Protein AF-0000000075778223 (afdb_homodimer)

pLDDT: mean 95.46, std 6.49, range [54.03, 98.94]

Sequence (512 aa):
MARELKNKVIVITGAAEGLGLIMAEVFLEKGAKTVVILDINEKLGADAARSLNSKYGDGKAAFFKCDVIADLETISKKLFDTYKTVDVLVNNAGILDDFAVKKTIYINVLALIEWSNKFWEHMRKDKGGKGGTIINLASIYGFRVDQFLPVYQASKFAVMGFTRSLGHKYNYERSGVRVVAICPGFTVTKLTTEVKASDEQVVQRDWEAFLKGNLWQKPESVGKAAAEIYERADSGTAWLIEGGKPIVEVPYVSPFMARELKNKVIVITGAAEGLGLIMAEVFLEKGAKTVVILDINEKLGADAARSLNSKYGDGKAAFFKCDVIADLETISKKLFDTYKTVDVLVNNAGILDDFAVKKTIYINVLALIEWSNKFWEHMRKDKGGKGGTIINLASIYGFRVDQFLPVYQASKFAVMGFTRSLGHKYNYERSGVRVVAICPGFTVTKLTTEVKASDEQVVQRDWEAFLKGNLWQKPESVGKAAAEIYERADSGTAWLIEGGKPIVEVPYVSPF

Radius of gyration: 23.25 Å; Cα contacts (8 Å, |Δi|>4): 1188; chains: 2; bounding box: 53×71×48 Å

InterPro domains:
  IPR002347 Short-chain dehydrogenase/reductase SDR [PF00106] (8-197)
  IPR002347 Short-chain dehydrogenase/reductase SDR [PR00080] (84-95)
  IPR002347 Short-chain dehydrogenase/reductase SDR [PR00080] (132-140)
  IPR002347 Short-chain dehydrogenase/reductase SDR [PR00080] (152-171)
  IPR002347 Short-chain dehydrogenase/reductase SDR [PR00081] (9-26)
  IPR002347 Short-chain dehydrogenase/reductase SDR [PR00081] (84-95)
  IPR002347 Short-chain dehydrogenase/reductase SDR [PR00081] (126-142)
  IPR002347 Short-chain dehydrogenase/reductase SDR [PR00081] (152-171)
  IPR002347 Short-chain dehydrogenase/reductase SDR [PR00081] (175-192)
  IPR036291 NAD(P)-binding domain superfamily [SSF51735] (4-246)

Solvent-accessible surface area (backbone atoms only — not comparable to full-atom values): 24881 Å² total; per-residue (Å²): 130,80,55,61,49,56,68,30,33,33,37,29,31,40,17,40,46,62,59,32,32,40,30,47,51,47,40,47,74,53,39,28,47,25,36,37,32,24,16,66,51,54,68,50,20,49,51,42,21,50,53,46,17,72,73,73,33,84,70,33,31,41,58,45,75,33,45,69,76,78,33,52,68,64,50,50,50,51,50,44,70,70,57,68,62,63,36,33,41,32,41,49,42,66,68,75,45,59,86,42,53,67,61,31,40,39,41,37,32,52,26,44,51,53,52,49,51,56,49,46,60,57,13,16,43,78,69,75,24,83,19,31,37,38,38,38,58,45,24,46,40,29,68,31,53,57,64,61,44,26,56,49,20,12,25,20,10,15,41,43,33,26,31,33,7,55,4,16,64,69,42,21,73,57,21,49,33,36,18,29,33,42,16,43,40,55,43,70,38,74,73,63,51,82,65,74,66,46,90,47,64,69,59,30,50,52,48,54,54,52,59,70,72,52,59,58,25,57,44,64,46,55,18,55,46,50,55,52,42,61,46,65,57,56,48,29,41,33,33,35,38,47,47,63,44,79,70,41,76,54,84,75,60,66,73,111,130,80,54,60,49,55,67,30,34,34,38,29,32,41,17,42,46,63,58,32,32,40,31,48,52,46,41,48,73,54,40,28,46,25,36,36,32,24,15,66,50,54,67,50,20,48,51,42,21,51,53,47,17,72,74,73,34,84,71,34,30,42,58,47,75,32,44,68,75,78,33,52,68,66,50,50,50,50,50,44,69,71,58,67,60,63,36,32,41,33,42,48,43,65,68,76,45,55,87,41,52,66,60,31,42,40,43,39,33,50,24,44,51,53,53,47,53,54,50,46,59,57,12,16,42,78,69,76,23,84,20,31,36,39,38,36,60,44,24,46,39,29,66,34,51,52,64,63,42,27,56,47,22,12,26,20,10,15,42,42,34,25,30,33,7,54,4,16,64,71,44,21,74,57,22,48,33,34,20,30,32,42,17,44,40,54,44,70,37,74,74,62,51,82,65,72,73,45,91,47,64,68,58,30,51,51,48,54,53,50,58,70,71,52,59,58,24,56,45,63,48,54,17,54,46,51,56,52,42,61,45,65,58,56,48,28,40,36,32,34,38,46,48,63,44,81,69,40,75,55,85,76,60,68,71,110

Organism: Galleria mellonella (NCBI:txid7137)

Foldseek 3Di:
DALALAQAEEEEEPQLDFLNLLLLLLSLVRHHNAYEYEEQDPVSQVVSQVVSCVVRHPRRYHYDYDDLQPCLVVVLVVVCVVPVAHAEYELDFAAQALPCLPVRQRRLAVSLLSNCVSVLCQAFVLNPHPEHEYEYEAAVLLPDDDDFRVSNSVSRVNVLVSQLVCQPPVNCVRGVYAGEYEHEYAEPDPRNPPHQRDPDPVSRVVVVVVSVPFQYDYSNLSSVQVSVCSNDPHGSWYWYDTNSDHIDIDDDDPPD/DALALAQAEEEEEPQLDFLNLLLLLLSLVRHHNAYEYEEQDPVSQVVSQVVSCVVRNPRRYHYDYDDLQPCLVVVLVVVCVVPVAHAEYELDFAAQALPCLPVRQRRLAVSLLSNCVSVLCQAFVLNPHPEHEYEYEAAVLLPDDDPWRVSNSVSRVNVLVSQLVCQPPVNCVRGVYAGEYEHEYAEPDPRNPPHQGDPDPVVSVVVVVVSVPFQYDYSNLSSVQVSVCSNDPHGSWYWYDTNSDHIDIDDDDPPD

Structure (mmCIF, N/CA/C/O backbone):
data_AF-0000000075778223-model_v1
#
loop_
_entity.id
_entity.type
_entity.pdbx_description
1 polymer '15-hydroxyprostaglandin dehydrogenase'
#
loop_
_atom_site.group_PDB
_atom_site.id
_atom_site.type_symbol
_atom_site.label_atom_id
_atom_site.label_alt_id
_atom_site.label_comp_id
_atom_site.label_asym_id
_atom_site.label_entity_id
_atom_site.label_seq_id
_atom_site.pdbx_PDB_ins_code
_atom_site.Cartn_x
_atom_site.Cartn_y
_atom_site.Cartn_z
_atom_site.occupancy
_atom_site.B_iso_or_equiv
_atom_site.auth_seq_id
_atom_site.auth_comp_id
_atom_site.auth_asym_id
_atom_site.auth_atom_id
_atom_site.pdbx_PDB_model_num
ATOM 1 N N . MET A 1 1 ? 10.781 -18.953 -20.109 1 63.88 1 MET A N 1
ATOM 2 C CA . MET A 1 1 ? 10.031 -20.125 -19.688 1 63.88 1 MET A CA 1
ATOM 3 C C . MET A 1 1 ? 8.766 -20.297 -20.516 1 63.88 1 MET A C 1
ATOM 5 O O . MET A 1 1 ? 8.211 -19.328 -21.031 1 63.88 1 MET A O 1
ATOM 9 N N . ALA A 1 2 ? 8.328 -21.547 -20.625 1 75.56 2 ALA A N 1
ATOM 10 C CA . ALA A 1 2 ? 7.133 -21.844 -21.422 1 75.56 2 ALA A CA 1
ATOM 11 C C . ALA A 1 2 ? 5.891 -21.203 -20.797 1 75.56 2 ALA A C 1
ATOM 13 O O . ALA A 1 2 ? 5.738 -21.203 -19.562 1 75.56 2 ALA A O 1
ATOM 14 N N . ARG A 1 3 ? 5.109 -20.594 -21.5 1 91.25 3 ARG A N 1
ATOM 15 C CA . ARG A 1 3 ? 3.885 -19.922 -21.062 1 91.25 3 ARG A CA 1
ATOM 16 C C . ARG A 1 3 ? 2.697 -20.875 -21.109 1 91.25 3 ARG A C 1
ATOM 18 O O . ARG A 1 3 ? 1.633 -20.531 -21.625 1 91.25 3 ARG A O 1
ATOM 25 N N . GLU A 1 4 ? 2.982 -22.062 -20.703 1 95.38 4 GLU A N 1
ATOM 26 C CA . GLU A 1 4 ? 1.932 -23.062 -20.547 1 95.38 4 GLU A CA 1
ATOM 27 C C . GLU A 1 4 ? 1.935 -23.641 -19.141 1 95.38 4 GLU A C 1
ATOM 29 O O . GLU A 1 4 ? 2.988 -23.734 -18.5 1 95.38 4 GLU A O 1
ATOM 34 N N . LEU A 1 5 ? 0.816 -24.062 -18.719 1 97.5 5 LEU A N 1
ATOM 35 C CA . LEU A 1 5 ? 0.647 -24.531 -17.359 1 97.5 5 LEU A CA 1
ATOM 36 C C . LEU A 1 5 ? 0.964 -26.031 -17.25 1 97.5 5 LEU A C 1
ATOM 38 O O . LEU A 1 5 ? 1.109 -26.562 -16.156 1 97.5 5 LEU A O 1
ATOM 42 N N . LYS A 1 6 ? 1.109 -26.656 -18.375 1 97.06 6 LYS A N 1
ATOM 43 C CA . LYS A 1 6 ? 1.357 -28.094 -18.406 1 97.06 6 LYS A CA 1
ATOM 44 C C . LYS A 1 6 ? 2.605 -28.453 -17.594 1 97.06 6 LYS A C 1
ATOM 46 O O . LYS A 1 6 ? 3.652 -27.812 -17.75 1 97.06 6 LYS A O 1
ATOM 51 N N . ASN A 1 7 ? 2.49 -29.391 -16.641 1 96.81 7 ASN A N 1
ATOM 52 C CA . ASN A 1 7 ? 3.561 -30 -15.859 1 96.81 7 ASN A CA 1
ATOM 53 C C . ASN A 1 7 ? 4.156 -29.016 -14.852 1 96.81 7 ASN A C 1
ATOM 55 O O . ASN A 1 7 ? 5.281 -29.203 -14.391 1 96.81 7 ASN A O 1
ATOM 59 N N . LYS A 1 8 ? 3.473 -27.953 -14.555 1 97.81 8 LYS A N 1
ATOM 60 C CA . LYS A 1 8 ? 3.963 -26.953 -13.609 1 97.81 8 LYS A CA 1
ATOM 61 C C . LYS A 1 8 ? 3.539 -27.297 -12.188 1 97.81 8 LYS A C 1
ATOM 63 O O . LYS A 1 8 ? 2.447 -27.828 -11.969 1 97.81 8 LYS A O 1
ATOM 68 N N . VAL A 1 9 ? 4.398 -27.031 -11.25 1 98.62 9 VAL A N 1
ATOM 69 C CA . VAL A 1 9 ? 4.07 -27.031 -9.828 1 98.62 9 VAL A CA 1
ATOM 70 C C . VAL A 1 9 ? 3.621 -25.641 -9.383 1 98.62 9 VAL A C 1
ATOM 72 O O . VAL A 1 9 ? 4.375 -24.672 -9.508 1 98.62 9 VAL A O 1
ATOM 75 N N . ILE A 1 10 ? 2.408 -25.578 -8.844 1 98.81 10 ILE A N 1
ATOM 76 C CA . ILE A 1 10 ? 1.78 -24.281 -8.562 1 98.81 10 ILE A CA 1
ATOM 77 C C . ILE A 1 10 ? 1.386 -24.219 -7.086 1 98.81 10 ILE A C 1
ATOM 79 O O . ILE A 1 10 ? 0.729 -25.125 -6.57 1 98.81 10 ILE A O 1
ATOM 83 N N . VAL A 1 11 ? 1.821 -23.172 -6.418 1 98.94 11 VAL A N 1
ATOM 84 C CA . VAL A 1 11 ? 1.445 -22.922 -5.031 1 98.94 11 VAL A CA 1
ATOM 85 C C . VAL A 1 11 ? 0.472 -21.734 -4.969 1 98.94 11 VAL A C 1
ATOM 87 O O . VAL A 1 11 ? 0.724 -20.688 -5.555 1 98.94 11 VAL A O 1
ATOM 90 N N . ILE A 1 12 ? -0.661 -21.922 -4.297 1 98.94 12 ILE A N 1
ATOM 91 C CA . ILE A 1 12 ? -1.669 -20.875 -4.18 1 98.94 12 ILE A CA 1
ATOM 92 C C . ILE A 1 12 ? -1.992 -20.625 -2.705 1 98.94 12 ILE A C 1
ATOM 94 O O . ILE A 1 12 ? -2.434 -21.547 -2.004 1 98.94 12 ILE A O 1
ATOM 98 N N . THR A 1 13 ? -1.783 -19.422 -2.258 1 98.88 13 THR A N 1
ATOM 99 C CA . THR A 1 13 ? -2.152 -19.078 -0.891 1 98.88 13 THR A CA 1
ATOM 100 C C . THR A 1 13 ? -3.645 -18.781 -0.792 1 98.88 13 THR A C 1
ATOM 102 O O . THR A 1 13 ? -4.23 -18.203 -1.712 1 98.88 13 THR A O 1
ATOM 105 N N . GLY A 1 14 ? -4.219 -19.109 0.377 1 97.69 14 GLY A N 1
ATOM 106 C CA . GLY A 1 14 ? -5.637 -18.875 0.586 1 97.69 14 GLY A CA 1
ATOM 107 C C . GLY A 1 14 ? -6.52 -19.609 -0.408 1 97.69 14 GLY A C 1
ATOM 108 O O . GLY A 1 14 ? -7.422 -19.016 -0.999 1 97.69 14 GLY A O 1
ATOM 109 N N . ALA A 1 15 ? -6.27 -20.875 -0.619 1 97.81 15 ALA A N 1
ATOM 110 C CA . ALA A 1 15 ? -6.871 -21.531 -1.779 1 97.81 15 ALA A CA 1
ATOM 111 C C . ALA A 1 15 ? -7.84 -22.625 -1.35 1 97.81 15 ALA A C 1
ATOM 113 O O . ALA A 1 15 ? -8.219 -23.469 -2.156 1 97.81 15 ALA A O 1
ATOM 114 N N . ALA A 1 16 ? -8.219 -22.625 -0.08 1 96.81 16 ALA A N 1
ATOM 115 C CA . ALA A 1 16 ? -9.141 -23.641 0.394 1 96.81 16 ALA A CA 1
ATOM 116 C C . ALA A 1 16 ? -10.547 -23.406 -0.149 1 96.81 16 ALA A C 1
ATOM 118 O O . ALA A 1 16 ? -11.367 -24.328 -0.183 1 96.81 16 ALA A O 1
ATOM 119 N N . GLU A 1 17 ? -10.844 -22.188 -0.536 1 93.44 17 GLU A N 1
ATOM 120 C CA . GLU A 1 17 ? -12.141 -21.812 -1.086 1 93.44 17 GLU A CA 1
ATOM 121 C C . GLU A 1 17 ? -12.016 -20.594 -1.995 1 93.44 17 GLU A C 1
ATOM 123 O O . GLU A 1 17 ? -10.906 -20.109 -2.252 1 93.44 17 GLU A O 1
ATOM 128 N N . GLY A 1 18 ? -13.133 -20.219 -2.566 1 93.81 18 GLY A N 1
ATOM 129 C CA . GLY A 1 18 ? -13.195 -18.969 -3.309 1 93.81 18 GLY A CA 1
ATOM 130 C C . GLY A 1 18 ? -12.352 -18.984 -4.574 1 93.81 18 GLY A C 1
ATOM 131 O O . GLY A 1 18 ? -12.328 -19.984 -5.289 1 93.81 18 GLY A O 1
ATOM 132 N N . LEU A 1 19 ? -11.727 -17.859 -4.859 1 95.88 19 LEU A N 1
ATOM 133 C CA . LEU A 1 19 ? -10.977 -17.672 -6.102 1 95.88 19 LEU A CA 1
ATOM 134 C C . LEU A 1 19 ? -9.789 -18.625 -6.16 1 95.88 19 LEU A C 1
ATOM 136 O O . LEU A 1 19 ? -9.453 -19.156 -7.227 1 95.88 19 LEU A O 1
ATOM 140 N N . GLY A 1 20 ? -9.164 -18.812 -4.973 1 97.94 20 GLY A N 1
ATOM 141 C CA . GLY A 1 20 ? -8.016 -19.703 -4.938 1 97.94 20 GLY A CA 1
ATOM 142 C C . GLY A 1 20 ? -8.336 -21.109 -5.367 1 97.94 20 GLY A C 1
ATOM 143 O O . GLY A 1 20 ? -7.598 -21.719 -6.145 1 97.94 20 GLY A O 1
ATOM 144 N N . LEU A 1 21 ? -9.398 -21.594 -4.859 1 98 21 LEU A N 1
ATOM 145 C CA . LEU A 1 21 ? -9.797 -22.953 -5.195 1 98 21 LEU A CA 1
ATOM 146 C C . LEU A 1 21 ? -10.188 -23.062 -6.668 1 98 21 LEU A C 1
ATOM 148 O O . LEU A 1 21 ? -9.852 -24.031 -7.336 1 98 21 LEU A O 1
ATOM 152 N N . ILE A 1 22 ? -10.852 -22.094 -7.168 1 97.88 22 ILE A N 1
ATOM 153 C CA . ILE A 1 22 ? -11.289 -22.094 -8.562 1 97.88 22 ILE A CA 1
ATOM 154 C C . ILE A 1 22 ? -10.07 -22.031 -9.477 1 97.88 22 ILE A C 1
ATOM 156 O O . ILE A 1 22 ? -10.016 -22.719 -10.5 1 97.88 22 ILE A O 1
ATOM 160 N N . MET A 1 23 ? -9.102 -21.219 -9.117 1 98.56 23 MET A N 1
ATOM 161 C CA . MET A 1 23 ? -7.875 -21.156 -9.898 1 98.56 23 MET A CA 1
ATOM 162 C C . MET A 1 23 ? -7.148 -22.5 -9.883 1 98.56 23 MET A C 1
ATOM 164 O O . MET A 1 23 ? -6.633 -22.938 -10.914 1 98.56 23 MET A O 1
ATOM 168 N N . ALA A 1 24 ? -7.125 -23.109 -8.719 1 98.69 24 ALA A N 1
ATOM 169 C CA . ALA A 1 24 ? -6.508 -24.438 -8.625 1 98.69 24 ALA A CA 1
ATOM 170 C C . ALA A 1 24 ? -7.133 -25.406 -9.617 1 98.69 24 ALA A C 1
ATOM 172 O O . ALA A 1 24 ? -6.422 -26.109 -10.336 1 98.69 24 ALA A O 1
ATOM 173 N N . GLU A 1 25 ? -8.414 -25.391 -9.664 1 98.44 25 GLU A N 1
ATOM 174 C CA . GLU A 1 25 ? -9.141 -26.281 -10.555 1 98.44 25 GLU A CA 1
ATOM 175 C C . GLU A 1 25 ? -8.82 -25.984 -12.016 1 98.44 25 GLU A C 1
ATOM 177 O O . GLU A 1 25 ? -8.531 -26.906 -12.797 1 98.44 25 GLU A O 1
ATOM 182 N N . VAL A 1 26 ? -8.875 -24.75 -12.383 1 98.56 26 VAL A N 1
ATOM 183 C CA . VAL A 1 26 ? -8.641 -24.344 -13.766 1 98.56 26 VAL A CA 1
ATOM 184 C C . VAL A 1 26 ? -7.207 -24.688 -14.172 1 98.56 26 VAL A C 1
ATOM 186 O O . VAL A 1 26 ? -6.965 -25.141 -15.289 1 98.56 26 VAL A O 1
ATOM 189 N N . PHE A 1 27 ? -6.223 -24.5 -13.25 1 98.69 27 PHE A N 1
ATOM 190 C CA . PHE A 1 27 ? -4.828 -24.812 -13.547 1 98.69 27 PHE A CA 1
ATOM 191 C C . PHE A 1 27 ? -4.637 -26.297 -13.766 1 98.69 27 PHE A C 1
ATOM 193 O O . PHE A 1 27 ? -3.869 -26.719 -14.641 1 98.69 27 PHE A O 1
ATOM 200 N N . LEU A 1 28 ? -5.328 -27.125 -13 1 98.69 28 LEU A N 1
ATOM 201 C CA . LEU A 1 28 ? -5.266 -28.562 -13.188 1 98.69 28 LEU A CA 1
ATOM 202 C C . LEU A 1 28 ? -5.895 -28.969 -14.516 1 98.69 28 LEU A C 1
ATOM 204 O O . LEU A 1 28 ? -5.375 -29.844 -15.219 1 98.69 28 LEU A O 1
ATOM 208 N N . GLU A 1 29 ? -6.984 -28.297 -14.859 1 98.06 29 GLU A N 1
ATOM 209 C CA . GLU A 1 29 ? -7.617 -28.531 -16.156 1 98.06 29 GLU A CA 1
ATOM 210 C C . GLU A 1 29 ? -6.664 -28.234 -17.297 1 98.06 29 GLU A C 1
ATOM 212 O O . GLU A 1 29 ? -6.723 -28.859 -18.359 1 98.06 29 GLU A O 1
ATOM 217 N N . LYS A 1 30 ? -5.805 -27.297 -17.078 1 97.56 30 LYS A N 1
ATOM 218 C CA . LYS A 1 30 ? -4.844 -26.875 -18.094 1 97.56 30 LYS A CA 1
ATOM 219 C C . LYS A 1 30 ? -3.58 -27.719 -18.062 1 97.56 30 LYS A C 1
ATOM 221 O O . LYS A 1 30 ? -2.605 -27.438 -18.75 1 97.56 30 LYS A O 1
ATOM 226 N N . GLY A 1 31 ? -3.535 -28.734 -17.172 1 97.69 31 GLY A N 1
ATOM 227 C CA . GLY A 1 31 ? -2.488 -29.75 -17.25 1 97.69 31 GLY A CA 1
ATOM 228 C C . GLY A 1 31 ? -1.39 -29.531 -16.219 1 97.69 31 GLY A C 1
ATOM 229 O O . GLY A 1 31 ? -0.307 -30.109 -16.344 1 97.69 31 GLY A O 1
ATOM 230 N N . ALA A 1 32 ? -1.605 -28.688 -15.195 1 98.44 32 ALA A N 1
ATOM 231 C CA . ALA A 1 32 ? -0.61 -28.531 -14.141 1 98.44 32 ALA A CA 1
ATOM 232 C C . ALA A 1 32 ? -0.226 -29.875 -13.531 1 98.44 32 ALA A C 1
ATOM 234 O O . ALA A 1 32 ? -1.062 -30.766 -13.422 1 98.44 32 ALA A O 1
ATOM 235 N N . LYS A 1 33 ? 1.041 -30 -13.18 1 98.31 33 LYS A N 1
ATOM 236 C CA . LYS A 1 33 ? 1.521 -31.219 -12.547 1 98.31 33 LYS A CA 1
ATOM 237 C C . LYS A 1 33 ? 0.91 -31.406 -11.156 1 98.31 33 LYS A C 1
ATOM 239 O O . LYS A 1 33 ? 0.447 -32.5 -10.812 1 98.31 33 LYS A O 1
ATOM 244 N N . THR A 1 34 ? 0.962 -30.359 -10.391 1 98.62 34 THR A N 1
ATOM 245 C CA . THR A 1 34 ? 0.415 -30.375 -9.039 1 98.62 34 THR A CA 1
ATOM 246 C C . THR A 1 34 ? 0.096 -28.953 -8.578 1 98.62 34 THR A C 1
ATOM 248 O O . THR A 1 34 ? 0.794 -28 -8.945 1 98.62 34 THR A O 1
ATOM 251 N N . VAL A 1 35 ? -1.001 -28.828 -7.859 1 98.81 35 VAL A N 1
ATOM 252 C CA . VAL A 1 35 ? -1.355 -27.578 -7.191 1 98.81 35 VAL A CA 1
ATOM 253 C C . VAL A 1 35 ? -1.282 -27.766 -5.676 1 98.81 35 VAL A C 1
ATOM 255 O O . VAL A 1 35 ? -1.843 -28.719 -5.137 1 98.81 35 VAL A O 1
ATOM 258 N N . VAL A 1 36 ? -0.541 -26.906 -5.039 1 98.88 36 VAL A N 1
ATOM 259 C CA . VAL A 1 36 ? -0.453 -26.938 -3.582 1 98.88 36 VAL A CA 1
ATOM 260 C C . VAL A 1 36 ? -1.32 -25.828 -2.986 1 98.88 36 VAL A C 1
ATOM 262 O O . VAL A 1 36 ? -1.093 -24.656 -3.248 1 98.88 36 VAL A O 1
ATOM 265 N N . ILE A 1 37 ? -2.242 -26.266 -2.168 1 98.75 37 ILE A N 1
ATOM 266 C CA . ILE A 1 37 ? -3.189 -25.391 -1.502 1 98.75 37 ILE A CA 1
ATOM 267 C C . ILE A 1 37 ? -2.645 -24.984 -0.132 1 98.75 37 ILE A C 1
ATOM 269 O O . ILE A 1 37 ? -2.381 -25.844 0.712 1 98.75 37 ILE A O 1
ATOM 273 N N . LEU A 1 38 ? -2.418 -23.719 0.062 1 98.88 38 LEU A N 1
ATOM 274 C CA . LEU A 1 38 ? -2.086 -23.172 1.374 1 98.88 38 LEU A CA 1
ATOM 275 C C . LEU A 1 38 ? -3.268 -22.406 1.958 1 98.88 38 LEU A C 1
ATOM 277 O O . LEU A 1 38 ? -3.863 -21.562 1.279 1 98.88 38 LEU A O 1
ATOM 281 N N . ASP A 1 39 ? -3.568 -22.734 3.182 1 98.56 39 ASP A N 1
ATOM 282 C CA . ASP A 1 39 ? -4.668 -22.062 3.857 1 98.56 39 ASP A CA 1
ATOM 283 C C . ASP A 1 39 ? -4.613 -22.281 5.367 1 98.56 39 ASP A C 1
ATOM 285 O O . ASP A 1 39 ? -4.031 -23.266 5.832 1 98.56 39 ASP A O 1
ATOM 289 N N . ILE A 1 40 ? -5.227 -21.422 6.07 1 97.94 40 ILE A N 1
ATOM 290 C CA . ILE A 1 40 ? -5.23 -21.531 7.523 1 97.94 40 ILE A CA 1
ATOM 291 C C . ILE A 1 40 ? -6.297 -22.547 7.957 1 97.94 40 ILE A C 1
ATOM 293 O O . ILE A 1 40 ? -6.168 -23.172 9.008 1 97.94 40 ILE A O 1
ATOM 297 N N . ASN A 1 41 ? -7.348 -22.641 7.16 1 97.81 41 ASN A N 1
ATOM 298 C CA . ASN A 1 41 ? -8.43 -23.562 7.488 1 97.81 41 ASN A CA 1
ATOM 299 C C . ASN A 1 41 ? -8.086 -25 7.109 1 97.81 41 ASN A C 1
ATOM 301 O O . ASN A 1 41 ? -8.188 -25.375 5.941 1 97.81 41 ASN A O 1
ATOM 305 N N . GLU A 1 42 ? -7.816 -25.766 8.094 1 98 42 GLU A N 1
ATOM 306 C CA . GLU A 1 42 ? -7.305 -27.109 7.863 1 98 42 GLU A CA 1
ATOM 307 C C . GLU A 1 42 ? -8.375 -28 7.234 1 98 42 GLU A C 1
ATOM 309 O O . GLU A 1 42 ? -8.102 -28.719 6.27 1 98 42 GLU A O 1
ATOM 314 N N . LYS A 1 43 ? -9.523 -27.953 7.785 1 98.38 43 LYS A N 1
ATOM 315 C CA . LYS A 1 43 ? -10.594 -28.812 7.297 1 98.38 43 LYS A CA 1
ATOM 316 C C . LYS A 1 43 ? -10.953 -28.5 5.848 1 98.38 43 LYS A C 1
ATOM 318 O O . LYS A 1 43 ? -10.992 -29.391 5 1 98.38 43 LYS A O 1
ATOM 323 N N . LEU A 1 44 ? -11.164 -27.25 5.523 1 97.88 44 LEU A N 1
ATOM 324 C CA . LEU A 1 44 ? -11.547 -26.828 4.18 1 97.88 44 LEU A CA 1
ATOM 325 C C . LEU A 1 44 ? -10.43 -27.109 3.184 1 97.88 44 LEU A C 1
ATOM 327 O O . LEU A 1 44 ? -10.688 -27.5 2.045 1 97.88 44 LEU A O 1
ATOM 331 N N . GLY A 1 45 ? -9.227 -26.891 3.646 1 98.5 45 GLY A N 1
ATOM 332 C CA . GLY A 1 45 ? -8.086 -27.156 2.783 1 98.5 45 GLY A CA 1
ATOM 333 C C . GLY A 1 45 ? -7.902 -28.625 2.449 1 98.5 45 GLY A C 1
ATOM 334 O O . GLY A 1 45 ? -7.676 -28.969 1.291 1 98.5 45 GLY A O 1
ATOM 335 N N . ALA A 1 46 ? -7.992 -29.438 3.459 1 98.44 46 ALA A N 1
ATOM 336 C CA . ALA A 1 46 ? -7.871 -30.891 3.244 1 98.44 46 ALA A CA 1
ATOM 337 C C . ALA A 1 46 ? -8.984 -31.406 2.34 1 98.44 46 ALA A C 1
ATOM 339 O O . ALA A 1 46 ? -8.742 -32.219 1.456 1 98.44 46 ALA A O 1
ATOM 340 N N . ASP A 1 47 ? -10.172 -30.906 2.596 1 98.5 47 ASP A N 1
ATOM 341 C CA . ASP A 1 47 ? -11.312 -31.297 1.772 1 98.5 47 ASP A CA 1
ATOM 342 C C . ASP A 1 47 ? -11.117 -30.859 0.322 1 98.5 47 ASP A C 1
ATOM 344 O O . ASP A 1 47 ? -11.445 -31.609 -0.605 1 98.5 47 ASP A O 1
ATOM 348 N N . ALA A 1 48 ? -10.625 -29.672 0.081 1 98.5 48 ALA A N 1
ATOM 349 C CA . ALA A 1 48 ? -10.359 -29.156 -1.26 1 98.5 48 ALA A CA 1
ATOM 350 C C . ALA A 1 48 ? -9.352 -30.031 -1.996 1 98.5 48 ALA A C 1
ATOM 352 O O . ALA A 1 48 ? -9.578 -30.406 -3.148 1 98.5 48 ALA A O 1
ATOM 353 N N . ALA A 1 49 ? -8.25 -30.375 -1.313 1 98.62 49 ALA A N 1
ATOM 354 C CA . ALA A 1 49 ? -7.23 -31.219 -1.929 1 98.62 49 ALA A CA 1
ATOM 355 C C . ALA A 1 49 ? -7.789 -32.594 -2.277 1 98.62 49 ALA A C 1
ATOM 357 O O . ALA A 1 49 ? -7.523 -33.125 -3.359 1 98.62 49 ALA A O 1
ATOM 358 N N . ARG A 1 50 ? -8.539 -33.156 -1.39 1 98.38 50 ARG A N 1
ATOM 359 C CA . ARG A 1 50 ? -9.141 -34.438 -1.623 1 98.38 50 ARG A CA 1
ATOM 360 C C . ARG A 1 50 ? -10.07 -34.406 -2.832 1 98.38 50 ARG A C 1
ATOM 362 O O . ARG A 1 50 ? -10.055 -35.312 -3.664 1 98.38 50 ARG A O 1
ATOM 369 N N . SER A 1 51 ? -10.883 -33.406 -2.861 1 98.38 51 SER A N 1
ATOM 370 C CA . SER A 1 51 ? -11.82 -33.25 -3.969 1 98.38 51 SER A CA 1
ATOM 371 C C . SER A 1 51 ? -11.086 -33.125 -5.301 1 98.38 51 SER A C 1
ATOM 373 O O . SER A 1 51 ? -11.469 -33.75 -6.289 1 98.38 51 SER A O 1
ATOM 375 N N . LEU A 1 52 ? -10.055 -32.344 -5.371 1 98.62 52 LEU A N 1
ATOM 376 C CA . LEU A 1 52 ? -9.273 -32.156 -6.59 1 98.62 52 LEU A CA 1
ATOM 377 C C . LEU A 1 52 ? -8.578 -33.469 -6.992 1 98.62 52 LEU A C 1
ATOM 379 O O . LEU A 1 52 ? -8.539 -33.812 -8.18 1 98.62 52 LEU A O 1
ATOM 383 N N . ASN A 1 53 ? -8.055 -34.188 -6.016 1 98.69 53 ASN A N 1
ATOM 384 C CA . ASN A 1 53 ? -7.398 -35.438 -6.312 1 98.69 53 ASN A CA 1
ATOM 385 C C . ASN A 1 53 ? -8.391 -36.469 -6.84 1 98.69 53 ASN A C 1
ATOM 387 O O . ASN A 1 53 ? -8.055 -37.312 -7.695 1 98.69 53 ASN A O 1
ATOM 391 N N . SER A 1 54 ? -9.586 -36.438 -6.301 1 98.44 54 SER A N 1
ATOM 392 C CA . SER A 1 54 ? -10.633 -37.344 -6.789 1 98.44 54 SER A CA 1
ATOM 393 C C . SER A 1 54 ? -10.977 -37.031 -8.242 1 98.44 54 SER A C 1
ATOM 395 O O . SER A 1 54 ? -11.25 -37.969 -9.016 1 98.44 54 SER A O 1
ATOM 397 N N . LYS A 1 55 ? -10.914 -35.844 -8.641 1 98.12 55 LYS A N 1
ATOM 398 C CA . LYS A 1 55 ? -11.336 -35.438 -9.969 1 98.12 55 LYS A CA 1
ATOM 399 C C . LYS A 1 55 ? -10.195 -35.531 -10.969 1 98.12 55 LYS A C 1
ATOM 401 O O . LYS A 1 55 ? -10.406 -35.906 -12.133 1 98.12 55 LYS A O 1
ATOM 406 N N . TYR A 1 56 ? -8.969 -35.219 -10.516 1 98.06 56 TYR A N 1
ATOM 407 C CA . TYR A 1 56 ? -7.895 -35.031 -11.484 1 98.06 56 TYR A CA 1
ATOM 408 C C . TYR A 1 56 ? -6.816 -36.094 -11.305 1 98.06 56 TYR A C 1
ATOM 410 O O . TYR A 1 56 ? -5.898 -36.219 -12.117 1 98.06 56 TYR A O 1
ATOM 418 N N . GLY A 1 57 ? -6.891 -36.875 -10.227 1 97.62 57 GLY A N 1
ATOM 419 C CA . GLY A 1 57 ? -5.938 -37.938 -9.961 1 97.62 57 GLY A CA 1
ATOM 420 C C . GLY A 1 57 ? -5.094 -37.688 -8.727 1 97.62 57 GLY A C 1
ATOM 421 O O . GLY A 1 57 ? -4.867 -36.531 -8.344 1 97.62 57 GLY A O 1
ATOM 422 N N . ASP A 1 58 ? -4.59 -38.781 -8.156 1 96.75 58 ASP A N 1
ATOM 423 C CA . ASP A 1 58 ? -3.773 -38.688 -6.949 1 96.75 58 ASP A CA 1
ATOM 424 C C . ASP A 1 58 ? -2.504 -37.875 -7.191 1 96.75 58 ASP A C 1
ATOM 426 O O . ASP A 1 58 ? -1.859 -38.031 -8.234 1 96.75 58 ASP A O 1
ATOM 430 N N . GLY A 1 59 ? -2.215 -37 -6.25 1 97 59 GLY A N 1
ATOM 431 C CA . GLY A 1 59 ? -0.977 -36.219 -6.332 1 97 59 GLY A CA 1
ATOM 432 C C . GLY A 1 59 ? -1.128 -34.938 -7.086 1 97 59 GLY A C 1
ATOM 433 O O . GLY A 1 59 ? -0.196 -34.125 -7.137 1 97 59 GLY A O 1
ATOM 434 N N . LYS A 1 60 ? -2.283 -34.688 -7.605 1 98.44 60 LYS A N 1
ATOM 435 C CA . LYS A 1 60 ? -2.527 -33.5 -8.391 1 98.44 60 LYS A CA 1
ATOM 436 C C . LYS A 1 60 ? -2.744 -32.281 -7.484 1 98.44 60 LYS A C 1
ATOM 438 O O . LYS A 1 60 ? -2.564 -31.141 -7.914 1 98.44 60 LYS A O 1
ATOM 443 N N . ALA A 1 61 ? -3.127 -32.625 -6.242 1 98.75 61 ALA A N 1
ATOM 444 C CA . ALA A 1 61 ? -3.307 -31.531 -5.277 1 98.75 61 ALA A CA 1
ATOM 445 C C . ALA A 1 61 ? -2.754 -31.922 -3.906 1 98.75 61 ALA A C 1
ATOM 447 O O . ALA A 1 61 ? -2.877 -33.062 -3.486 1 98.75 61 ALA A O 1
ATOM 448 N N . ALA A 1 62 ? -2.139 -31.016 -3.238 1 98.75 62 ALA A N 1
ATOM 449 C CA . ALA A 1 62 ? -1.681 -31.156 -1.859 1 98.75 62 ALA A CA 1
ATOM 450 C C . ALA A 1 62 ? -2.139 -29.984 -1.004 1 98.75 62 ALA A C 1
ATOM 452 O O . ALA A 1 62 ? -2.422 -28.906 -1.525 1 98.75 62 ALA A O 1
ATOM 453 N N . PHE A 1 63 ? -2.283 -30.234 0.274 1 98.69 63 PHE A N 1
ATOM 454 C CA . PHE A 1 63 ? -2.654 -29.172 1.211 1 98.69 63 PHE A CA 1
ATOM 455 C C . PHE A 1 63 ? -1.627 -29.062 2.332 1 98.69 63 PHE A C 1
ATOM 457 O O . PHE A 1 63 ? -1.185 -30.062 2.881 1 98.69 63 PHE A O 1
ATOM 464 N N . PHE A 1 64 ? -1.149 -27.859 2.625 1 98.69 64 PHE A N 1
ATOM 465 C CA . PHE A 1 64 ? -0.397 -27.516 3.826 1 98.69 64 PHE A CA 1
ATOM 466 C C . PHE A 1 64 ? -1.101 -26.422 4.613 1 98.69 64 PHE A C 1
ATOM 468 O O . PHE A 1 64 ? -1.418 -25.359 4.062 1 98.69 64 PHE A O 1
ATOM 475 N N . LYS A 1 65 ? -1.411 -26.703 5.859 1 98.62 65 LYS A N 1
ATOM 476 C CA . LYS A 1 65 ? -1.908 -25.625 6.711 1 98.62 65 LYS A CA 1
ATOM 477 C C . LYS A 1 65 ? -0.899 -24.484 6.793 1 98.62 65 LYS A C 1
ATOM 479 O O . LYS A 1 65 ? 0.286 -24.703 7.047 1 98.62 65 LYS A O 1
ATOM 484 N N . CYS A 1 66 ? -1.437 -23.266 6.582 1 98.69 66 CYS A N 1
ATOM 485 C CA . CYS A 1 66 ? -0.493 -22.156 6.473 1 98.69 66 CYS A CA 1
ATOM 486 C C . CYS A 1 66 ? -1.146 -20.844 6.879 1 98.69 66 CYS A C 1
ATOM 488 O O . CYS A 1 66 ? -2.18 -20.453 6.324 1 98.69 66 CYS A O 1
ATOM 490 N N . ASP A 1 67 ? -0.666 -20.281 7.871 1 98.62 67 ASP A N 1
ATOM 491 C CA . ASP A 1 67 ? -0.873 -18.859 8.125 1 98.62 67 ASP A CA 1
ATOM 492 C C . ASP A 1 67 ? 0.163 -18.016 7.387 1 98.62 67 ASP A C 1
ATOM 494 O O . ASP A 1 67 ? 1.334 -17.984 7.77 1 98.62 67 ASP A O 1
ATOM 498 N N . VAL A 1 68 ? -0.3 -17.281 6.371 1 98.44 68 VAL A N 1
ATOM 499 C CA . VAL A 1 68 ? 0.627 -16.609 5.465 1 98.44 68 VAL A CA 1
ATOM 500 C C . VAL A 1 68 ? 1.431 -15.562 6.227 1 98.44 68 VAL A C 1
ATOM 502 O O . VAL A 1 68 ? 2.475 -15.109 5.754 1 98.44 68 VAL A O 1
ATOM 505 N N . ILE A 1 69 ? 0.957 -15.188 7.367 1 97.81 69 ILE A N 1
ATOM 506 C CA . ILE A 1 69 ? 1.673 -14.195 8.164 1 97.81 69 ILE A CA 1
ATOM 507 C C . ILE A 1 69 ? 2.756 -14.883 8.992 1 97.81 69 ILE A C 1
ATOM 509 O O . ILE A 1 69 ? 3.863 -14.359 9.133 1 97.81 69 ILE A O 1
ATOM 513 N N . ALA A 1 70 ? 2.527 -16.062 9.445 1 98.19 70 ALA A N 1
ATOM 514 C CA . ALA A 1 70 ? 3.367 -16.625 10.5 1 98.19 70 ALA A CA 1
ATOM 515 C C . ALA A 1 70 ? 4.227 -17.766 9.961 1 98.19 70 ALA A C 1
ATOM 517 O O . ALA A 1 70 ? 5.262 -18.094 10.539 1 98.19 70 ALA A O 1
ATOM 518 N N . ASP A 1 71 ? 3.863 -18.344 8.828 1 98.69 71 ASP A N 1
ATOM 519 C CA . ASP A 1 71 ? 4.41 -19.656 8.516 1 98.69 71 ASP A CA 1
ATOM 520 C C . ASP A 1 71 ? 5.316 -19.594 7.285 1 98.69 71 ASP A C 1
ATOM 522 O O . ASP A 1 71 ? 5.637 -20.625 6.695 1 98.69 71 ASP A O 1
ATOM 526 N N . LEU A 1 72 ? 5.75 -18.438 6.867 1 98.62 72 LEU A N 1
ATOM 527 C CA . LEU A 1 72 ? 6.523 -18.281 5.637 1 98.62 72 LEU A CA 1
ATOM 528 C C . LEU A 1 72 ? 7.727 -19.219 5.621 1 98.62 72 LEU A C 1
ATOM 530 O O . LEU A 1 72 ? 7.887 -20.016 4.695 1 98.62 72 LEU A O 1
ATOM 534 N N . GLU A 1 73 ? 8.5 -19.156 6.629 1 98.44 73 GLU A N 1
ATOM 535 C CA . GLU A 1 73 ? 9.766 -19.875 6.625 1 98.44 73 GLU A CA 1
ATOM 536 C C . GLU A 1 73 ? 9.539 -21.391 6.676 1 98.44 73 GLU A C 1
ATOM 538 O O . GLU A 1 73 ? 10.109 -22.125 5.875 1 98.44 73 GLU A O 1
ATOM 543 N N . THR A 1 74 ? 8.688 -21.844 7.535 1 98.62 74 THR A N 1
ATOM 544 C CA . THR A 1 74 ? 8.461 -23.266 7.723 1 98.62 74 THR A CA 1
ATOM 545 C C . THR A 1 74 ? 7.797 -23.875 6.488 1 98.62 74 THR A C 1
ATOM 547 O O . THR A 1 74 ? 8.219 -24.938 6.004 1 98.62 74 THR A O 1
ATOM 550 N N . ILE A 1 75 ? 6.867 -23.172 5.926 1 98.75 75 ILE A N 1
ATOM 551 C CA . ILE A 1 75 ? 6.082 -23.75 4.836 1 98.75 75 ILE A CA 1
ATOM 552 C C . ILE A 1 75 ? 6.859 -23.641 3.525 1 98.75 75 ILE A C 1
ATOM 554 O O . ILE A 1 75 ? 6.824 -24.547 2.693 1 98.75 75 ILE A O 1
ATOM 558 N N . SER A 1 76 ? 7.566 -22.5 3.309 1 98.69 76 SER A N 1
ATOM 559 C CA . SER A 1 76 ? 8.375 -22.391 2.1 1 98.69 76 SER A CA 1
ATOM 560 C C . SER A 1 76 ? 9.461 -23.469 2.068 1 98.69 76 SER A C 1
ATOM 562 O O . SER A 1 76 ? 9.695 -24.094 1.028 1 98.69 76 SER A O 1
ATOM 564 N N . LYS A 1 77 ? 10.094 -23.703 3.191 1 98.38 77 LYS A N 1
ATOM 565 C CA . LYS A 1 77 ? 11.094 -24.75 3.268 1 98.38 77 LYS A CA 1
ATOM 566 C C . LYS A 1 77 ? 10.492 -26.109 2.92 1 98.38 77 LYS A C 1
ATOM 568 O O . LYS A 1 77 ? 11.078 -26.875 2.156 1 98.38 77 LYS A O 1
ATOM 573 N N . LYS A 1 78 ? 9.375 -26.391 3.473 1 98.56 78 LYS A N 1
ATOM 574 C CA . LYS A 1 78 ? 8.688 -27.656 3.184 1 98.56 78 LYS A CA 1
ATOM 575 C C . LYS A 1 78 ? 8.375 -27.781 1.696 1 98.56 78 LYS A C 1
ATOM 577 O O . LYS A 1 78 ? 8.562 -28.844 1.104 1 98.56 78 LYS A O 1
ATOM 582 N N . LEU A 1 79 ? 7.879 -26.719 1.089 1 98.62 79 LEU A N 1
ATOM 583 C CA . LEU A 1 79 ? 7.543 -26.703 -0.331 1 98.62 79 LEU A CA 1
ATOM 584 C C . LEU A 1 79 ? 8.773 -26.969 -1.186 1 98.62 79 LEU A C 1
ATOM 586 O O . LEU A 1 79 ? 8.742 -27.812 -2.086 1 98.62 79 LEU A O 1
ATOM 590 N N . PHE A 1 80 ? 9.875 -26.281 -0.88 1 98.25 80 PHE A N 1
ATOM 591 C CA . PHE A 1 80 ? 11.078 -26.375 -1.697 1 98.25 80 PHE A CA 1
ATOM 592 C C . PHE A 1 80 ? 11.766 -27.719 -1.504 1 98.25 80 PHE A C 1
ATOM 594 O O . PHE A 1 80 ? 12.391 -28.234 -2.432 1 98.25 80 PHE A O 1
ATOM 601 N N . ASP A 1 81 ? 11.602 -28.266 -0.285 1 97.88 81 ASP A N 1
ATOM 602 C CA . ASP A 1 81 ? 12.148 -29.609 -0.033 1 97.88 81 ASP A CA 1
ATOM 603 C C . ASP A 1 81 ? 11.328 -30.672 -0.754 1 97.88 81 ASP A C 1
ATOM 605 O O . ASP A 1 81 ? 11.883 -31.656 -1.251 1 97.88 81 ASP A O 1
ATOM 609 N N . THR A 1 82 ? 10.07 -30.484 -0.794 1 97.81 82 THR A N 1
ATOM 610 C CA . THR A 1 82 ? 9.164 -31.484 -1.347 1 97.81 82 THR A CA 1
ATOM 611 C C . THR A 1 82 ? 9.219 -31.484 -2.871 1 97.81 82 THR A C 1
ATOM 613 O O . THR A 1 82 ? 9.25 -32.531 -3.498 1 97.81 82 THR A O 1
ATOM 616 N N . TYR A 1 83 ? 9.219 -30.344 -3.521 1 97.06 83 TYR A N 1
ATOM 617 C CA . TYR A 1 83 ? 9.047 -30.281 -4.965 1 97.06 83 TYR A CA 1
ATOM 618 C C . TYR A 1 83 ? 10.344 -29.875 -5.656 1 97.06 83 TYR A C 1
ATOM 620 O O . TYR A 1 83 ? 10.492 -30.062 -6.867 1 97.06 83 TYR A O 1
ATOM 628 N N . LYS A 1 84 ? 11.32 -29.328 -4.93 1 94.5 84 LYS A N 1
ATOM 629 C CA . LYS A 1 84 ? 12.625 -28.844 -5.379 1 94.5 84 LYS A CA 1
ATOM 630 C C . LYS A 1 84 ? 12.477 -27.609 -6.266 1 94.5 84 LYS A C 1
ATOM 632 O O . LYS A 1 84 ? 13.164 -26.609 -6.062 1 94.5 84 LYS A O 1
ATOM 637 N N . THR A 1 85 ? 11.555 -27.766 -7.316 1 95.12 85 THR A N 1
ATOM 638 C CA . THR A 1 85 ? 11.234 -26.625 -8.172 1 95.12 85 THR A CA 1
ATOM 639 C C . THR A 1 85 ? 9.75 -26.281 -8.07 1 95.12 85 THR A C 1
ATOM 641 O O . THR A 1 85 ? 8.891 -27.141 -8.273 1 95.12 85 THR A O 1
ATOM 644 N N . VAL A 1 86 ? 9.492 -25.047 -7.676 1 97.88 86 VAL A N 1
ATOM 645 C CA . VAL A 1 86 ? 8.148 -24.484 -7.75 1 97.88 86 VAL A CA 1
ATOM 646 C C . VAL A 1 86 ? 8.078 -23.469 -8.891 1 97.88 86 VAL A C 1
ATOM 648 O O . VAL A 1 86 ? 8.867 -22.516 -8.938 1 97.88 86 VAL A O 1
ATOM 651 N N . ASP A 1 87 ? 7.117 -23.625 -9.766 1 98.06 87 ASP A N 1
ATOM 652 C CA . ASP A 1 87 ? 7.078 -22.859 -11.008 1 98.06 87 ASP A CA 1
ATOM 653 C C . ASP A 1 87 ? 6.262 -21.578 -10.836 1 98.06 87 ASP A C 1
ATOM 655 O O . ASP A 1 87 ? 6.547 -20.562 -11.469 1 98.06 87 ASP A O 1
ATOM 659 N N . VAL A 1 88 ? 5.219 -21.688 -10.039 1 98.75 88 VAL A N 1
ATOM 660 C CA . VAL A 1 88 ? 4.273 -20.594 -9.953 1 98.75 88 VAL A CA 1
ATOM 661 C C . VAL A 1 88 ? 3.854 -20.375 -8.5 1 98.75 88 VAL A C 1
ATOM 663 O O . VAL A 1 88 ? 3.533 -21.344 -7.793 1 98.75 88 VAL A O 1
ATOM 666 N N . LEU A 1 89 ? 3.916 -19.172 -8.047 1 98.88 89 LEU A N 1
ATOM 667 C CA . LEU A 1 89 ? 3.275 -18.734 -6.812 1 98.88 89 LEU A CA 1
ATOM 668 C C . LEU A 1 89 ? 2.094 -17.812 -7.113 1 98.88 89 LEU A C 1
ATOM 670 O O . LEU A 1 89 ? 2.236 -16.828 -7.836 1 98.88 89 LEU A O 1
ATOM 674 N N . VAL A 1 90 ? 0.949 -18.172 -6.625 1 98.94 90 VAL A N 1
ATOM 675 C CA . VAL A 1 90 ? -0.211 -17.297 -6.668 1 98.94 90 VAL A CA 1
ATOM 676 C C . VAL A 1 90 ? -0.5 -16.75 -5.27 1 98.94 90 VAL A C 1
ATOM 678 O O . VAL A 1 90 ? -0.957 -17.484 -4.395 1 98.94 90 VAL A O 1
ATOM 681 N N . ASN A 1 91 ? -0.202 -15.523 -5.121 1 98.88 91 ASN A N 1
ATOM 682 C CA . ASN A 1 91 ? -0.607 -14.828 -3.898 1 98.88 91 ASN A CA 1
ATOM 683 C C . ASN A 1 91 ? -2.078 -14.43 -3.945 1 98.88 91 ASN A C 1
ATOM 685 O O . ASN A 1 91 ? -2.408 -13.32 -4.367 1 98.88 91 ASN A O 1
ATOM 689 N N . ASN A 1 92 ? -2.877 -15.273 -3.41 1 98.25 92 ASN A N 1
ATOM 690 C CA . ASN A 1 92 ? -4.324 -15.102 -3.467 1 98.25 92 ASN A CA 1
ATOM 691 C C . ASN A 1 92 ? -4.902 -14.742 -2.102 1 98.25 92 ASN A C 1
ATOM 693 O O . ASN A 1 92 ? -5.957 -14.109 -2.016 1 98.25 92 ASN A O 1
ATOM 697 N N . ALA A 1 93 ? -4.195 -15.148 -1.042 1 97.12 93 ALA A N 1
ATOM 698 C CA . ALA A 1 93 ? -4.695 -14.867 0.301 1 97.12 93 ALA A CA 1
ATOM 699 C C . ALA A 1 93 ? -4.957 -13.375 0.488 1 97.12 93 ALA A C 1
ATOM 701 O O . ALA A 1 93 ? -4.125 -12.539 0.115 1 97.12 93 ALA A O 1
ATOM 702 N N . GLY A 1 94 ? -6.062 -13.055 0.994 1 94.62 94 GLY A N 1
ATOM 703 C CA . GLY A 1 94 ? -6.449 -11.672 1.244 1 94.62 94 GLY A CA 1
ATOM 704 C C . GLY A 1 94 ? -7.746 -11.547 2.021 1 94.62 94 GLY A C 1
ATOM 705 O O . GLY A 1 94 ? -8.531 -12.5 2.094 1 94.62 94 GLY A O 1
ATOM 706 N N . ILE A 1 95 ? -7.93 -10.414 2.645 1 93.88 95 ILE A N 1
ATOM 707 C CA . ILE A 1 95 ? -9.172 -10.133 3.357 1 93.88 95 ILE A CA 1
ATOM 708 C C . ILE A 1 95 ? -9.656 -8.734 3 1 93.88 95 ILE A C 1
ATOM 710 O O . ILE A 1 95 ? -8.891 -7.906 2.504 1 93.88 95 ILE A O 1
ATOM 714 N N . LEU A 1 96 ? -10.914 -8.57 3.168 1 94.06 96 LEU A N 1
ATOM 715 C CA . LEU A 1 96 ? -11.586 -7.285 3.006 1 94.06 96 LEU A CA 1
ATOM 716 C C . LEU A 1 96 ? -12.234 -6.84 4.312 1 94.06 96 LEU A C 1
ATOM 718 O O . LEU A 1 96 ? -13.375 -7.219 4.609 1 94.06 96 LEU A O 1
ATOM 722 N N . ASP A 1 97 ? -11.562 -6.129 5.102 1 93.56 97 ASP A N 1
ATOM 723 C CA . ASP A 1 97 ? -12.023 -5.645 6.398 1 93.56 97 ASP A CA 1
ATOM 724 C C . ASP A 1 97 ? -11.344 -4.324 6.762 1 93.56 97 ASP A C 1
ATOM 726 O O . ASP A 1 97 ? -10.25 -4.324 7.332 1 93.56 97 ASP A O 1
ATOM 730 N N . ASP A 1 98 ? -12.031 -3.234 6.566 1 95.38 98 ASP A N 1
ATOM 731 C CA . ASP A 1 98 ? -11.445 -1.917 6.793 1 95.38 98 ASP A CA 1
ATOM 732 C C . ASP A 1 98 ? -11.398 -1.586 8.281 1 95.38 98 ASP A C 1
ATOM 734 O O . ASP A 1 98 ? -10.711 -0.648 8.695 1 95.38 98 ASP A O 1
ATOM 738 N N . PHE A 1 99 ? -12.117 -2.346 9.102 1 95.12 99 PHE A N 1
ATOM 739 C CA . PHE A 1 99 ? -12.086 -2.141 10.547 1 95.12 99 PHE A CA 1
ATOM 740 C C . PHE A 1 99 ? -10.859 -2.803 11.156 1 95.12 99 PHE A C 1
ATOM 742 O O . PHE A 1 99 ? -10.414 -2.414 12.242 1 95.12 99 PHE A O 1
ATOM 749 N N . ALA A 1 100 ? -10.352 -3.799 10.438 1 96.69 100 ALA A N 1
ATOM 750 C CA . ALA A 1 100 ? -9.148 -4.504 10.891 1 96.69 100 ALA A CA 1
ATOM 751 C C . ALA A 1 100 ? -7.922 -4.043 10.117 1 96.69 100 ALA A C 1
ATOM 753 O O . ALA A 1 100 ? -7.312 -4.824 9.383 1 96.69 100 ALA A O 1
ATOM 754 N N . VAL A 1 101 ? -7.523 -2.842 10.414 1 98.12 101 VAL A N 1
ATOM 755 C CA . VAL A 1 101 ? -6.496 -2.162 9.633 1 98.12 101 VAL A CA 1
ATOM 756 C C . VAL A 1 101 ? -5.219 -2.998 9.625 1 98.12 101 VAL A C 1
ATOM 758 O O . VAL A 1 101 ? -4.703 -3.342 8.555 1 98.12 101 VAL A O 1
ATOM 761 N N . LYS A 1 102 ? -4.758 -3.365 10.797 1 97.81 102 LYS A N 1
ATOM 762 C CA . LYS A 1 102 ? -3.504 -4.105 10.922 1 97.81 102 LYS A CA 1
ATOM 763 C C . LYS A 1 102 ? -3.584 -5.449 10.211 1 97.81 102 LYS A C 1
ATOM 765 O O . LYS A 1 102 ? -2.693 -5.801 9.43 1 97.81 102 LYS A O 1
ATOM 770 N N . LYS A 1 103 ? -4.598 -6.176 10.469 1 97.69 103 LYS A N 1
ATOM 771 C CA . LYS A 1 103 ? -4.754 -7.492 9.859 1 97.69 103 LYS A CA 1
ATOM 772 C C . LYS A 1 103 ? -4.816 -7.398 8.336 1 97.69 103 LYS A C 1
ATOM 774 O O . LYS A 1 103 ? -4.227 -8.219 7.637 1 97.69 103 LYS A O 1
ATOM 779 N N . THR A 1 104 ? -5.539 -6.387 7.816 1 98.12 104 THR A N 1
ATOM 780 C CA . THR A 1 104 ? -5.68 -6.184 6.379 1 98.12 104 THR A CA 1
ATOM 781 C C . THR A 1 104 ? -4.32 -5.902 5.738 1 98.12 104 THR A C 1
ATOM 783 O O . THR A 1 104 ? -3.961 -6.523 4.734 1 98.12 104 THR A O 1
ATOM 786 N N . ILE A 1 105 ? -3.543 -5.059 6.348 1 98.62 105 ILE A N 1
ATOM 787 C CA . ILE A 1 105 ? -2.246 -4.688 5.793 1 98.62 105 ILE A CA 1
ATOM 788 C C . ILE A 1 105 ? -1.271 -5.855 5.934 1 98.62 105 ILE A C 1
ATOM 790 O O . ILE A 1 105 ? -0.465 -6.113 5.039 1 98.62 105 ILE A O 1
ATOM 794 N N . TYR A 1 106 ? -1.359 -6.617 7.004 1 98.31 106 TYR A N 1
ATOM 795 C CA . TYR A 1 106 ? -0.479 -7.758 7.219 1 98.31 106 TYR A CA 1
ATOM 796 C C . TYR A 1 106 ? -0.723 -8.836 6.172 1 98.31 106 TYR A C 1
ATOM 798 O O . TYR A 1 106 ? 0.221 -9.336 5.555 1 98.31 106 TYR A O 1
ATOM 806 N N . ILE A 1 107 ? -1.92 -9.117 5.938 1 98.19 107 ILE A N 1
ATOM 807 C CA . ILE A 1 107 ? -2.248 -10.234 5.062 1 98.19 107 ILE A CA 1
ATOM 808 C C . ILE A 1 107 ? -2.131 -9.805 3.604 1 98.19 107 ILE A C 1
ATOM 810 O O . ILE A 1 107 ? -1.456 -10.461 2.809 1 98.19 107 ILE A O 1
ATOM 814 N N . ASN A 1 108 ? -2.756 -8.656 3.248 1 98.5 108 ASN A N 1
ATOM 815 C CA . ASN A 1 108 ? -2.885 -8.266 1.849 1 98.5 108 ASN A CA 1
ATOM 816 C C . ASN A 1 108 ? -1.573 -7.715 1.296 1 98.5 108 ASN A C 1
ATOM 818 O O . ASN A 1 108 ? -1.349 -7.734 0.084 1 98.5 108 ASN A O 1
ATOM 822 N N . VAL A 1 109 ? -0.756 -7.191 2.166 1 98.75 109 VAL A N 1
ATOM 823 C CA . VAL A 1 109 ? 0.413 -6.477 1.662 1 98.75 109 VAL A CA 1
ATOM 824 C C . VAL A 1 109 ? 1.688 -7.172 2.135 1 98.75 109 VAL A C 1
ATOM 826 O O . VAL A 1 109 ? 2.428 -7.742 1.329 1 98.75 109 VAL A O 1
ATOM 829 N N . LEU A 1 110 ? 1.848 -7.211 3.469 1 98.69 110 LEU A N 1
ATOM 830 C CA . LEU A 1 110 ? 3.109 -7.691 4.023 1 98.69 110 LEU A CA 1
ATOM 831 C C . LEU A 1 110 ? 3.348 -9.148 3.648 1 98.69 110 LEU A C 1
ATOM 833 O O . LEU A 1 110 ? 4.422 -9.5 3.152 1 98.69 110 LEU A O 1
ATOM 837 N N . ALA A 1 111 ? 2.389 -9.961 3.9 1 98.75 111 ALA A N 1
ATOM 838 C CA . ALA A 1 111 ? 2.537 -11.383 3.58 1 98.75 111 ALA A CA 1
ATOM 839 C C . ALA A 1 111 ? 2.787 -11.578 2.088 1 98.75 111 ALA A C 1
ATOM 841 O O . ALA A 1 111 ? 3.674 -12.344 1.697 1 98.75 111 ALA A O 1
ATOM 842 N N . LEU A 1 112 ? 2.045 -10.914 1.249 1 98.81 112 LEU A N 1
ATOM 843 C CA . LEU A 1 112 ? 2.213 -11.016 -0.196 1 98.81 112 LEU A CA 1
ATOM 844 C C . LEU A 1 112 ? 3.643 -10.68 -0.604 1 98.81 112 LEU A C 1
ATOM 846 O O . LEU A 1 112 ? 4.258 -11.406 -1.39 1 98.81 112 LEU A O 1
ATOM 850 N N . ILE A 1 113 ? 4.184 -9.633 -0.063 1 98.88 113 ILE A N 1
ATOM 851 C CA . ILE A 1 113 ? 5.527 -9.18 -0.401 1 98.88 113 ILE A CA 1
ATOM 852 C C . ILE A 1 113 ? 6.555 -10.211 0.07 1 98.88 113 ILE A C 1
ATOM 854 O O . ILE A 1 113 ? 7.449 -10.594 -0.685 1 98.88 113 ILE A O 1
ATOM 858 N N . GLU A 1 114 ? 6.406 -10.656 1.302 1 98.81 114 GLU A N 1
ATOM 859 C CA . GLU A 1 114 ? 7.383 -11.578 1.872 1 98.81 114 GLU A CA 1
ATOM 860 C C . GLU A 1 114 ? 7.371 -12.914 1.142 1 98.81 114 GLU A C 1
ATOM 862 O O . GLU A 1 114 ? 8.43 -13.492 0.873 1 98.81 114 GLU A O 1
ATOM 867 N N . TRP A 1 115 ? 6.195 -13.422 0.857 1 98.88 115 TRP A N 1
ATOM 868 C CA . TRP A 1 115 ? 6.105 -14.664 0.087 1 98.88 115 TRP A CA 1
ATOM 869 C C . TRP A 1 115 ? 6.68 -14.477 -1.313 1 98.88 115 TRP A C 1
ATOM 871 O O . TRP A 1 115 ? 7.418 -15.328 -1.808 1 98.88 115 TRP A O 1
ATOM 881 N N . SER A 1 116 ? 6.348 -13.367 -1.955 1 98.88 116 SER A N 1
ATOM 882 C CA . SER A 1 116 ? 6.891 -13.07 -3.277 1 98.88 116 SER A CA 1
ATOM 883 C C . SER A 1 116 ? 8.414 -13.062 -3.26 1 98.88 116 SER A C 1
ATOM 885 O O . SER A 1 116 ? 9.055 -13.664 -4.125 1 98.88 116 SER A O 1
ATOM 887 N N . ASN A 1 117 ? 8.969 -12.367 -2.283 1 98.56 117 ASN A N 1
ATOM 888 C CA . ASN A 1 117 ? 10.422 -12.289 -2.188 1 98.56 117 ASN A CA 1
ATOM 889 C C . ASN A 1 117 ? 11.047 -13.664 -1.99 1 98.56 117 ASN A C 1
ATOM 891 O O . ASN A 1 117 ? 12.062 -13.984 -2.607 1 98.56 117 ASN A O 1
ATOM 895 N N . LYS A 1 118 ? 10.477 -14.469 -1.093 1 98.62 118 LYS A N 1
ATOM 896 C CA . LYS A 1 118 ? 10.977 -15.805 -0.815 1 98.62 118 LYS A CA 1
ATOM 897 C C . LYS A 1 118 ? 10.953 -16.672 -2.07 1 98.62 118 LYS A C 1
ATOM 899 O O . LYS A 1 118 ? 11.938 -17.344 -2.385 1 98.62 118 LYS A O 1
ATOM 904 N N . PHE A 1 119 ? 9.898 -16.641 -2.826 1 98.81 119 PHE A N 1
ATOM 905 C CA . PHE A 1 119 ? 9.766 -17.453 -4.023 1 98.81 119 PHE A CA 1
ATOM 906 C C . PHE A 1 119 ? 10.609 -16.891 -5.164 1 98.81 119 PHE A C 1
ATOM 908 O O . PHE A 1 119 ? 11.133 -17.656 -5.984 1 98.81 119 PHE A O 1
ATOM 915 N N . TRP A 1 120 ? 10.656 -15.555 -5.23 1 98.31 120 TRP A N 1
ATOM 916 C CA . TRP A 1 120 ? 11.555 -14.922 -6.188 1 98.31 120 TRP A CA 1
ATOM 917 C C . TRP A 1 120 ? 12.977 -15.461 -6.031 1 98.31 120 TRP A C 1
ATOM 919 O O . TRP A 1 120 ? 13.617 -15.836 -7.012 1 98.31 120 TRP A O 1
ATOM 929 N N . GLU A 1 121 ? 13.445 -15.539 -4.812 1 97.75 121 GLU A N 1
ATOM 930 C CA . GLU A 1 121 ? 14.797 -16.031 -4.535 1 97.75 121 GLU A CA 1
ATOM 931 C C . GLU A 1 121 ? 14.945 -17.5 -4.941 1 97.75 121 GLU A C 1
ATOM 933 O O . GLU A 1 121 ? 15.992 -17.906 -5.441 1 97.75 121 GLU A O 1
ATOM 938 N N . HIS A 1 122 ? 13.914 -18.219 -4.781 1 98.19 122 HIS A N 1
ATOM 939 C CA . HIS A 1 122 ? 13.914 -19.625 -5.133 1 98.19 122 HIS A CA 1
ATOM 940 C C . HIS A 1 122 ? 13.914 -19.828 -6.645 1 98.19 122 HIS A C 1
ATOM 942 O O . HIS A 1 122 ? 14.57 -20.734 -7.156 1 98.19 122 HIS A O 1
ATOM 948 N N . MET A 1 123 ? 13.281 -18.922 -7.387 1 98.38 123 MET A N 1
ATOM 949 C CA . MET A 1 123 ? 12.969 -19.109 -8.797 1 98.38 123 MET A CA 1
ATOM 950 C C . MET A 1 123 ? 14.055 -18.5 -9.68 1 98.38 123 MET A C 1
ATOM 952 O O . MET A 1 123 ? 14.273 -18.938 -10.805 1 98.38 123 MET A O 1
ATOM 956 N N . ARG A 1 124 ? 14.703 -17.5 -9.25 1 97.75 124 ARG A N 1
ATOM 957 C CA . ARG A 1 124 ? 15.477 -16.625 -10.125 1 97.75 124 ARG A CA 1
ATOM 958 C C . ARG A 1 124 ? 16.672 -17.359 -10.711 1 97.75 124 ARG A C 1
ATOM 960 O O . ARG A 1 124 ? 17.406 -18.047 -9.984 1 97.75 124 ARG A O 1
ATOM 967 N N . LYS A 1 125 ? 16.922 -17.203 -11.953 1 97.75 125 LYS A N 1
ATOM 968 C CA . LYS A 1 125 ? 17.922 -17.922 -12.727 1 97.75 125 LYS A CA 1
ATOM 969 C C . LYS A 1 125 ? 19.328 -17.453 -12.391 1 97.75 125 LYS A C 1
ATOM 971 O O . LYS A 1 125 ? 20.297 -18.219 -12.469 1 97.75 125 LYS A O 1
ATOM 976 N N . ASP A 1 126 ? 19.469 -16.219 -12.039 1 95.75 126 ASP A N 1
ATOM 977 C CA . ASP A 1 126 ? 20.781 -15.641 -11.781 1 95.75 126 ASP A CA 1
ATOM 978 C C . ASP A 1 126 ? 21.312 -16.078 -10.422 1 95.75 126 ASP A C 1
ATOM 980 O O . ASP A 1 126 ? 22.438 -15.727 -10.039 1 95.75 126 ASP A O 1
ATOM 984 N N . LYS A 1 127 ? 20.484 -16.922 -9.695 1 95.12 127 LYS A N 1
ATOM 985 C CA . LYS A 1 127 ? 20.922 -17.484 -8.422 1 95.12 127 LYS A CA 1
ATOM 986 C C . LYS A 1 127 ? 20.594 -18.984 -8.336 1 95.12 127 LYS A C 1
ATOM 988 O O . LYS A 1 127 ? 20.203 -19.469 -7.277 1 95.12 127 LYS A O 1
ATOM 993 N N . GLY A 1 128 ? 20.578 -19.594 -9.461 1 95.38 128 GLY A N 1
ATOM 994 C CA . GLY A 1 128 ? 20.547 -21.047 -9.516 1 95.38 128 GLY A CA 1
ATOM 995 C C . GLY A 1 128 ? 19.141 -21.594 -9.688 1 95.38 128 GLY A C 1
ATOM 996 O O . GLY A 1 128 ? 18.953 -22.812 -9.805 1 95.38 128 GLY A O 1
ATOM 997 N N . GLY A 1 129 ? 18.141 -20.719 -9.695 1 97 129 GLY A N 1
ATOM 998 C CA . GLY A 1 129 ? 16.766 -21.172 -9.93 1 97 129 GLY A CA 1
ATOM 999 C C . GLY A 1 129 ? 16.484 -21.453 -11.391 1 97 129 GLY A C 1
ATOM 1000 O O . GLY A 1 129 ? 17.375 -21.406 -12.234 1 97 129 GLY A O 1
ATOM 1001 N N . LYS A 1 130 ? 15.25 -21.812 -11.703 1 96.81 130 LYS A N 1
ATOM 1002 C CA . LYS A 1 130 ? 14.875 -22.219 -13.055 1 96.81 130 LYS A CA 1
ATOM 1003 C C . LYS A 1 130 ? 13.891 -21.234 -13.672 1 96.81 130 LYS A C 1
ATOM 1005 O O . LYS A 1 130 ? 13.297 -21.516 -14.719 1 96.81 130 LYS A O 1
ATOM 1010 N N . GLY A 1 131 ? 13.734 -20.125 -13.078 1 97.44 131 GLY A N 1
ATOM 1011 C CA . GLY A 1 131 ? 12.688 -19.203 -13.484 1 97.44 131 GLY A CA 1
ATOM 1012 C C . GLY A 1 131 ? 11.328 -19.547 -12.898 1 97.44 131 GLY A C 1
ATOM 1013 O O . GLY A 1 131 ? 11.18 -20.547 -12.203 1 97.44 131 GLY A O 1
ATOM 1014 N N . GLY A 1 132 ? 10.375 -18.656 -13.109 1 98.19 132 GLY A N 1
ATOM 1015 C CA . GLY A 1 132 ? 9.039 -18.891 -12.578 1 98.19 132 GLY A CA 1
ATOM 1016 C C . GLY A 1 132 ? 8.109 -17.719 -12.766 1 98.19 132 GLY A C 1
ATOM 1017 O O . GLY A 1 132 ? 8.398 -16.812 -13.555 1 98.19 132 GLY A O 1
ATOM 1018 N N . THR A 1 133 ? 6.93 -17.828 -12.203 1 98.69 133 THR A N 1
ATOM 1019 C CA . THR A 1 133 ? 5.93 -16.766 -12.281 1 98.69 133 THR A CA 1
ATOM 1020 C C . THR A 1 133 ? 5.277 -16.531 -10.922 1 98.69 133 THR A C 1
ATOM 1022 O O . THR A 1 133 ? 4.922 -17.484 -10.227 1 98.69 133 THR A O 1
ATOM 1025 N N . ILE A 1 134 ? 5.27 -15.336 -10.562 1 98.81 134 ILE A N 1
ATOM 1026 C CA . ILE A 1 134 ? 4.508 -14.898 -9.398 1 98.81 134 ILE A CA 1
ATOM 1027 C C . ILE A 1 134 ? 3.262 -14.141 -9.852 1 98.81 134 ILE A C 1
ATOM 1029 O O . ILE A 1 134 ? 3.355 -13.172 -10.602 1 98.81 134 ILE A O 1
ATOM 1033 N N . ILE A 1 135 ? 2.115 -14.617 -9.445 1 98.88 135 ILE A N 1
ATOM 1034 C CA . ILE A 1 135 ? 0.84 -13.969 -9.734 1 98.88 135 ILE A CA 1
ATOM 1035 C C . ILE A 1 135 ? 0.267 -13.375 -8.453 1 98.88 135 ILE A C 1
ATOM 1037 O O . ILE A 1 135 ? 0.024 -14.086 -7.477 1 98.88 135 ILE A O 1
ATOM 1041 N N . ASN A 1 136 ? 0.094 -12.109 -8.453 1 98.81 136 ASN A N 1
ATOM 1042 C CA . ASN A 1 136 ? -0.487 -11.398 -7.316 1 98.81 136 ASN A CA 1
ATOM 1043 C C . ASN A 1 136 ? -1.946 -11.039 -7.57 1 98.81 136 ASN A C 1
ATOM 1045 O O . ASN A 1 136 ? -2.273 -10.453 -8.602 1 98.81 136 ASN A O 1
ATOM 1049 N N . LEU A 1 137 ? -2.773 -11.422 -6.648 1 97.06 137 LEU A N 1
ATOM 1050 C CA . LEU A 1 137 ? -4.164 -11 -6.746 1 97.06 137 LEU A CA 1
ATOM 1051 C C . LEU A 1 137 ? -4.34 -9.586 -6.211 1 97.06 137 LEU A C 1
ATOM 1053 O O . LEU A 1 137 ? -4.336 -9.367 -4.996 1 97.06 137 LEU A O 1
ATOM 1057 N N . ALA A 1 138 ? -4.551 -8.734 -7.098 1 95.12 138 ALA A N 1
ATOM 1058 C CA . ALA A 1 138 ? -4.898 -7.359 -6.758 1 95.12 138 ALA A CA 1
ATOM 1059 C C . ALA A 1 138 ? -6.414 -7.16 -6.746 1 95.12 138 ALA A C 1
ATOM 1061 O O . ALA A 1 138 ? -7.133 -7.859 -6.031 1 95.12 138 ALA A O 1
ATOM 1062 N N . SER A 1 139 ? -6.938 -6.195 -7.328 1 88.25 139 SER A N 1
ATOM 1063 C CA . SER A 1 139 ? -8.336 -5.797 -7.426 1 88.25 139 SER A CA 1
ATOM 1064 C C . SER A 1 139 ? -8.508 -4.598 -8.359 1 88.25 139 SER A C 1
ATOM 1066 O O . SER A 1 139 ? -7.527 -3.963 -8.742 1 88.25 139 SER A O 1
ATOM 1068 N N . ILE A 1 140 ? -9.719 -4.445 -8.812 1 88.88 140 ILE A N 1
ATOM 1069 C CA . ILE A 1 140 ? -10.008 -3.162 -9.445 1 88.88 140 ILE A CA 1
ATOM 1070 C C . ILE A 1 140 ? -9.625 -2.023 -8.5 1 88.88 140 ILE A C 1
ATOM 1072 O O . ILE A 1 140 ? -9.312 -0.917 -8.953 1 88.88 140 ILE A O 1
ATOM 1076 N N . TYR A 1 141 ? -9.539 -2.328 -7.277 1 86 141 TYR A N 1
ATOM 1077 C CA . TYR A 1 141 ? -9.195 -1.329 -6.27 1 86 141 TYR A CA 1
ATOM 1078 C C . TYR A 1 141 ? -7.691 -1.088 -6.23 1 86 141 TYR A C 1
ATOM 1080 O O . TYR A 1 141 ? -7.215 -0.232 -5.48 1 86 141 TYR A O 1
ATOM 1088 N N . GLY A 1 142 ? -6.965 -1.719 -7.066 1 88.75 142 GLY A N 1
ATOM 1089 C CA . GLY A 1 142 ? -5.535 -1.472 -7.191 1 88.75 142 GLY A CA 1
ATOM 1090 C C . GLY A 1 142 ? -5.211 -0.26 -8.047 1 88.75 142 GLY A C 1
ATOM 1091 O O . GLY A 1 142 ? -4.078 0.22 -8.039 1 88.75 142 GLY A O 1
ATOM 1092 N N . PHE A 1 143 ? -6.297 0.2 -8.727 1 88.06 143 PHE A N 1
ATOM 1093 C CA . PHE A 1 143 ? -6.023 1.339 -9.594 1 88.06 143 PHE A CA 1
ATOM 1094 C C . PHE A 1 143 ? -7.254 2.234 -9.711 1 88.06 143 PHE A C 1
ATOM 1096 O O . PHE A 1 143 ? -7.16 3.363 -10.195 1 88.06 143 PHE A O 1
ATOM 1103 N N . ARG A 1 144 ? -8.414 1.768 -9.273 1 90.25 144 ARG A N 1
ATOM 1104 C CA . ARG A 1 144 ? -9.625 2.574 -9.188 1 90.25 144 ARG A CA 1
ATOM 1105 C C . ARG A 1 144 ? -9.906 2.992 -7.75 1 90.25 144 ARG A C 1
ATOM 1107 O O . ARG A 1 144 ? -9.625 2.242 -6.812 1 90.25 144 ARG A O 1
ATOM 1114 N N . VAL A 1 145 ? -10.523 4.18 -7.68 1 91.81 145 VAL A N 1
ATOM 1115 C CA . VAL A 1 145 ? -10.734 4.711 -6.336 1 91.81 145 VAL A CA 1
ATOM 1116 C C . VAL A 1 145 ? -12.219 4.98 -6.113 1 91.81 145 VAL A C 1
ATOM 1118 O O . VAL A 1 145 ? -12.906 5.504 -7 1 91.81 145 VAL A O 1
ATOM 1121 N N . ASP A 1 146 ? -12.727 4.566 -4.977 1 90.88 146 ASP A N 1
ATOM 1122 C CA . ASP A 1 146 ? -14.031 5.012 -4.484 1 90.88 146 ASP A CA 1
ATOM 1123 C C . ASP A 1 146 ? -13.938 5.484 -3.035 1 90.88 146 ASP A C 1
ATOM 1125 O O . ASP A 1 146 ? -12.844 5.586 -2.479 1 90.88 146 ASP A O 1
ATOM 1129 N N . GLN A 1 147 ? -15.047 5.789 -2.43 1 94.38 147 GLN A N 1
ATOM 1130 C CA . GLN A 1 147 ? -15.062 6.488 -1.147 1 94.38 147 GLN A CA 1
ATOM 1131 C C . GLN A 1 147 ? -15.211 5.508 0.011 1 94.38 147 GLN A C 1
ATOM 1133 O O . GLN A 1 147 ? -15.219 5.91 1.177 1 94.38 147 GLN A O 1
ATOM 1138 N N . PHE A 1 148 ? -15.227 4.211 -0.13 1 94.69 148 PHE A N 1
ATOM 1139 C CA . PHE A 1 148 ? -15.859 3.383 0.892 1 94.69 148 PHE A CA 1
ATOM 1140 C C . PHE A 1 148 ? -14.82 2.555 1.637 1 94.69 148 PHE A C 1
ATOM 1142 O O . PHE A 1 148 ? -15.016 2.199 2.801 1 94.69 148 PHE A O 1
ATOM 1149 N N . LEU A 1 149 ? -13.742 2.176 1.022 1 95.69 149 LEU A N 1
ATOM 1150 C CA . LEU A 1 149 ? -12.828 1.201 1.61 1 95.69 149 LEU A CA 1
ATOM 1151 C C . LEU A 1 149 ? -11.383 1.679 1.508 1 95.69 149 LEU A C 1
ATOM 1153 O O . LEU A 1 149 ? -10.547 1.021 0.88 1 95.69 149 LEU A O 1
ATOM 1157 N N . PRO A 1 150 ? -11.062 2.723 2.246 1 97.88 150 PRO A N 1
ATOM 1158 C CA . PRO A 1 150 ? -9.727 3.311 2.094 1 97.88 150 PRO A CA 1
ATOM 1159 C C . PRO A 1 150 ? -8.609 2.348 2.488 1 97.88 150 PRO A C 1
ATOM 1161 O O . PRO A 1 150 ? -7.543 2.354 1.874 1 97.88 150 PRO A O 1
ATOM 1164 N N . VAL A 1 151 ? -8.805 1.539 3.527 1 98.31 151 VAL A N 1
ATOM 1165 C CA . VAL A 1 151 ? -7.766 0.621 3.982 1 98.31 151 VAL A CA 1
ATOM 1166 C C . VAL A 1 151 ? -7.559 -0.482 2.945 1 98.31 151 VAL A C 1
ATOM 1168 O O . VAL A 1 151 ? -6.422 -0.809 2.596 1 98.31 151 VAL A O 1
ATOM 1171 N N . TYR A 1 152 ? -8.617 -1.041 2.459 1 96.62 152 TYR A N 1
ATOM 1172 C CA . TYR A 1 152 ? -8.531 -2.059 1.417 1 96.62 152 TYR A CA 1
ATOM 1173 C C . TYR A 1 152 ? -7.918 -1.486 0.146 1 96.62 152 TYR A C 1
ATOM 1175 O O . TYR A 1 152 ? -7.086 -2.133 -0.494 1 96.62 152 TYR A O 1
ATOM 1183 N N . GLN A 1 153 ? -8.336 -0.318 -0.247 1 96.06 153 GLN A N 1
ATOM 1184 C CA . GLN A 1 153 ? -7.75 0.344 -1.409 1 96.06 153 GLN A CA 1
ATOM 1185 C C . GLN A 1 153 ? -6.246 0.522 -1.245 1 96.06 153 GLN A C 1
ATOM 1187 O O . GLN A 1 153 ? -5.48 0.27 -2.178 1 96.06 153 GLN A O 1
ATOM 1192 N N . ALA A 1 154 ? -5.84 1.013 -0.08 1 98.25 154 ALA A N 1
ATOM 1193 C CA . ALA A 1 154 ? -4.414 1.126 0.202 1 98.25 154 ALA A CA 1
ATOM 1194 C C . ALA A 1 154 ? -3.695 -0.195 -0.06 1 98.25 154 ALA A C 1
ATOM 1196 O O . ALA A 1 154 ? -2.654 -0.223 -0.722 1 98.25 154 ALA A O 1
ATOM 1197 N N . SER A 1 155 ? -4.238 -1.268 0.419 1 98.38 155 SER A N 1
ATOM 1198 C CA . SER A 1 155 ? -3.613 -2.582 0.31 1 98.38 155 SER A CA 1
ATOM 1199 C C . SER A 1 155 ? -3.471 -3.006 -1.147 1 98.38 155 SER A C 1
ATOM 1201 O O . SER A 1 155 ? -2.418 -3.502 -1.555 1 98.38 155 SER A O 1
ATOM 1203 N N . LYS A 1 156 ? -4.488 -2.814 -1.889 1 97.62 156 LYS A N 1
ATOM 1204 C CA . LYS A 1 156 ? -4.473 -3.301 -3.266 1 97.62 156 LYS A CA 1
ATOM 1205 C C . LYS A 1 156 ? -3.645 -2.385 -4.164 1 97.62 156 LYS A C 1
ATOM 1207 O O . LYS A 1 156 ? -3.006 -2.846 -5.109 1 97.62 156 LYS A O 1
ATOM 1212 N N . PHE A 1 157 ? -3.564 -1.094 -3.867 1 96.5 157 PHE A N 1
ATOM 1213 C CA . PHE A 1 157 ? -2.605 -0.214 -4.523 1 96.5 157 PHE A CA 1
ATOM 1214 C C . PHE A 1 157 ? -1.177 -0.67 -4.25 1 96.5 157 PHE A C 1
ATOM 1216 O O . PHE A 1 157 ? -0.329 -0.645 -5.145 1 96.5 157 PHE A O 1
ATOM 1223 N N . ALA A 1 158 ? -0.938 -1.027 -3.016 1 98.5 158 ALA A N 1
ATOM 1224 C CA . ALA A 1 158 ? 0.389 -1.526 -2.664 1 98.5 158 ALA A CA 1
ATOM 1225 C C . ALA A 1 158 ? 0.776 -2.715 -3.539 1 98.5 158 ALA A C 1
ATOM 1227 O O . ALA A 1 158 ? 1.901 -2.785 -4.039 1 98.5 158 ALA A O 1
ATOM 1228 N N . VAL A 1 159 ? -0.15 -3.611 -3.729 1 98.5 159 VAL A N 1
ATOM 1229 C CA . VAL A 1 159 ? 0.087 -4.797 -4.547 1 98.5 159 VAL A CA 1
ATOM 1230 C C . VAL A 1 159 ? 0.453 -4.383 -5.969 1 98.5 159 VAL A C 1
ATOM 1232 O O . VAL A 1 159 ? 1.361 -4.953 -6.574 1 98.5 159 VAL A O 1
ATOM 1235 N N . MET A 1 160 ? -0.212 -3.379 -6.488 1 96.69 160 MET A N 1
ATOM 1236 C CA . MET A 1 160 ? 0.044 -2.887 -7.84 1 96.69 160 MET A CA 1
ATOM 1237 C C . MET A 1 160 ? 1.467 -2.352 -7.965 1 96.69 160 MET A C 1
ATOM 1239 O O . MET A 1 160 ? 2.207 -2.748 -8.867 1 96.69 160 MET A O 1
ATOM 1243 N N . GLY A 1 161 ? 1.835 -1.472 -7.078 1 96.75 161 GLY A N 1
ATOM 1244 C CA . GLY A 1 161 ? 3.17 -0.897 -7.113 1 96.75 161 GLY A CA 1
ATOM 1245 C C . GLY A 1 161 ? 4.27 -1.935 -6.992 1 96.75 161 GLY A C 1
ATOM 1246 O O . GLY A 1 161 ? 5.25 -1.9 -7.738 1 96.75 161 GLY A O 1
ATOM 1247 N N . PHE A 1 162 ? 4.055 -2.902 -6.082 1 98.44 162 PHE A N 1
ATOM 1248 C CA . PHE A 1 162 ? 5.012 -3.98 -5.863 1 98.44 162 PHE A CA 1
ATOM 1249 C C . PHE A 1 162 ? 5.168 -4.832 -7.117 1 98.44 162 PHE A C 1
ATOM 1251 O O . PHE A 1 162 ? 6.289 -5.105 -7.551 1 98.44 162 PHE A O 1
ATOM 1258 N N . THR A 1 163 ? 4.047 -5.172 -7.703 1 98.44 163 THR A N 1
ATOM 1259 C CA . THR A 1 163 ? 4.02 -6.043 -8.875 1 98.44 163 THR A CA 1
ATOM 1260 C C . THR A 1 163 ? 4.758 -5.398 -10.047 1 98.44 163 THR A C 1
ATOM 1262 O O . THR A 1 163 ? 5.598 -6.039 -10.68 1 98.44 163 THR A O 1
ATOM 1265 N N . ARG A 1 164 ? 4.465 -4.188 -10.281 1 97 164 ARG A N 1
ATOM 1266 C CA . ARG A 1 164 ? 5.027 -3.51 -11.445 1 97 164 ARG A CA 1
ATOM 1267 C C . ARG A 1 164 ? 6.523 -3.268 -11.258 1 97 164 ARG A C 1
ATOM 1269 O O . ARG A 1 164 ? 7.297 -3.383 -12.211 1 97 164 ARG A O 1
ATOM 1276 N N . SER A 1 165 ? 6.922 -3.002 -10.055 1 96.69 165 SER A N 1
ATOM 1277 C CA . SER A 1 165 ? 8.336 -2.74 -9.805 1 96.69 165 SER A CA 1
ATOM 1278 C C . SER A 1 165 ? 9.148 -4.027 -9.844 1 96.69 165 SER A C 1
ATOM 1280 O O . SER A 1 165 ? 10.094 -4.145 -10.633 1 96.69 165 SER A O 1
ATOM 1282 N N . LEU A 1 166 ? 8.773 -4.996 -9.062 1 98.12 166 LEU A N 1
ATOM 1283 C CA . LEU A 1 166 ? 9.508 -6.258 -9.055 1 98.12 166 LEU A CA 1
ATOM 1284 C C . LEU A 1 166 ? 9.453 -6.93 -10.422 1 98.12 166 LEU A C 1
ATOM 1286 O O . LEU A 1 166 ? 10.414 -7.574 -10.844 1 98.12 166 LEU A O 1
ATOM 1290 N N . GLY A 1 167 ? 8.344 -6.742 -11.086 1 97.94 167 GLY A N 1
ATOM 1291 C CA . GLY A 1 167 ? 8.133 -7.379 -12.375 1 97.94 167 GLY A CA 1
ATOM 1292 C C . GLY A 1 167 ? 8.727 -6.598 -13.531 1 97.94 167 GLY A C 1
ATOM 1293 O O . GLY A 1 167 ? 8.617 -7.016 -14.688 1 97.94 167 GLY A O 1
ATOM 1294 N N . HIS A 1 168 ? 9.305 -5.484 -13.242 1 96.69 168 HIS A N 1
ATOM 1295 C CA . HIS A 1 168 ? 9.883 -4.652 -14.289 1 96.69 168 HIS A CA 1
ATOM 1296 C C . HIS A 1 168 ? 10.742 -5.488 -15.234 1 96.69 168 HIS A C 1
ATOM 1298 O O . HIS A 1 168 ? 11.422 -6.426 -14.805 1 96.69 168 HIS A O 1
ATOM 1304 N N . LYS A 1 169 ? 10.758 -5.066 -16.5 1 96.5 169 LYS A N 1
ATOM 1305 C CA . LYS A 1 169 ? 11.492 -5.777 -17.547 1 96.5 169 LYS A CA 1
ATOM 1306 C C . LYS A 1 169 ? 12.945 -6.004 -17.141 1 96.5 169 LYS A C 1
ATOM 1308 O O . LYS A 1 169 ? 13.508 -7.074 -17.391 1 96.5 169 LYS A O 1
ATOM 1313 N N . TYR A 1 170 ? 13.531 -5.051 -16.5 1 96.69 170 TYR A N 1
ATOM 1314 C CA . TYR A 1 170 ? 14.906 -5.145 -16.016 1 96.69 170 TYR A CA 1
ATOM 1315 C C . TYR A 1 170 ? 15.078 -6.336 -15.086 1 96.69 170 TYR A C 1
ATOM 1317 O O . TYR A 1 170 ? 16.031 -7.109 -15.227 1 96.69 170 TYR A O 1
ATOM 1325 N N . ASN A 1 171 ? 14.188 -6.473 -14.172 1 97.62 171 ASN A N 1
ATOM 1326 C CA . ASN A 1 171 ? 14.266 -7.562 -13.203 1 97.62 171 ASN A CA 1
ATOM 1327 C C . ASN A 1 171 ? 13.93 -8.906 -13.844 1 97.62 171 ASN A C 1
ATOM 1329 O O . ASN A 1 171 ? 14.547 -9.922 -13.523 1 97.62 171 ASN A O 1
ATOM 1333 N N . TYR A 1 172 ? 12.984 -8.875 -14.719 1 97.94 172 TYR A N 1
ATOM 1334 C CA . TYR A 1 172 ? 12.602 -10.102 -15.414 1 97.94 172 TYR A CA 1
ATOM 1335 C C . TYR A 1 172 ? 13.766 -10.633 -16.25 1 97.94 172 TYR A C 1
ATOM 1337 O O . TYR A 1 172 ? 14.055 -11.836 -16.219 1 97.94 172 TYR A O 1
ATOM 1345 N N . GLU A 1 173 ? 14.359 -9.734 -16.953 1 97.5 173 GLU A N 1
ATOM 1346 C CA . GLU A 1 173 ? 15.445 -10.148 -17.828 1 97.5 173 GLU A CA 1
ATOM 1347 C C . GLU A 1 173 ? 16.609 -10.75 -17.047 1 97.5 173 GLU A C 1
ATOM 1349 O O . GLU A 1 173 ? 17.266 -11.672 -17.531 1 97.5 173 GLU A O 1
ATOM 1354 N N . ARG A 1 174 ? 16.812 -10.328 -15.875 1 95.88 174 ARG A N 1
ATOM 1355 C CA . ARG A 1 174 ? 17.891 -10.82 -15.031 1 95.88 174 ARG A CA 1
ATOM 1356 C C . ARG A 1 174 ? 17.5 -12.117 -14.328 1 95.88 174 ARG A C 1
ATOM 1358 O O . ARG A 1 174 ? 18.312 -13.031 -14.211 1 95.88 174 ARG A O 1
ATOM 1365 N N . SER A 1 175 ? 16.328 -12.227 -13.914 1 97.19 175 SER A N 1
ATOM 1366 C CA . SER A 1 175 ? 15.938 -13.273 -12.977 1 97.19 175 SER A CA 1
ATOM 1367 C C . SER A 1 175 ? 15.188 -14.398 -13.68 1 97.19 175 SER A C 1
ATOM 1369 O O . SER A 1 175 ? 15.109 -15.516 -13.172 1 97.19 175 SER A O 1
ATOM 1371 N N . GLY A 1 176 ? 14.523 -14.031 -14.812 1 98.06 176 GLY A N 1
ATOM 1372 C CA . GLY A 1 176 ? 13.641 -14.992 -15.461 1 98.06 176 GLY A CA 1
ATOM 1373 C C . GLY A 1 176 ? 12.367 -15.25 -14.68 1 98.06 176 GLY A C 1
ATOM 1374 O O . GLY A 1 176 ? 11.688 -16.266 -14.891 1 98.06 176 GLY A O 1
ATOM 1375 N N . VAL A 1 177 ? 12.055 -14.398 -13.711 1 98.5 177 VAL A N 1
ATOM 1376 C CA . VAL A 1 177 ? 10.836 -14.547 -12.922 1 98.5 177 VAL A CA 1
ATOM 1377 C C . VAL A 1 177 ? 9.82 -13.484 -13.336 1 98.5 177 VAL A C 1
ATOM 1379 O O . VAL A 1 177 ? 10.078 -12.289 -13.203 1 98.5 177 VAL A O 1
ATOM 1382 N N . ARG A 1 178 ? 8.703 -13.961 -13.883 1 98.5 178 ARG A N 1
ATOM 1383 C CA . ARG A 1 178 ? 7.613 -13.062 -14.25 1 98.5 178 ARG A CA 1
ATOM 1384 C C . ARG A 1 178 ? 6.77 -12.711 -13.031 1 98.5 178 ARG A C 1
ATOM 1386 O O . ARG A 1 178 ? 6.477 -13.57 -12.203 1 98.5 178 ARG A O 1
ATOM 1393 N N . VAL A 1 179 ? 6.453 -11.469 -12.914 1 98.75 179 VAL A N 1
ATOM 1394 C CA . VAL A 1 179 ? 5.547 -11 -11.875 1 98.75 179 VAL A CA 1
ATOM 1395 C C . VAL A 1 179 ? 4.363 -10.266 -12.508 1 98.75 179 VAL A C 1
ATOM 1397 O O . VAL A 1 179 ? 4.551 -9.297 -13.25 1 98.75 179 VAL A O 1
ATOM 1400 N N . VAL A 1 180 ? 3.137 -10.789 -12.25 1 98.44 180 VAL A N 1
ATOM 1401 C CA . VAL A 1 180 ? 1.955 -10.195 -12.867 1 98.44 180 VAL A CA 1
ATOM 1402 C C . VAL A 1 180 ? 0.84 -10.07 -11.828 1 98.44 180 VAL A C 1
ATOM 1404 O O . VAL A 1 180 ? 0.857 -10.75 -10.805 1 98.44 180 VAL A O 1
ATOM 1407 N N . ALA A 1 181 ? -0.078 -9.164 -12.125 1 98.56 181 ALA A N 1
ATOM 1408 C CA . ALA A 1 181 ? -1.218 -8.984 -11.234 1 98.56 181 ALA A CA 1
ATOM 1409 C C . ALA A 1 181 ? -2.531 -9.297 -11.945 1 98.56 181 ALA A C 1
ATOM 1411 O O . ALA A 1 181 ? -2.699 -8.969 -13.125 1 98.56 181 ALA A O 1
ATOM 1412 N N . ILE A 1 182 ? -3.43 -9.938 -11.266 1 98.5 182 ILE A N 1
ATOM 1413 C CA . ILE A 1 182 ? -4.824 -10.062 -11.672 1 98.5 182 ILE A CA 1
ATOM 1414 C C . ILE A 1 182 ? -5.68 -9.055 -10.914 1 98.5 182 ILE A C 1
ATOM 1416 O O . ILE A 1 182 ? -5.578 -8.938 -9.688 1 98.5 182 ILE A O 1
ATOM 1420 N N . CYS A 1 183 ? -6.477 -8.344 -11.609 1 97.38 183 CYS A N 1
ATOM 1421 C CA . CYS A 1 183 ? -7.348 -7.328 -11.023 1 97.38 183 CYS A CA 1
ATOM 1422 C C . CYS A 1 183 ? -8.812 -7.684 -11.234 1 97.38 183 CYS A C 1
ATOM 1424 O O . CYS A 1 183 ? -9.469 -7.145 -12.125 1 97.38 183 CYS A O 1
ATOM 1426 N N . PRO A 1 184 ? -9.32 -8.484 -10.359 1 96.94 184 PRO A N 1
ATOM 1427 C CA . PRO A 1 184 ? -10.742 -8.836 -10.5 1 96.94 184 PRO A CA 1
ATOM 1428 C C . PRO A 1 184 ? -11.672 -7.695 -10.094 1 96.94 184 PRO A C 1
ATOM 1430 O O . PRO A 1 184 ? -11.375 -6.957 -9.148 1 96.94 184 PRO A O 1
ATOM 1433 N N . GLY A 1 185 ? -12.719 -7.539 -10.82 1 93.81 185 GLY A N 1
ATOM 1434 C CA . GLY A 1 185 ? -13.844 -6.742 -10.344 1 93.81 185 GLY A CA 1
ATOM 1435 C C . GLY A 1 185 ? -14.703 -7.469 -9.328 1 93.81 185 GLY A C 1
ATOM 1436 O O . GLY A 1 185 ? -14.25 -8.43 -8.703 1 93.81 185 GLY A O 1
ATOM 1437 N N . PHE A 1 186 ? -15.852 -6.926 -9.086 1 91.81 186 PHE A N 1
ATOM 1438 C CA . PHE A 1 186 ? -16.766 -7.539 -8.133 1 91.81 186 PHE A CA 1
ATOM 1439 C C . PHE A 1 186 ? -17.094 -8.969 -8.531 1 91.81 186 PHE A C 1
ATOM 1441 O O . PHE A 1 186 ? -17.641 -9.203 -9.617 1 91.81 186 PHE A O 1
ATOM 1448 N N . THR A 1 187 ? -16.688 -9.852 -7.723 1 93.19 187 THR A N 1
ATOM 1449 C CA . THR A 1 187 ? -16.844 -11.281 -7.949 1 93.19 187 THR A CA 1
ATOM 1450 C C . THR A 1 187 ? -17.656 -11.93 -6.824 1 93.19 187 THR A C 1
ATOM 1452 O O . THR A 1 187 ? -17.422 -11.633 -5.648 1 93.19 187 THR A O 1
ATOM 1455 N N . VAL A 1 188 ? -18.562 -12.758 -7.152 1 90.81 188 VAL A N 1
ATOM 1456 C CA . VAL A 1 188 ? -19.422 -13.414 -6.164 1 90.81 188 VAL A CA 1
ATOM 1457 C C . VAL A 1 188 ? -18.594 -14.422 -5.363 1 90.81 188 VAL A C 1
ATOM 1459 O O . VAL A 1 188 ? -18.375 -15.547 -5.812 1 90.81 188 VAL A O 1
ATOM 1462 N N . THR A 1 189 ? -18.141 -14.039 -4.234 1 88.88 189 THR A N 1
ATOM 1463 C CA . THR A 1 189 ? -17.406 -14.859 -3.283 1 88.88 189 THR A CA 1
ATOM 1464 C C . THR A 1 189 ? -17.828 -14.531 -1.852 1 88.88 189 THR A C 1
ATOM 1466 O O . THR A 1 189 ? -18.578 -13.586 -1.617 1 88.88 189 THR A O 1
ATOM 1469 N N . LYS A 1 190 ? -17.375 -15.344 -0.918 1 83.38 190 LYS A N 1
ATOM 1470 C CA . LYS A 1 190 ? -17.625 -15.047 0.49 1 83.38 190 LYS A CA 1
ATOM 1471 C C . LYS A 1 190 ? -16.984 -13.719 0.896 1 83.38 190 LYS A C 1
ATOM 1473 O O . LYS A 1 190 ? -17.484 -13.031 1.784 1 83.38 190 LYS A O 1
ATOM 1478 N N . LEU A 1 191 ? -15.898 -13.383 0.228 1 80.56 191 LEU A N 1
ATOM 1479 C CA . LEU A 1 191 ? -15.164 -12.164 0.526 1 80.56 191 LEU A CA 1
ATOM 1480 C C . LEU A 1 191 ? -16.031 -10.93 0.26 1 80.56 191 LEU A C 1
ATOM 1482 O O . LEU A 1 191 ? -15.945 -9.938 0.989 1 80.56 191 LEU A O 1
ATOM 1486 N N . THR A 1 192 ? -16.828 -11.016 -0.704 1 82.44 192 THR A N 1
ATOM 1487 C CA . THR A 1 192 ? -17.562 -9.836 -1.154 1 82.44 192 THR A CA 1
ATOM 1488 C C . THR A 1 192 ? -18.984 -9.836 -0.603 1 82.44 192 THR A C 1
ATOM 1490 O O . THR A 1 192 ? -19.703 -8.844 -0.727 1 82.44 192 THR A O 1
ATOM 1493 N N . THR A 1 193 ? -19.234 -11.062 0.034 1 76.19 193 THR A N 1
ATOM 1494 C CA . THR A 1 193 ? -20.594 -11.141 0.558 1 76.19 193 THR A CA 1
ATOM 1495 C C . THR A 1 193 ? -20.672 -10.547 1.963 1 76.19 193 THR A C 1
ATOM 1497 O O . THR A 1 193 ? -19.766 -10.758 2.779 1 76.19 193 THR A O 1
ATOM 1500 N N . GLU A 1 194 ? -21.406 -9.492 2.15 1 76.69 194 GLU A N 1
ATOM 1501 C CA . GLU A 1 194 ? -21.75 -8.859 3.42 1 76.69 194 GLU A CA 1
ATOM 1502 C C . GLU A 1 194 ? -20.578 -8.016 3.938 1 76.69 194 GLU A C 1
ATOM 1504 O O . GLU A 1 194 ? -20.156 -8.18 5.082 1 76.69 194 GLU A O 1
ATOM 1509 N N . VAL A 1 195 ? -20.016 -7.281 3.221 1 85.56 195 VAL A N 1
ATOM 1510 C CA . VAL A 1 195 ? -18.938 -6.379 3.623 1 85.56 195 VAL A CA 1
ATOM 1511 C C . VAL A 1 195 ? -19.531 -5.188 4.375 1 85.56 195 VAL A C 1
ATOM 1513 O O . VAL A 1 195 ? -20.484 -4.559 3.912 1 85.56 195 VAL A O 1
ATOM 1516 N N . LYS A 1 196 ? -19.094 -5.023 5.652 1 88.75 196 LYS A N 1
ATOM 1517 C CA . LYS A 1 196 ? -19.406 -3.803 6.387 1 88.75 196 LYS A CA 1
ATOM 1518 C C . LYS A 1 196 ? -18.391 -2.705 6.09 1 88.75 196 LYS A C 1
ATOM 1520 O O . LYS A 1 196 ? -17.219 -2.82 6.457 1 88.75 196 LYS A O 1
ATOM 1525 N N . ALA A 1 197 ? -18.875 -1.723 5.398 1 91.62 197 ALA A N 1
ATOM 1526 C CA . ALA A 1 197 ? -17.969 -0.644 4.992 1 91.62 197 ALA A CA 1
ATOM 1527 C C . ALA A 1 197 ? -17.922 0.454 6.051 1 91.62 197 ALA A C 1
ATOM 1529 O O . ALA A 1 197 ? -16.953 1.219 6.109 1 91.62 197 ALA A O 1
ATOM 1530 N N . SER A 1 198 ? -19.016 0.492 6.809 1 93.5 198 SER A N 1
ATOM 1531 C CA . SER A 1 198 ? -19.078 1.575 7.781 1 93.5 198 SER A CA 1
ATOM 1532 C C . SER A 1 198 ? -20.047 1.238 8.914 1 93.5 198 SER A C 1
ATOM 1534 O O . SER A 1 198 ? -21 0.474 8.727 1 93.5 198 SER A O 1
ATOM 1536 N N . ASP A 1 199 ? -19.766 1.828 10.039 1 92.31 199 ASP A N 1
ATOM 1537 C CA . ASP A 1 199 ? -20.703 1.737 11.148 1 92.31 199 ASP A CA 1
ATOM 1538 C C . ASP A 1 199 ? -21.828 2.752 10.992 1 92.31 199 ASP A C 1
ATOM 1540 O O . ASP A 1 199 ? -22.859 2.646 11.656 1 92.31 199 ASP A O 1
ATOM 1544 N N . GLU A 1 200 ? -21.609 3.73 10.172 1 93.69 200 GLU A N 1
ATOM 1545 C CA . GLU A 1 200 ? -22.641 4.727 9.914 1 93.69 200 GLU A CA 1
ATOM 1546 C C . GLU A 1 200 ? -23.672 4.215 8.906 1 93.69 200 GLU A C 1
ATOM 1548 O O . GLU A 1 200 ? -23.312 3.871 7.777 1 93.69 200 GLU A O 1
ATOM 1553 N N . GLN A 1 201 ? -24.891 4.242 9.25 1 94.06 201 GLN A N 1
ATOM 1554 C CA . GLN A 1 201 ? -25.969 3.641 8.469 1 94.06 201 GLN A CA 1
ATOM 1555 C C . GLN A 1 201 ? -26.047 4.254 7.074 1 94.06 201 GLN A C 1
ATOM 1557 O O . GLN A 1 201 ? -26.219 3.537 6.09 1 94.06 201 GLN A O 1
ATOM 1562 N N . VAL A 1 202 ? -25.953 5.562 7.062 1 94.44 202 VAL A N 1
ATOM 1563 C CA . VAL A 1 202 ? -26.078 6.246 5.781 1 94.44 202 VAL A CA 1
ATOM 1564 C C . VAL A 1 202 ? -24.953 5.801 4.848 1 94.44 202 VAL A C 1
ATOM 1566 O O . VAL A 1 202 ? -25.188 5.527 3.666 1 94.44 202 VAL A O 1
ATOM 1569 N N . VAL A 1 203 ? -23.766 5.754 5.367 1 95.25 203 VAL A N 1
ATOM 1570 C CA . VAL A 1 203 ? -22.625 5.348 4.57 1 95.25 203 VAL A CA 1
ATOM 1571 C C . VAL A 1 203 ? -22.766 3.883 4.16 1 95.25 203 VAL A C 1
ATOM 1573 O O . VAL A 1 203 ? -22.484 3.52 3.016 1 95.25 203 VAL A O 1
ATOM 1576 N N . GLN A 1 204 ? -23.203 3.023 5.051 1 95.56 204 GLN A N 1
ATOM 1577 C CA . GLN A 1 204 ? -23.406 1.61 4.75 1 95.56 204 GLN A CA 1
ATOM 1578 C C . GLN A 1 204 ? -24.469 1.422 3.67 1 95.56 204 GLN A C 1
ATOM 1580 O O . GLN A 1 204 ? -24.297 0.598 2.768 1 95.56 204 GLN A O 1
ATOM 1585 N N . ARG A 1 205 ? -25.562 2.18 3.74 1 95.62 205 ARG A N 1
ATOM 1586 C CA . ARG A 1 205 ? -26.609 2.119 2.732 1 95.62 205 ARG A CA 1
ATOM 1587 C C . ARG A 1 205 ? -26.094 2.537 1.363 1 95.62 205 ARG A C 1
ATOM 1589 O O . ARG A 1 205 ? -26.391 1.899 0.354 1 95.62 205 ARG A O 1
ATOM 1596 N N . ASP A 1 206 ? -25.297 3.629 1.375 1 95.38 206 ASP A N 1
ATOM 1597 C CA . ASP A 1 206 ? -24.719 4.102 0.116 1 95.38 206 ASP A CA 1
ATOM 1598 C C . ASP A 1 206 ? -23.766 3.068 -0.47 1 95.38 206 ASP A C 1
ATOM 1600 O O . ASP A 1 206 ? -23.688 2.902 -1.689 1 95.38 206 ASP A O 1
ATOM 1604 N N . TRP A 1 207 ? -22.984 2.408 0.41 1 94.38 207 TRP A N 1
ATOM 1605 C CA . TRP A 1 207 ? -22.094 1.328 -0.006 1 94.38 207 TRP A CA 1
ATOM 1606 C C . TRP A 1 207 ? -22.875 0.193 -0.65 1 94.38 207 TRP A C 1
ATOM 1608 O O . TRP A 1 207 ? -22.516 -0.296 -1.722 1 94.38 207 TRP A O 1
ATOM 1618 N N . GLU A 1 208 ? -23.953 -0.229 -0.003 1 93.31 208 GLU A N 1
ATOM 1619 C CA . GLU A 1 208 ? -24.781 -1.307 -0.521 1 93.31 208 GLU A CA 1
ATOM 1620 C C . GLU A 1 208 ? -25.406 -0.929 -1.866 1 93.31 208 GLU A C 1
ATOM 1622 O O . GLU A 1 208 ? -25.484 -1.761 -2.771 1 93.31 208 GLU A O 1
ATOM 1627 N N . ALA A 1 209 ? -25.812 0.331 -1.971 1 93.62 209 ALA A N 1
ATOM 1628 C CA . ALA A 1 209 ? -26.344 0.82 -3.238 1 93.62 209 ALA A CA 1
ATOM 1629 C C . ALA A 1 209 ? -25.281 0.829 -4.32 1 93.62 209 ALA A C 1
ATOM 1631 O O . ALA A 1 209 ? -25.547 0.48 -5.473 1 93.62 209 ALA A O 1
ATOM 1632 N N . PHE A 1 210 ? -24.094 1.237 -3.887 1 91.38 210 PHE A N 1
ATOM 1633 C CA . PHE A 1 210 ? -22.953 1.26 -4.801 1 91.38 210 PHE A CA 1
ATOM 1634 C C . PHE A 1 210 ? -22.656 -0.141 -5.316 1 91.38 210 PHE A C 1
ATOM 1636 O O . PHE A 1 210 ? -22.422 -0.332 -6.512 1 91.38 210 PHE A O 1
ATOM 1643 N N . LEU A 1 211 ? -22.672 -1.115 -4.469 1 89.75 211 LEU A N 1
ATOM 1644 C CA . LEU A 1 211 ? -22.375 -2.5 -4.82 1 89.75 211 LEU A CA 1
ATOM 1645 C C . LEU A 1 211 ? -23.344 -3.012 -5.875 1 89.75 211 LEU A C 1
ATOM 1647 O O . LEU A 1 211 ? -22.938 -3.682 -6.828 1 89.75 211 LEU A O 1
ATOM 1651 N N . LYS A 1 212 ? -24.578 -2.664 -5.723 1 88.94 212 LYS A N 1
ATOM 1652 C CA . LYS A 1 212 ? -25.641 -3.154 -6.602 1 88.94 212 LYS A CA 1
ATOM 1653 C C . LYS A 1 212 ? -25.484 -2.588 -8.008 1 88.94 212 LYS A C 1
ATOM 1655 O O . LYS A 1 212 ? -25.891 -3.219 -8.984 1 88.94 212 LYS A O 1
ATOM 1660 N N . GLY A 1 213 ? -24.797 -1.499 -8.086 1 88.19 213 GLY A N 1
ATOM 1661 C CA . GLY A 1 213 ? -24.703 -0.823 -9.367 1 88.19 213 GLY A CA 1
ATOM 1662 C C . GLY A 1 213 ? -23.484 -1.229 -10.164 1 88.19 213 GLY A C 1
ATOM 1663 O O . GLY A 1 213 ? -23.266 -0.739 -11.273 1 88.19 213 GLY A O 1
ATOM 1664 N N . ASN A 1 214 ? -22.719 -2.178 -9.68 1 89 214 ASN A N 1
ATOM 1665 C CA . ASN A 1 214 ? -21.484 -2.553 -10.352 1 89 214 ASN A CA 1
ATOM 1666 C C . ASN A 1 214 ? -21.656 -3.826 -11.18 1 89 214 ASN A C 1
ATOM 1668 O O . ASN A 1 214 ? -22.672 -4.496 -11.078 1 89 214 ASN A O 1
ATOM 1672 N N . LEU A 1 215 ? -20.688 -4.047 -12.086 1 89.94 215 LEU A N 1
ATOM 1673 C CA . LEU A 1 215 ? -20.688 -5.262 -12.891 1 89.94 215 LEU A CA 1
ATOM 1674 C C . LEU A 1 215 ? -20.172 -6.453 -12.086 1 89.94 215 LEU A C 1
ATOM 1676 O O . LEU A 1 215 ? -19 -6.484 -11.703 1 89.94 215 LEU A O 1
ATOM 1680 N N . TRP A 1 216 ? -21.047 -7.367 -11.859 1 93.06 216 TRP A N 1
ATOM 1681 C CA . TRP A 1 216 ? -20.672 -8.562 -11.094 1 93.06 216 TRP A CA 1
ATOM 1682 C C . TRP A 1 216 ? -20.281 -9.695 -12.031 1 93.06 216 TRP A C 1
ATOM 1684 O O . TRP A 1 216 ? -20.625 -9.695 -13.211 1 93.06 216 TRP A O 1
ATOM 1694 N N . GLN A 1 217 ? -19.406 -10.672 -11.531 1 95.88 217 GLN A N 1
ATOM 1695 C CA . GLN A 1 217 ? -19 -11.844 -12.305 1 95.88 217 GLN A CA 1
ATOM 1696 C C . GLN A 1 217 ? -18.906 -13.078 -11.414 1 95.88 217 GLN A C 1
ATOM 1698 O O . GLN A 1 217 ? -18.906 -12.969 -10.188 1 95.88 217 GLN A O 1
ATOM 1703 N N . LYS A 1 218 ? -18.906 -14.219 -12.086 1 95.94 218 LYS A N 1
ATOM 1704 C CA . LYS A 1 218 ? -18.734 -15.484 -11.375 1 95.94 218 LYS A CA 1
ATOM 1705 C C . LYS A 1 218 ? -17.266 -15.805 -11.148 1 95.94 218 LYS A C 1
ATOM 1707 O O . LYS A 1 218 ? -16.406 -15.406 -11.945 1 95.94 218 LYS A O 1
ATOM 1712 N N . PRO A 1 219 ? -16.953 -16.516 -10.047 1 96.06 219 PRO A N 1
ATOM 1713 C CA . PRO A 1 219 ? -15.562 -16.859 -9.758 1 96.06 219 PRO A CA 1
ATOM 1714 C C . PRO A 1 219 ? -14.883 -17.594 -10.914 1 96.06 219 PRO A C 1
ATOM 1716 O O . PRO A 1 219 ? -13.68 -17.438 -11.125 1 96.06 219 PRO A O 1
ATOM 1719 N N . GLU A 1 220 ? -15.609 -18.328 -11.695 1 96.75 220 GLU A N 1
ATOM 1720 C CA . GLU A 1 220 ? -15.07 -19.094 -12.82 1 96.75 220 GLU A CA 1
ATOM 1721 C C . GLU A 1 220 ? -14.438 -18.172 -13.859 1 96.75 220 GLU A C 1
ATOM 1723 O O . GLU A 1 220 ? -13.461 -18.531 -14.508 1 96.75 220 GLU A O 1
ATOM 1728 N N . SER A 1 221 ? -15.047 -16.984 -14.016 1 97.5 221 SER A N 1
ATOM 1729 C CA . SER A 1 221 ? -14.469 -16 -14.938 1 97.5 221 SER A CA 1
ATOM 1730 C C . SER A 1 221 ? -13.062 -15.602 -14.5 1 97.5 221 SER A C 1
ATOM 1732 O O . SER A 1 221 ? -12.164 -15.469 -15.336 1 97.5 221 SER A O 1
ATOM 1734 N N . VAL A 1 222 ? -12.867 -15.508 -13.227 1 97.56 222 VAL A N 1
ATOM 1735 C CA . VAL A 1 222 ? -11.562 -15.109 -12.695 1 97.56 222 VAL A CA 1
ATOM 1736 C C . VAL A 1 222 ? -10.57 -16.266 -12.844 1 97.56 222 VAL A C 1
ATOM 1738 O O . VAL A 1 222 ? -9.406 -16.047 -13.164 1 97.56 222 VAL A O 1
ATOM 1741 N N . GLY A 1 223 ? -11.07 -17.469 -12.602 1 98 223 GLY A N 1
ATOM 1742 C CA . GLY A 1 223 ? -10.211 -18.625 -12.797 1 98 223 GLY A CA 1
ATOM 1743 C C . GLY A 1 223 ? -9.688 -18.75 -14.219 1 98 223 GLY A C 1
ATOM 1744 O O . GLY A 1 223 ? -8.492 -18.953 -14.43 1 98 223 GLY A O 1
ATOM 1745 N N . LYS A 1 224 ? -10.578 -18.594 -15.18 1 98 224 LYS A N 1
ATOM 1746 C CA . LYS A 1 224 ? -10.203 -18.656 -16.594 1 98 224 LYS A CA 1
ATOM 1747 C C . LYS A 1 224 ? -9.242 -17.516 -16.953 1 98 224 LYS A C 1
ATOM 1749 O O . LYS A 1 224 ? -8.281 -17.734 -17.688 1 98 224 LYS A O 1
ATOM 1754 N N . ALA A 1 225 ? -9.508 -16.375 -16.438 1 98.31 225 ALA A N 1
ATOM 1755 C CA . ALA A 1 225 ? -8.641 -15.219 -16.688 1 98.31 225 ALA A CA 1
ATOM 1756 C C . ALA A 1 225 ? -7.238 -15.469 -16.141 1 98.31 225 ALA A C 1
ATOM 1758 O O . ALA A 1 225 ? -6.246 -15.078 -16.766 1 98.31 225 ALA A O 1
ATOM 1759 N N . ALA A 1 226 ? -7.184 -16.094 -14.977 1 98.38 226 ALA A N 1
ATOM 1760 C CA . ALA A 1 226 ? -5.887 -16.375 -14.367 1 98.38 226 ALA A CA 1
ATOM 1761 C C . ALA A 1 226 ? -5.027 -17.25 -15.273 1 98.38 226 ALA A C 1
ATOM 1763 O O . ALA A 1 226 ? -3.836 -16.984 -15.453 1 98.38 226 ALA A O 1
ATOM 1764 N N . ALA A 1 227 ? -5.594 -18.281 -15.828 1 98.5 227 ALA A N 1
ATOM 1765 C CA . ALA A 1 227 ? -4.871 -19.141 -16.75 1 98.5 227 ALA A CA 1
ATOM 1766 C C . ALA A 1 227 ? -4.441 -18.391 -18 1 98.5 227 ALA A C 1
ATOM 1768 O O . ALA A 1 227 ? -3.301 -18.516 -18.453 1 98.5 227 ALA A O 1
ATOM 1769 N N . GLU A 1 228 ? -5.355 -17.594 -18.531 1 98.44 228 GLU A N 1
ATOM 1770 C CA . GLU A 1 228 ? -5.043 -16.797 -19.719 1 98.44 228 GLU A CA 1
ATOM 1771 C C . GLU A 1 228 ? -3.916 -15.812 -19.438 1 98.44 228 GLU A C 1
ATOM 1773 O O . GLU A 1 228 ? -3.021 -15.633 -20.266 1 98.44 228 GLU A O 1
ATOM 1778 N N . ILE A 1 229 ? -3.957 -15.195 -18.312 1 98.25 229 ILE A N 1
ATOM 1779 C CA . ILE A 1 229 ? -2.941 -14.219 -17.922 1 98.25 229 ILE A CA 1
ATOM 1780 C C . ILE A 1 229 ? -1.59 -14.914 -17.781 1 98.25 229 ILE A C 1
ATOM 1782 O O . ILE A 1 229 ? -0.567 -14.398 -18.234 1 98.25 229 ILE A O 1
ATOM 1786 N N . TYR A 1 230 ? -1.579 -16.031 -17.141 1 98.19 230 TYR A N 1
ATOM 1787 C CA . TYR A 1 230 ? -0.339 -16.797 -17.047 1 98.19 230 TYR A CA 1
ATOM 1788 C C . TYR A 1 230 ? 0.244 -17.031 -18.438 1 98.19 230 TYR A C 1
ATOM 1790 O O . TYR A 1 230 ? 1.454 -16.906 -18.641 1 98.19 230 TYR A O 1
ATOM 1798 N N . GLU A 1 231 ? -0.579 -17.344 -19.391 1 97.62 231 GLU A N 1
ATOM 1799 C CA . GLU A 1 231 ? -0.148 -17.75 -20.734 1 97.62 231 GLU A CA 1
ATOM 1800 C C . GLU A 1 231 ? 0.317 -16.547 -21.547 1 97.62 231 GLU A C 1
ATOM 1802 O O . GLU A 1 231 ? 1.2 -16.672 -22.406 1 97.62 231 GLU A O 1
ATOM 1807 N N . ARG A 1 232 ? -0.183 -15.336 -21.234 1 96.12 232 ARG A N 1
ATOM 1808 C CA . ARG A 1 232 ? 0.016 -14.273 -22.219 1 96.12 232 ARG A CA 1
ATOM 1809 C C . ARG A 1 232 ? 0.704 -13.07 -21.594 1 96.12 232 ARG A C 1
ATOM 1811 O O . ARG A 1 232 ? 1.334 -12.273 -22.297 1 96.12 232 ARG A O 1
ATOM 1818 N N . ALA A 1 233 ? 0.55 -12.859 -20.328 1 97.62 233 ALA A N 1
ATOM 1819 C CA . ALA A 1 233 ? 0.946 -11.594 -19.703 1 97.62 233 ALA A CA 1
ATOM 1820 C C . ALA A 1 233 ? 2.465 -11.461 -19.656 1 97.62 233 ALA A C 1
ATOM 1822 O O . ALA A 1 233 ? 3.17 -12.438 -19.359 1 97.62 233 ALA A O 1
ATOM 1823 N N . ASP A 1 234 ? 2.922 -10.281 -19.969 1 97.38 234 ASP A N 1
ATOM 1824 C CA . ASP A 1 234 ? 4.328 -9.961 -19.734 1 97.38 234 ASP A CA 1
ATOM 1825 C C . ASP A 1 234 ? 4.566 -9.523 -18.297 1 97.38 234 ASP A C 1
ATOM 1827 O O . ASP A 1 234 ? 3.641 -9.078 -17.609 1 97.38 234 ASP A O 1
ATOM 1831 N N . SER A 1 235 ? 5.832 -9.688 -17.891 1 97.88 235 SER A N 1
ATOM 1832 C CA . SER A 1 235 ? 6.172 -9.328 -16.516 1 97.88 235 SER A CA 1
ATOM 1833 C C . SER A 1 235 ? 5.922 -7.852 -16.25 1 97.88 235 SER A C 1
ATOM 1835 O O . SER A 1 235 ? 6.141 -7.012 -17.125 1 97.88 235 SER A O 1
ATOM 1837 N N . GLY A 1 236 ? 5.453 -7.527 -15.039 1 97.19 236 GLY A N 1
ATOM 1838 C CA . GLY A 1 236 ? 5.242 -6.16 -14.602 1 97.19 236 GLY A CA 1
ATOM 1839 C C . GLY A 1 236 ? 3.885 -5.609 -15 1 97.19 236 GLY A C 1
ATOM 1840 O O . GLY A 1 236 ? 3.584 -4.441 -14.75 1 97.19 236 GLY A O 1
ATOM 1841 N N . THR A 1 237 ? 3.033 -6.457 -15.609 1 97 237 THR A N 1
ATOM 1842 C CA . THR A 1 237 ? 1.744 -5.969 -16.094 1 97 237 THR A CA 1
ATOM 1843 C C . THR A 1 237 ? 0.624 -6.387 -15.141 1 97 237 THR A C 1
ATOM 1845 O O . THR A 1 237 ? 0.807 -7.277 -14.305 1 97 237 THR A O 1
ATOM 1848 N N . ALA A 1 238 ? -0.451 -5.742 -15.203 1 97.38 238 ALA A N 1
ATOM 1849 C CA . ALA A 1 238 ? -1.686 -6.023 -14.469 1 97.38 238 ALA A CA 1
ATOM 1850 C C . ALA A 1 238 ? -2.871 -6.141 -15.422 1 97.38 238 ALA A C 1
ATOM 1852 O O . ALA A 1 238 ? -2.939 -5.434 -16.438 1 97.38 238 ALA A O 1
ATOM 1853 N N . TRP A 1 239 ? -3.797 -7.008 -15.039 1 97.88 239 TRP A N 1
ATOM 1854 C CA . TRP A 1 239 ? -4.852 -7.336 -15.992 1 97.88 239 TRP A CA 1
ATOM 1855 C C . T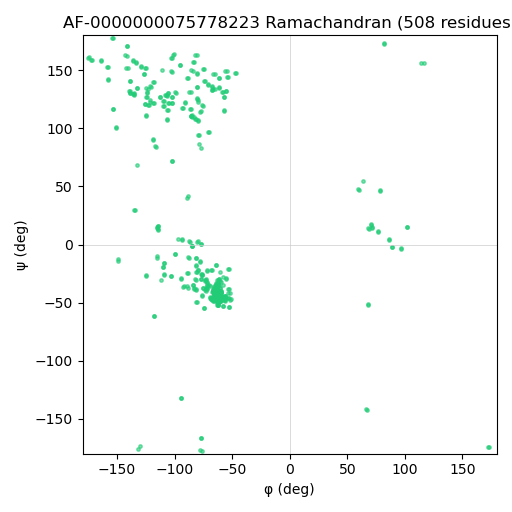RP A 1 239 ? -6.215 -7.336 -15.312 1 97.88 239 TRP A C 1
ATOM 1857 O O . TRP A 1 239 ? -6.414 -8.016 -14.305 1 97.88 239 TRP A O 1
ATOM 1867 N N . LEU A 1 240 ? -7.129 -6.645 -15.93 1 96.75 240 LEU A N 1
ATOM 1868 C CA . LEU A 1 240 ? -8.5 -6.5 -15.445 1 96.75 240 LEU A CA 1
ATOM 1869 C C . LEU A 1 240 ? -9.375 -7.641 -15.945 1 96.75 240 LEU A C 1
ATOM 1871 O O . LEU A 1 240 ? -9.32 -7.996 -17.125 1 96.75 240 LEU A O 1
ATOM 1875 N N . ILE A 1 241 ? -10.125 -8.281 -15.125 1 97.62 241 ILE A N 1
ATOM 1876 C CA . ILE A 1 241 ? -11.25 -9.164 -15.43 1 97.62 241 ILE A CA 1
ATOM 1877 C C . ILE A 1 241 ? -12.5 -8.68 -14.688 1 97.62 241 ILE A C 1
ATOM 1879 O O . ILE A 1 241 ? -12.57 -8.781 -13.461 1 97.62 241 ILE A O 1
ATOM 1883 N N . GLU A 1 242 ? -13.438 -8.195 -15.406 1 95.44 242 GLU A N 1
ATOM 1884 C CA . GLU A 1 242 ? -14.625 -7.578 -14.82 1 95.44 242 GLU A CA 1
ATOM 1885 C C . GLU A 1 242 ? -15.883 -7.957 -15.594 1 95.44 242 GLU A C 1
ATOM 1887 O O . GLU A 1 242 ? -15.898 -7.895 -16.828 1 95.44 242 GLU A O 1
ATOM 1892 N N . GLY A 1 243 ? -16.891 -8.367 -14.867 1 95.5 243 GLY A N 1
ATOM 1893 C CA . GLY A 1 243 ? -18.172 -8.656 -15.484 1 95.5 243 GLY A CA 1
ATOM 1894 C C . GLY A 1 243 ? -18.141 -9.883 -16.375 1 95.5 243 GLY A C 1
ATOM 1895 O O . GLY A 1 243 ? -19 -10.047 -17.25 1 95.5 243 GLY A O 1
ATOM 1896 N N . GLY A 1 244 ? -17.109 -10.625 -16.25 1 95.5 244 GLY A N 1
ATOM 1897 C CA . GLY A 1 244 ? -16.953 -11.789 -17.109 1 95.5 244 GLY A CA 1
ATOM 1898 C C . GLY A 1 244 ? -16.516 -11.438 -18.516 1 95.5 244 GLY A C 1
ATOM 1899 O O . GLY A 1 244 ? -16.609 -12.273 -19.422 1 95.5 244 GLY A O 1
ATOM 1900 N N . LYS A 1 245 ? -16.125 -10.211 -18.75 1 97 245 LYS A N 1
ATOM 1901 C CA . LYS A 1 245 ? -15.648 -9.758 -20.047 1 97 245 LYS A CA 1
ATOM 1902 C C . LYS A 1 245 ? -14.188 -10.148 -20.266 1 97 245 LYS A C 1
ATOM 1904 O O . LYS A 1 245 ? -13.5 -10.539 -19.312 1 97 245 LYS A O 1
ATOM 1909 N N . PRO A 1 246 ? -13.719 -10.117 -21.484 1 97.06 246 PRO A N 1
ATOM 1910 C CA . PRO A 1 246 ? -12.32 -10.461 -21.734 1 97.06 246 PRO A CA 1
ATOM 1911 C C . PRO A 1 246 ? -11.344 -9.617 -20.922 1 97.06 246 PRO A C 1
ATOM 1913 O O . PRO A 1 246 ? -11.633 -8.461 -20.609 1 97.06 246 PRO A O 1
ATOM 1916 N N . ILE A 1 247 ? -10.242 -10.188 -20.594 1 97.81 247 ILE A N 1
ATOM 1917 C CA . ILE A 1 247 ? -9.25 -9.492 -19.781 1 97.81 247 ILE A CA 1
ATOM 1918 C C . ILE A 1 247 ? -8.695 -8.297 -20.547 1 97.81 247 ILE A C 1
ATOM 1920 O O . ILE A 1 247 ? -8.586 -8.336 -21.781 1 97.81 247 ILE A O 1
ATOM 1924 N N . VAL A 1 248 ? -8.367 -7.262 -19.859 1 96.81 248 VAL A N 1
ATOM 1925 C CA . VAL A 1 248 ? -7.762 -6.059 -20.406 1 96.81 248 VAL A CA 1
ATOM 1926 C C . VAL A 1 248 ? -6.562 -5.641 -19.562 1 96.81 248 VAL A C 1
ATOM 1928 O O . VAL A 1 248 ? -6.625 -5.664 -18.328 1 96.81 248 VAL A O 1
ATOM 1931 N N . GLU A 1 249 ? -5.488 -5.312 -20.234 1 96.12 249 GLU A N 1
ATOM 1932 C CA . GLU A 1 249 ? -4.32 -4.848 -19.484 1 96.12 249 GLU A CA 1
ATOM 1933 C C . GLU A 1 249 ? -4.582 -3.496 -18.828 1 96.12 249 GLU A C 1
ATOM 1935 O O . GLU A 1 249 ? -5.156 -2.602 -19.453 1 96.12 249 GLU A O 1
ATOM 1940 N N . VAL A 1 250 ? -4.258 -3.352 -17.594 1 92.88 250 VAL A N 1
ATOM 1941 C CA . VAL A 1 250 ? -4.379 -2.092 -16.875 1 92.88 250 VAL A CA 1
ATOM 1942 C C . VAL A 1 250 ? -3.195 -1.187 -17.219 1 92.88 250 VAL A C 1
ATOM 1944 O O . VAL A 1 250 ? -2.041 -1.543 -16.969 1 92.88 250 VAL A O 1
ATOM 1947 N N . PRO A 1 251 ? -3.508 -0.025 -17.688 1 84.56 251 PRO A N 1
ATOM 1948 C CA . PRO A 1 251 ? -2.404 0.868 -18.062 1 84.56 251 PRO A CA 1
ATOM 1949 C C . PRO A 1 251 ? -1.723 1.491 -16.844 1 84.56 251 PRO A C 1
ATOM 1951 O O . PRO A 1 251 ? -2.314 1.551 -15.766 1 84.56 251 PRO A O 1
ATOM 1954 N N . TYR A 1 252 ? -0.47 1.767 -17.031 1 74.62 252 TYR A N 1
ATOM 1955 C CA . TYR A 1 252 ? 0.234 2.531 -16.016 1 74.62 252 TYR A CA 1
ATOM 1956 C C . TYR A 1 252 ? 1.192 3.535 -16.641 1 74.62 252 TYR A C 1
ATOM 1958 O O . TYR A 1 252 ? 1.545 3.41 -17.812 1 74.62 252 TYR A O 1
ATOM 1966 N N . VAL A 1 253 ? 1.381 4.598 -15.852 1 60.22 253 VAL A N 1
ATOM 1967 C CA . VAL A 1 253 ? 2.303 5.629 -16.312 1 60.22 253 VAL A CA 1
ATOM 1968 C C . VAL A 1 253 ? 3.736 5.234 -15.969 1 60.22 253 VAL A C 1
ATOM 1970 O O . VAL A 1 253 ? 4.023 4.84 -14.836 1 60.22 253 VAL A O 1
ATOM 1973 N N . SER A 1 254 ? 4.5 4.902 -17.016 1 60.84 254 SER A N 1
ATOM 1974 C CA . SER A 1 254 ? 5.926 4.684 -16.781 1 60.84 254 SER A CA 1
ATOM 1975 C C . SER A 1 254 ? 6.668 6.008 -16.625 1 60.84 254 SER A C 1
ATOM 1977 O O . SER A 1 254 ? 6.758 6.785 -17.578 1 60.84 254 SER A O 1
ATOM 1979 N N . PRO A 1 255 ? 6.676 6.637 -15.375 1 59.38 255 PRO A N 1
ATOM 1980 C CA . PRO A 1 255 ? 7.238 7.988 -15.344 1 59.38 255 PRO A CA 1
ATOM 1981 C C . PRO A 1 255 ? 8.68 8.039 -15.836 1 59.38 255 PRO A C 1
ATOM 1983 O O . PRO A 1 255 ? 9.227 9.125 -16.062 1 59.38 255 PRO A O 1
ATOM 1986 N N . PHE A 1 256 ? 9.414 6.898 -15.672 1 54.22 256 PHE A N 1
ATOM 1987 C CA . PHE A 1 256 ? 10.844 7.074 -15.898 1 54.22 256 PHE A CA 1
ATOM 1988 C C . PHE A 1 256 ? 11.242 6.535 -17.266 1 54.22 256 PHE A C 1
ATOM 1990 O O . PHE A 1 256 ? 10.656 5.566 -17.75 1 54.22 256 PHE A O 1
ATOM 1997 N N . MET B 1 1 ? -13.383 24.938 5.715 1 64.62 1 MET B N 1
ATOM 1998 C CA . MET B 1 1 ? -12.344 25.516 6.559 1 64.62 1 MET B CA 1
ATOM 1999 C C . MET B 1 1 ? -11.445 26.453 5.75 1 64.62 1 MET B C 1
ATOM 2001 O O . MET B 1 1 ? -11.273 26.266 4.547 1 64.62 1 MET B O 1
ATOM 2005 N N . ALA B 1 2 ? -10.867 27.406 6.445 1 74.62 2 ALA B N 1
ATOM 2006 C CA . ALA B 1 2 ? -10 28.359 5.77 1 74.62 2 ALA B CA 1
ATOM 2007 C C . ALA B 1 2 ? -8.742 27.688 5.23 1 74.62 2 ALA B C 1
ATOM 2009 O O . ALA B 1 2 ? -8.164 26.812 5.887 1 74.62 2 ALA B O 1
ATOM 2010 N N . ARG B 1 3 ? -8.391 27.938 4.09 1 91.38 3 ARG B N 1
ATOM 2011 C CA . ARG B 1 3 ? -7.215 27.391 3.43 1 91.38 3 ARG B CA 1
ATOM 2012 C C . ARG B 1 3 ? -5.984 28.25 3.689 1 91.38 3 ARG B C 1
ATOM 2014 O O . ARG B 1 3 ? -5.246 28.578 2.76 1 91.38 3 ARG B O 1
ATOM 2021 N N . GLU B 1 4 ? -5.895 28.672 4.902 1 95.31 4 GLU B N 1
ATOM 2022 C CA . GLU B 1 4 ? -4.711 29.375 5.371 1 95.31 4 GLU B CA 1
ATOM 2023 C C . GLU B 1 4 ? -4.129 28.719 6.617 1 95.31 4 GLU B C 1
ATOM 2025 O O . GLU B 1 4 ? -4.863 28.156 7.43 1 95.31 4 GLU B O 1
ATOM 2030 N N . LEU B 1 5 ? -2.887 28.859 6.77 1 97.5 5 LEU B N 1
ATOM 2031 C CA . LEU B 1 5 ? -2.176 28.203 7.852 1 97.5 5 LEU B CA 1
ATOM 2032 C C . LEU B 1 5 ? -2.188 29.047 9.117 1 97.5 5 LEU B C 1
ATOM 2034 O O . LEU B 1 5 ? -1.853 28.562 10.203 1 97.5 5 LEU B O 1
ATOM 2038 N N . LYS B 1 6 ? -2.607 30.266 8.977 1 97.06 6 LYS B N 1
ATOM 2039 C CA . LYS B 1 6 ? -2.611 31.203 10.109 1 97.06 6 LYS B CA 1
ATOM 2040 C C . LYS B 1 6 ? -3.426 30.641 11.273 1 97.06 6 LYS B C 1
ATOM 2042 O O . LYS B 1 6 ? -4.551 30.172 11.078 1 97.06 6 LYS B O 1
ATOM 2047 N N . ASN B 1 7 ? -2.83 30.578 12.484 1 96.75 7 ASN B N 1
ATOM 2048 C CA . ASN B 1 7 ? -3.447 30.234 13.766 1 96.75 7 ASN B CA 1
ATOM 2049 C C . ASN B 1 7 ? -3.809 28.75 13.836 1 96.75 7 ASN B C 1
ATOM 2051 O O . ASN B 1 7 ? -4.664 28.344 14.633 1 96.75 7 ASN B O 1
ATOM 2055 N N . LYS B 1 8 ? -3.254 27.938 12.977 1 97.81 8 LYS B N 1
ATOM 2056 C CA . LYS B 1 8 ? -3.543 26.516 12.961 1 97.81 8 LYS B CA 1
ATOM 2057 C C . LYS B 1 8 ? -2.604 25.75 13.898 1 97.81 8 LYS B C 1
ATOM 2059 O O . LYS B 1 8 ? -1.434 26.109 14.031 1 97.81 8 LYS B O 1
ATOM 2064 N N . VAL B 1 9 ? -3.127 24.75 14.539 1 98.62 9 VAL B N 1
ATOM 2065 C CA . VAL B 1 9 ? -2.33 23.766 15.266 1 98.62 9 VAL B CA 1
ATOM 2066 C C . VAL B 1 9 ? -1.99 22.594 14.336 1 98.62 9 VAL B C 1
ATOM 2068 O O . VAL B 1 9 ? -2.887 21.922 13.82 1 98.62 9 VAL B O 1
ATOM 2071 N N . ILE B 1 10 ? -0.696 22.344 14.18 1 98.81 10 ILE B N 1
ATOM 2072 C CA . ILE B 1 10 ? -0.228 21.391 13.172 1 98.81 10 ILE B CA 1
ATOM 2073 C C . ILE B 1 10 ? 0.635 20.312 13.836 1 98.81 10 ILE B C 1
ATOM 2075 O O . ILE B 1 10 ? 1.567 20.641 14.578 1 98.81 10 ILE B O 1
ATOM 2079 N N . VAL B 1 11 ? 0.301 19.062 13.609 1 98.94 11 VAL B N 1
ATOM 2080 C CA . VAL B 1 11 ? 1.085 17.938 14.094 1 98.94 11 VAL B CA 1
ATOM 2081 C C . VAL B 1 11 ? 1.815 17.281 12.93 1 98.94 11 VAL B C 1
ATOM 2083 O O . VAL B 1 11 ? 1.208 16.969 11.898 1 98.94 11 VAL B O 1
ATOM 2086 N N . ILE B 1 12 ? 3.117 17.078 13.055 1 98.94 12 ILE B N 1
ATOM 2087 C CA . ILE B 1 12 ? 3.92 16.469 12.008 1 98.94 12 ILE B CA 1
ATOM 2088 C C . ILE B 1 12 ? 4.688 15.266 12.57 1 98.94 12 ILE B C 1
ATOM 2090 O O . ILE B 1 12 ? 5.488 15.422 13.5 1 98.94 12 ILE B O 1
ATOM 2094 N N . THR B 1 13 ? 4.457 14.117 12.008 1 98.88 13 THR B N 1
ATOM 2095 C CA . THR B 1 13 ? 5.215 12.93 12.414 1 98.88 13 THR B CA 1
ATOM 2096 C C . THR B 1 13 ? 6.578 12.906 11.734 1 98.88 13 THR B C 1
ATOM 2098 O O . THR B 1 13 ? 6.711 13.297 10.578 1 98.88 13 THR B O 1
ATOM 2101 N N . GLY B 1 14 ? 7.574 12.352 12.469 1 97.69 14 GLY B N 1
ATOM 2102 C CA . GLY B 1 14 ? 8.922 12.266 11.922 1 97.69 14 GLY B CA 1
ATOM 2103 C C . GLY B 1 14 ? 9.508 13.625 11.578 1 97.69 14 GLY B C 1
ATOM 2104 O O . GLY B 1 14 ? 10.047 13.812 10.484 1 97.69 14 GLY B O 1
ATOM 2105 N N . ALA B 1 15 ? 9.398 14.57 12.469 1 97.81 15 ALA B N 1
ATOM 2106 C CA . ALA B 1 15 ? 9.664 15.953 12.07 1 97.81 15 ALA B CA 1
ATOM 2107 C C . ALA B 1 15 ? 10.883 16.516 12.789 1 97.81 15 ALA B C 1
ATOM 2109 O O . ALA B 1 15 ? 11.094 17.719 12.82 1 97.81 15 ALA B O 1
ATOM 2110 N N . ALA B 1 16 ? 11.688 15.633 13.391 1 96.81 16 ALA B N 1
ATOM 2111 C CA . ALA B 1 16 ? 12.875 16.094 14.102 1 96.81 16 ALA B CA 1
ATOM 2112 C C . ALA B 1 16 ? 13.945 16.562 13.117 1 96.81 16 ALA B C 1
ATOM 2114 O O . ALA B 1 16 ? 14.844 17.328 13.492 1 96.81 16 ALA B O 1
ATOM 2115 N N . GLU B 1 17 ? 13.883 16.094 11.898 1 93.38 17 GLU B N 1
ATOM 2116 C CA . GLU B 1 17 ? 14.828 16.453 10.836 1 93.38 17 GLU B CA 1
ATOM 2117 C C . GLU B 1 17 ? 14.188 16.312 9.461 1 93.38 17 GLU B C 1
ATOM 2119 O O . GLU B 1 17 ? 13 16.016 9.352 1 93.38 17 GLU B O 1
ATOM 2124 N N . GLY B 1 18 ? 14.969 16.656 8.469 1 93.81 18 GLY B N 1
ATOM 2125 C CA . GLY B 1 18 ? 14.562 16.406 7.098 1 93.81 18 GLY B CA 1
ATOM 2126 C C . GLY B 1 18 ? 13.352 17.219 6.668 1 93.81 18 GLY B C 1
ATOM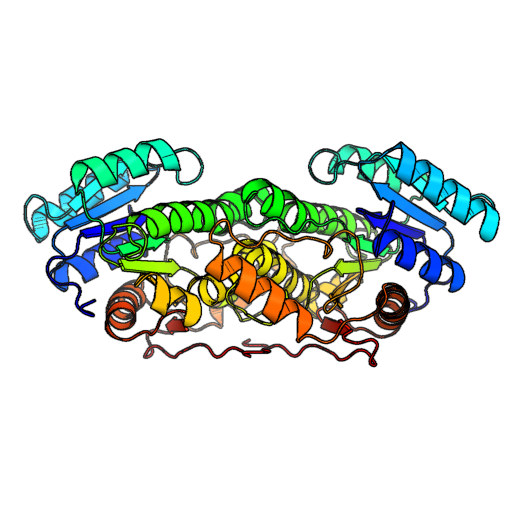 2127 O O . GLY B 1 18 ? 13.25 18.406 7 1 93.81 18 GLY B O 1
ATOM 2128 N N . LEU B 1 19 ? 12.492 16.594 5.891 1 96 19 LEU B N 1
ATOM 2129 C CA . LEU B 1 19 ? 11.344 17.266 5.297 1 96 19 LEU B CA 1
ATOM 2130 C C . LEU B 1 19 ? 10.375 17.75 6.375 1 96 19 LEU B C 1
ATOM 2132 O O . LEU B 1 19 ? 9.789 18.812 6.258 1 96 19 LEU B O 1
ATOM 2136 N N . GLY B 1 20 ? 10.242 16.891 7.418 1 97.94 20 GLY B N 1
ATOM 2137 C CA . GLY B 1 20 ? 9.328 17.266 8.492 1 97.94 20 GLY B CA 1
ATOM 2138 C C . GLY B 1 20 ? 9.711 18.562 9.18 1 97.94 20 GLY B C 1
ATOM 2139 O O . GLY B 1 20 ? 8.859 19.422 9.422 1 97.94 20 GLY B O 1
ATOM 2140 N N . LEU B 1 21 ? 10.945 18.672 9.453 1 98 21 LEU B N 1
ATOM 2141 C CA . LEU B 1 21 ? 11.43 19.875 10.117 1 98 21 LEU B CA 1
ATOM 2142 C C . LEU B 1 21 ? 11.297 21.094 9.203 1 98 21 LEU B C 1
ATOM 2144 O O . LEU B 1 21 ? 10.914 22.172 9.656 1 98 21 LEU B O 1
ATOM 2148 N N . ILE B 1 22 ? 11.578 20.938 7.977 1 97.88 22 ILE B N 1
ATOM 2149 C CA . ILE B 1 22 ? 11.5 22.031 7.012 1 97.88 22 ILE B CA 1
ATOM 2150 C C . ILE B 1 22 ? 10.047 22.469 6.859 1 97.88 22 ILE B C 1
ATOM 2152 O O . ILE B 1 22 ? 9.758 23.672 6.797 1 97.88 22 ILE B O 1
ATOM 2156 N N . MET B 1 23 ? 9.141 21.516 6.812 1 98.56 23 MET B N 1
ATOM 2157 C CA . MET B 1 23 ? 7.727 21.859 6.738 1 98.56 23 MET B CA 1
ATOM 2158 C C . MET B 1 23 ? 7.281 22.609 7.988 1 98.56 23 MET B C 1
ATOM 2160 O O . MET B 1 23 ? 6.52 23.578 7.898 1 98.56 23 MET B O 1
ATOM 2164 N N . ALA B 1 24 ? 7.766 22.156 9.117 1 98.69 24 ALA B N 1
ATOM 2165 C CA . ALA B 1 24 ? 7.445 22.844 10.367 1 98.69 24 ALA B CA 1
ATOM 2166 C C . ALA B 1 24 ? 7.84 24.312 10.289 1 98.69 24 ALA B C 1
ATOM 2168 O O . ALA B 1 24 ? 7.051 25.203 10.641 1 98.69 24 ALA B O 1
ATOM 2169 N N . GLU B 1 25 ? 9 24.547 9.812 1 98.44 25 GLU B N 1
ATOM 2170 C CA . GLU B 1 25 ? 9.508 25.906 9.695 1 98.44 25 GLU B CA 1
ATOM 2171 C C . GLU B 1 25 ? 8.656 26.734 8.742 1 98.44 25 GLU B C 1
ATOM 2173 O O . GLU B 1 25 ? 8.273 27.859 9.062 1 98.44 25 GLU B O 1
ATOM 2178 N N . VAL B 1 26 ? 8.375 26.203 7.598 1 98.5 26 VAL B N 1
ATOM 2179 C CA . VAL B 1 26 ? 7.609 26.922 6.578 1 98.5 26 VAL B CA 1
ATOM 2180 C C . VAL B 1 26 ? 6.207 27.219 7.098 1 98.5 26 VAL B C 1
ATOM 2182 O O . VAL B 1 26 ? 5.668 28.297 6.859 1 98.5 26 VAL B O 1
ATOM 2185 N N . PHE B 1 27 ? 5.586 26.266 7.84 1 98.69 27 PHE B N 1
ATOM 2186 C CA . PHE B 1 27 ? 4.246 26.453 8.375 1 98.69 27 PHE B CA 1
ATOM 2187 C C . PHE B 1 27 ? 4.238 27.578 9.422 1 98.69 27 PHE B C 1
ATOM 2189 O O . PHE B 1 27 ? 3.293 28.359 9.484 1 98.69 27 PHE B O 1
ATOM 2196 N N . LEU B 1 28 ? 5.277 27.656 10.227 1 98.69 28 LEU B N 1
ATOM 2197 C CA . LEU B 1 28 ? 5.395 28.734 11.203 1 98.69 28 LEU B CA 1
ATOM 2198 C C . LEU B 1 28 ? 5.578 30.078 10.508 1 98.69 28 LEU B C 1
ATOM 2200 O O . LEU B 1 28 ? 5.004 31.078 10.93 1 98.69 28 LEU B O 1
ATOM 2204 N N . GLU B 1 29 ? 6.359 30.062 9.43 1 98 29 GLU B N 1
ATOM 2205 C CA . GLU B 1 29 ? 6.539 31.266 8.641 1 98 29 GLU B CA 1
ATOM 2206 C C . GLU B 1 29 ? 5.207 31.766 8.078 1 98 29 GLU B C 1
ATOM 2208 O O . GLU B 1 29 ? 5.004 32.969 7.914 1 98 29 GLU B O 1
ATOM 2213 N N . LYS B 1 30 ? 4.336 30.859 7.82 1 97.5 30 LYS B N 1
ATOM 2214 C CA . LYS B 1 30 ? 3.029 31.172 7.246 1 97.5 30 LYS B CA 1
ATOM 2215 C C . LYS B 1 30 ? 2.016 31.5 8.336 1 97.5 30 LYS B C 1
ATOM 2217 O O . LYS B 1 30 ? 0.826 31.672 8.055 1 97.5 30 LYS B O 1
ATOM 2222 N N . GLY B 1 31 ? 2.439 31.516 9.609 1 97.69 31 GLY B N 1
ATOM 2223 C CA . GLY B 1 31 ? 1.61 32.062 10.672 1 97.69 31 GLY B CA 1
ATOM 2224 C C . GLY B 1 31 ? 0.913 30.984 11.492 1 97.69 31 GLY B C 1
ATOM 2225 O O . GLY B 1 31 ? -0.034 31.266 12.219 1 97.69 31 GLY B O 1
ATOM 2226 N N . ALA B 1 32 ? 1.335 29.703 11.406 1 98.38 32 ALA B N 1
ATOM 2227 C CA . ALA B 1 32 ? 0.751 28.656 12.234 1 98.38 32 ALA B CA 1
ATOM 2228 C C . ALA B 1 32 ? 0.82 29.031 13.711 1 98.38 32 ALA B C 1
ATOM 2230 O O . ALA B 1 32 ? 1.773 29.688 14.156 1 98.38 32 ALA B O 1
ATOM 2231 N N . 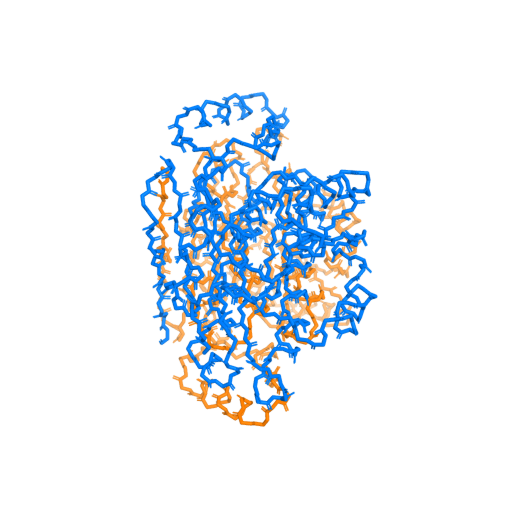LYS B 1 33 ? -0.207 28.656 14.453 1 98.31 33 LYS B N 1
ATOM 2232 C CA . LYS B 1 33 ? -0.233 28.906 15.883 1 98.31 33 LYS B CA 1
ATOM 2233 C C . LYS B 1 33 ? 0.843 28.109 16.609 1 98.31 33 LYS B C 1
ATOM 2235 O O . LYS B 1 33 ? 1.564 28.641 17.453 1 98.31 33 LYS B O 1
ATOM 2240 N N . THR B 1 34 ? 0.897 26.844 16.297 1 98.62 34 THR B N 1
ATOM 2241 C CA . THR B 1 34 ? 1.873 25.938 16.906 1 98.62 34 THR B CA 1
ATOM 2242 C C . THR B 1 34 ? 2.096 24.719 16.016 1 98.62 34 THR B C 1
ATOM 2244 O O . THR B 1 34 ? 1.171 24.266 15.336 1 98.62 34 THR B O 1
ATOM 2247 N N . VAL B 1 35 ? 3.33 24.297 15.961 1 98.81 35 VAL B N 1
ATOM 2248 C CA . VAL B 1 35 ? 3.688 23.031 15.312 1 98.81 35 VAL B CA 1
ATOM 2249 C C . VAL B 1 35 ? 4.172 22.031 16.359 1 98.81 35 VAL B C 1
ATOM 2251 O O . VAL B 1 35 ? 5.027 22.359 17.188 1 98.81 35 VAL B O 1
ATOM 2254 N N . VAL B 1 36 ? 3.58 20.891 16.344 1 98.88 36 VAL B N 1
ATOM 2255 C CA . VAL B 1 36 ? 4.008 19.812 17.25 1 98.88 36 VAL B CA 1
ATOM 2256 C C . VAL B 1 36 ? 4.836 18.797 16.469 1 98.88 36 VAL B C 1
ATOM 2258 O O . VAL B 1 36 ? 4.344 18.172 15.523 1 98.88 36 VAL B O 1
ATOM 2261 N N . ILE B 1 37 ? 6.039 18.625 16.953 1 98.75 37 ILE B N 1
ATOM 2262 C CA . ILE B 1 37 ? 6.996 17.703 16.359 1 98.75 37 ILE B CA 1
ATOM 2263 C C . ILE B 1 37 ? 6.902 16.344 17.047 1 98.75 37 ILE B C 1
ATOM 2265 O O . ILE B 1 37 ? 7.094 16.234 18.266 1 98.75 37 ILE B O 1
ATOM 2269 N N . LEU B 1 38 ? 6.551 15.336 16.312 1 98.88 38 LEU B N 1
ATOM 2270 C CA . LEU B 1 38 ? 6.609 13.953 16.781 1 98.88 38 LEU B CA 1
ATOM 2271 C C . LEU B 1 38 ? 7.777 13.211 16.141 1 98.88 38 LEU B C 1
ATOM 2273 O O . LEU B 1 38 ? 7.957 13.258 14.922 1 98.88 38 LEU B O 1
ATOM 2277 N N . ASP B 1 39 ? 8.523 12.562 17 1 98.62 39 ASP B N 1
ATOM 2278 C CA . ASP B 1 39 ? 9.664 11.797 16.5 1 98.62 39 ASP B CA 1
ATOM 2279 C C . ASP B 1 39 ? 10.164 10.82 17.562 1 98.62 39 ASP B C 1
ATOM 2281 O O . ASP B 1 39 ? 9.945 11.023 18.766 1 98.62 39 ASP B O 1
ATOM 2285 N N . ILE B 1 40 ? 10.852 9.828 17.125 1 97.94 40 ILE B N 1
ATOM 2286 C CA . ILE B 1 40 ? 11.375 8.836 18.047 1 97.94 40 ILE B CA 1
ATOM 2287 C C . ILE B 1 40 ? 12.672 9.352 18.672 1 97.94 40 ILE B C 1
ATOM 2289 O O . ILE B 1 40 ? 13.023 8.969 19.797 1 97.94 40 ILE B O 1
ATOM 2293 N N . ASN B 1 41 ? 13.391 10.18 17.922 1 97.81 41 ASN B N 1
ATOM 2294 C CA . ASN B 1 41 ? 14.656 10.711 18.422 1 97.81 41 ASN B CA 1
ATOM 2295 C C . ASN B 1 41 ? 14.445 11.875 19.375 1 97.81 41 ASN B C 1
ATOM 2297 O O . ASN B 1 41 ? 14.203 13.008 18.938 1 97.81 41 ASN B O 1
ATOM 2301 N N . GLU B 1 42 ? 14.664 11.609 20.594 1 98 42 GLU B N 1
ATOM 2302 C CA . GLU B 1 42 ? 14.336 12.586 21.625 1 98 42 GLU B CA 1
ATOM 2303 C C . GLU B 1 42 ? 15.25 13.805 21.547 1 98 42 GLU B C 1
ATOM 2305 O O . GLU B 1 42 ? 14.789 14.945 21.609 1 98 42 GLU B O 1
ATOM 2310 N N . LYS B 1 43 ? 16.5 13.555 21.422 1 98.31 43 LYS B N 1
ATOM 2311 C CA . LYS B 1 43 ? 17.469 14.656 21.406 1 98.31 43 LYS B CA 1
ATOM 2312 C C . LYS B 1 43 ? 17.234 15.562 20.203 1 98.31 43 LYS B C 1
ATOM 2314 O O . LYS B 1 43 ? 17.125 16.781 20.344 1 98.31 43 LYS B O 1
ATOM 2319 N N . LEU B 1 44 ? 17.125 15.008 19.016 1 97.94 44 LEU B N 1
ATOM 2320 C CA . LEU B 1 44 ? 16.938 15.789 17.797 1 97.94 44 LEU B CA 1
ATOM 2321 C C . LEU B 1 44 ? 15.602 16.531 17.812 1 97.94 44 LEU B C 1
ATOM 2323 O O . LEU B 1 44 ? 15.508 17.672 17.344 1 97.94 44 LEU B O 1
ATOM 2327 N N . GLY B 1 45 ? 14.609 15.859 18.359 1 98.5 45 GLY B N 1
ATOM 2328 C CA . GLY B 1 45 ? 13.297 16.484 18.438 1 98.5 45 GLY B CA 1
ATOM 2329 C C . GLY B 1 45 ? 13.258 17.656 19.391 1 98.5 45 GLY B C 1
ATOM 2330 O O . GLY B 1 45 ? 12.703 18.719 19.062 1 98.5 45 GLY B O 1
ATOM 2331 N N . ALA B 1 46 ? 13.836 17.469 20.547 1 98.44 46 ALA B N 1
ATOM 2332 C CA . ALA B 1 46 ? 13.883 18.562 21.531 1 98.44 46 ALA B CA 1
ATOM 2333 C C . ALA B 1 46 ? 14.688 19.734 20.984 1 98.44 46 ALA B C 1
ATOM 2335 O O . ALA B 1 46 ? 14.289 20.891 21.172 1 98.44 46 ALA B O 1
ATOM 2336 N N . ASP B 1 47 ? 15.789 19.422 20.359 1 98.5 47 ASP B N 1
ATOM 2337 C CA . ASP B 1 47 ? 16.625 20.469 19.766 1 98.5 47 ASP B CA 1
ATOM 2338 C C . ASP B 1 47 ? 15.859 21.219 18.672 1 98.5 47 ASP B C 1
ATOM 2340 O O . ASP B 1 47 ? 15.969 22.438 18.578 1 98.5 47 ASP B O 1
ATOM 2344 N N . ALA B 1 48 ? 15.125 20.531 17.844 1 98.5 48 ALA B N 1
ATOM 2345 C CA . ALA B 1 48 ? 14.328 21.125 16.781 1 98.5 48 ALA B CA 1
ATOM 2346 C C . ALA B 1 48 ? 13.289 22.094 17.344 1 98.5 48 ALA B C 1
ATOM 2348 O O . ALA B 1 48 ? 13.156 23.219 16.875 1 98.5 48 ALA B O 1
ATOM 2349 N N . ALA B 1 49 ? 12.57 21.641 18.375 1 98.56 49 ALA B N 1
ATOM 2350 C CA . ALA B 1 49 ? 11.555 22.484 19 1 98.56 49 ALA B CA 1
ATOM 2351 C C . ALA B 1 49 ? 12.172 23.734 19.609 1 98.56 49 ALA B C 1
ATOM 2353 O O . ALA B 1 49 ? 11.641 24.844 19.469 1 98.56 49 ALA B O 1
ATOM 2354 N N . ARG B 1 50 ? 13.266 23.562 20.266 1 98.38 50 ARG B N 1
ATOM 2355 C CA . ARG B 1 50 ? 13.961 24.688 20.875 1 98.38 50 ARG B CA 1
ATOM 2356 C C . ARG B 1 50 ? 14.391 25.703 19.828 1 98.38 50 ARG B C 1
ATOM 2358 O O . ARG B 1 50 ? 14.227 26.906 20.016 1 98.38 50 ARG B O 1
ATOM 2365 N N . SER B 1 51 ? 14.953 25.188 18.781 1 98.38 51 SER B N 1
ATOM 2366 C CA . SER B 1 51 ? 15.414 26.047 17.703 1 98.38 51 SER B CA 1
ATOM 2367 C C . SER B 1 51 ? 14.258 26.828 17.094 1 98.38 51 SER B C 1
ATOM 2369 O O . SER B 1 51 ? 14.375 28.031 16.844 1 98.38 51 SER B O 1
ATOM 2371 N N . LEU B 1 52 ? 13.148 26.219 16.844 1 98.62 52 LEU B N 1
ATOM 2372 C CA . LEU B 1 52 ? 11.969 26.859 16.266 1 98.62 52 LEU B CA 1
ATOM 2373 C C . LEU B 1 52 ? 11.406 27.906 17.234 1 98.62 52 LEU B C 1
ATOM 2375 O O . LEU B 1 52 ? 11.016 29 16.812 1 98.62 52 LEU B O 1
ATOM 2379 N N . ASN B 1 53 ? 11.375 27.578 18.516 1 98.62 53 ASN B N 1
ATOM 2380 C CA . ASN B 1 53 ? 10.875 28.531 19.5 1 98.62 53 ASN B CA 1
ATOM 2381 C C . ASN B 1 53 ? 11.781 29.75 19.609 1 98.62 53 ASN B C 1
ATOM 2383 O O . ASN B 1 53 ? 11.305 30.859 19.844 1 98.62 53 ASN B O 1
ATOM 2387 N N . SER B 1 54 ? 13.062 29.516 19.469 1 98.44 54 SER B N 1
ATOM 2388 C CA . SER B 1 54 ? 14.008 30.625 19.484 1 98.44 54 SER B CA 1
ATOM 2389 C C . SER B 1 54 ? 13.773 31.562 18.312 1 98.44 54 SER B C 1
ATOM 2391 O O . SER B 1 54 ? 13.914 32.781 18.438 1 98.44 54 SER B O 1
ATOM 2393 N N . LYS B 1 55 ? 13.383 31.078 17.219 1 98.12 55 LYS B N 1
ATOM 2394 C CA . LYS B 1 55 ? 13.242 31.844 15.992 1 98.12 55 LYS B CA 1
ATOM 2395 C C . LYS B 1 55 ? 11.852 32.469 15.898 1 98.12 55 LYS B C 1
ATOM 2397 O O . LYS B 1 55 ? 11.711 33.594 15.414 1 98.12 55 LYS B O 1
ATOM 2402 N N . TYR B 1 56 ? 10.828 31.734 16.359 1 98.06 56 TYR B N 1
ATOM 2403 C CA . TYR B 1 56 ? 9.477 32.156 16.031 1 98.06 56 TYR B CA 1
ATOM 2404 C C . TYR B 1 56 ? 8.719 32.562 17.297 1 98.06 56 TYR B C 1
ATOM 2406 O O . TYR B 1 56 ? 7.602 33.062 17.219 1 98.06 56 TYR B O 1
ATOM 2414 N N . GLY B 1 57 ? 9.289 32.25 18.453 1 97.62 57 GLY B N 1
ATOM 2415 C CA . GLY B 1 57 ? 8.672 32.625 19.719 1 97.62 57 GLY B CA 1
ATOM 2416 C C . GLY B 1 57 ? 8.281 31.406 20.547 1 97.62 57 GLY B C 1
ATOM 2417 O O . GLY B 1 57 ? 8.008 30.344 20 1 97.62 57 GLY B O 1
ATOM 2418 N N . ASP B 1 58 ? 8.188 31.609 21.844 1 96.75 58 ASP B N 1
ATOM 2419 C CA . ASP B 1 58 ? 7.844 30.547 22.781 1 96.75 58 ASP B CA 1
ATOM 2420 C C . ASP B 1 58 ? 6.453 29.984 22.484 1 96.75 58 ASP B C 1
ATOM 2422 O O . ASP B 1 58 ? 5.516 30.75 22.219 1 96.75 58 ASP B O 1
ATOM 2426 N N . GLY B 1 59 ? 6.371 28.656 22.5 1 97 59 GLY B N 1
ATOM 2427 C CA . GLY B 1 59 ? 5.078 28.016 22.328 1 97 59 GLY B CA 1
ATOM 2428 C C . GLY B 1 59 ? 4.738 27.75 20.875 1 97 59 GLY B C 1
ATOM 2429 O O . GLY B 1 59 ? 3.727 27.109 20.578 1 97 59 GLY B O 1
ATOM 2430 N N . LYS B 1 60 ? 5.586 28.156 20 1 98.44 60 LYS B N 1
ATOM 2431 C CA . LYS B 1 60 ? 5.336 27.984 18.562 1 98.44 60 LYS B CA 1
ATOM 2432 C C . LYS B 1 60 ? 5.652 26.562 18.125 1 98.44 60 LYS B C 1
ATOM 2434 O O . LYS B 1 60 ? 5.156 26.109 17.094 1 98.44 60 LYS B O 1
ATOM 2439 N N . ALA B 1 61 ? 6.488 25.922 18.953 1 98.75 61 ALA B N 1
ATOM 2440 C CA . ALA B 1 61 ? 6.812 24.531 18.656 1 98.75 61 ALA B CA 1
ATOM 2441 C C . ALA B 1 61 ? 6.844 23.688 19.922 1 98.75 61 ALA B C 1
ATOM 2443 O O . ALA B 1 61 ? 7.297 24.156 20.969 1 98.75 61 ALA B O 1
ATOM 2444 N N . ALA B 1 62 ? 6.355 22.516 19.859 1 98.75 62 ALA B N 1
ATOM 2445 C CA . ALA B 1 62 ? 6.434 21.531 20.922 1 98.75 62 ALA B CA 1
ATOM 2446 C C . ALA B 1 62 ? 6.957 20.188 20.391 1 98.75 62 ALA B C 1
ATOM 2448 O O . ALA B 1 62 ? 6.867 19.906 19.203 1 98.75 62 ALA B O 1
ATOM 2449 N N . PHE B 1 63 ? 7.566 19.438 21.266 1 98.69 63 PHE B N 1
ATOM 2450 C CA . PHE B 1 63 ? 8.062 18.109 20.906 1 98.69 63 PHE B CA 1
ATOM 2451 C C . PHE B 1 63 ? 7.48 17.047 21.828 1 98.69 63 PHE B C 1
ATOM 2453 O O . PHE B 1 63 ? 7.426 17.234 23.047 1 98.69 63 PHE B O 1
ATOM 2460 N N . PHE B 1 64 ? 6.945 15.969 21.281 1 98.69 64 PHE B N 1
ATOM 2461 C CA . PHE B 1 64 ? 6.609 14.734 22 1 98.69 64 PHE B CA 1
ATOM 2462 C C . PHE B 1 64 ? 7.355 13.547 21.391 1 98.69 64 PHE B C 1
ATOM 2464 O O . PHE B 1 64 ? 7.285 13.305 20.188 1 98.69 64 PHE B O 1
ATOM 2471 N N . LYS B 1 65 ? 8.102 12.852 22.219 1 98.69 65 LYS B N 1
ATOM 2472 C CA . LYS B 1 65 ? 8.68 11.602 21.75 1 98.69 65 LYS B CA 1
ATOM 2473 C C . LYS B 1 65 ? 7.59 10.625 21.312 1 98.69 65 LYS B C 1
ATOM 2475 O O . LYS B 1 65 ? 6.621 10.398 22.031 1 98.69 65 LYS B O 1
ATOM 2480 N N . CYS B 1 66 ? 7.82 10.062 20.094 1 98.69 66 CYS B N 1
ATOM 2481 C CA . CYS B 1 66 ? 6.727 9.266 19.547 1 98.69 66 CYS B CA 1
ATOM 2482 C C . CYS B 1 66 ? 7.254 8.203 18.578 1 98.69 66 CYS B C 1
ATOM 2484 O O . CYS B 1 66 ? 7.957 8.531 17.625 1 98.69 66 CYS B O 1
ATOM 2486 N N . ASP B 1 67 ? 7.066 7.039 18.922 1 98.62 67 ASP B N 1
ATOM 2487 C CA . ASP B 1 67 ? 7.117 5.953 17.953 1 98.62 67 ASP B CA 1
ATOM 2488 C C . ASP B 1 67 ? 5.766 5.777 17.266 1 98.62 67 ASP B C 1
ATOM 2490 O O . ASP B 1 67 ? 4.812 5.281 17.859 1 98.62 67 ASP B O 1
ATOM 2494 N N . VAL B 1 68 ? 5.727 6.117 15.969 1 98.44 68 VAL B N 1
ATOM 2495 C CA . VAL B 1 68 ? 4.445 6.195 15.266 1 98.44 68 VAL B CA 1
ATOM 2496 C C . VAL B 1 68 ? 3.799 4.816 15.211 1 98.44 68 VAL B C 1
ATOM 2498 O O . VAL B 1 68 ? 2.596 4.695 14.969 1 98.44 68 VAL B O 1
ATOM 2501 N N . ILE B 1 69 ? 4.57 3.812 15.438 1 97.81 69 ILE B N 1
ATOM 2502 C CA . ILE B 1 69 ? 4.023 2.459 15.414 1 97.81 69 ILE B CA 1
ATOM 2503 C C . ILE B 1 69 ? 3.416 2.125 16.766 1 97.81 69 ILE B C 1
ATOM 2505 O O . ILE B 1 69 ? 2.361 1.491 16.844 1 97.81 69 ILE B O 1
ATOM 2509 N N . ALA B 1 70 ? 3.973 2.594 17.828 1 98.19 70 ALA B N 1
ATOM 2510 C CA . ALA B 1 70 ? 3.65 2.057 19.141 1 98.19 70 ALA B CA 1
ATOM 2511 C C . ALA B 1 70 ? 2.857 3.068 19.969 1 98.19 70 ALA B C 1
ATOM 2513 O O . ALA B 1 70 ? 2.152 2.693 20.906 1 98.19 70 ALA B O 1
ATOM 2514 N N . ASP B 1 71 ? 2.9 4.336 19.609 1 98.69 71 ASP B N 1
ATOM 2515 C CA . ASP B 1 71 ? 2.502 5.344 20.594 1 98.69 71 ASP B CA 1
ATOM 2516 C C . ASP B 1 71 ? 1.231 6.066 20.141 1 98.69 71 ASP B C 1
ATOM 2518 O O . ASP B 1 71 ? 0.903 7.133 20.672 1 98.69 71 ASP B O 1
ATOM 2522 N N . LEU B 1 72 ? 0.495 5.551 19.203 1 98.62 72 LEU B N 1
ATOM 2523 C CA . LEU B 1 72 ? -0.669 6.227 18.641 1 98.62 72 LEU B CA 1
ATOM 2524 C C . LEU B 1 72 ? -1.633 6.66 19.75 1 98.62 72 LEU B C 1
ATOM 2526 O O . LEU B 1 72 ? -1.974 7.84 19.844 1 98.62 72 LEU B O 1
ATOM 2530 N N . GLU B 1 73 ? -2.006 5.75 20.547 1 98.44 73 GLU B N 1
ATOM 2531 C CA . GLU B 1 73 ? -3.057 6.023 21.531 1 98.44 73 GLU B CA 1
ATOM 2532 C C . GLU B 1 73 ? -2.58 7.016 22.578 1 98.44 73 GLU B C 1
ATOM 2534 O O . GLU B 1 73 ? -3.264 8 22.875 1 98.44 73 GLU B O 1
ATOM 2539 N N . THR B 1 74 ? -1.424 6.805 23.125 1 98.62 74 THR B N 1
ATOM 2540 C CA . THR B 1 74 ? -0.919 7.645 24.203 1 98.62 74 THR B CA 1
ATOM 2541 C C . THR B 1 74 ? -0.637 9.062 23.703 1 98.62 74 THR B C 1
ATOM 2543 O O . THR B 1 74 ? -1.021 10.039 24.344 1 98.62 74 THR B O 1
ATOM 2546 N N . ILE B 1 75 ? -0.091 9.164 22.531 1 98.75 75 ILE B N 1
ATOM 2547 C CA . ILE B 1 75 ? 0.345 10.469 22.047 1 98.75 75 ILE B CA 1
ATOM 2548 C C . ILE B 1 75 ? -0.846 11.234 21.469 1 98.75 75 ILE B C 1
ATOM 2550 O O . ILE B 1 75 ? -0.955 12.445 21.656 1 98.75 75 ILE B O 1
ATOM 2554 N N . SER B 1 76 ? -1.757 10.539 20.766 1 98.69 76 SER B N 1
ATOM 2555 C CA . SER B 1 76 ? -2.941 11.234 20.266 1 98.69 76 SER B CA 1
ATOM 2556 C C . SER B 1 76 ? -3.781 11.781 21.406 1 98.69 76 SER B C 1
ATOM 2558 O O . SER B 1 76 ? -4.266 12.914 21.344 1 98.69 76 SER B O 1
ATOM 2560 N N . LYS B 1 77 ? -3.936 11 22.453 1 98.38 77 LYS B N 1
ATOM 2561 C CA . LYS B 1 77 ? -4.664 11.484 23.625 1 98.38 77 LYS B CA 1
ATOM 2562 C C . LYS B 1 77 ? -4 12.727 24.219 1 98.38 77 LYS B C 1
ATOM 2564 O O . LYS B 1 77 ? -4.68 13.703 24.547 1 98.38 77 LYS B O 1
ATOM 2569 N N . LYS B 1 78 ? -2.738 12.672 24.359 1 98.56 78 LYS B N 1
ATOM 2570 C CA . LYS B 1 78 ? -1.998 13.82 24.875 1 98.56 78 LYS B CA 1
ATOM 2571 C C . LYS B 1 78 ? -2.205 15.055 24 1 98.56 78 LYS B C 1
ATOM 2573 O O . LYS B 1 78 ? -2.41 16.156 24.516 1 98.56 78 LYS B O 1
ATOM 2578 N N . LEU B 1 79 ? -2.133 14.891 22.703 1 98.62 79 LEU B N 1
ATOM 2579 C CA . LEU B 1 79 ? -2.318 15.977 21.734 1 98.62 79 LEU B CA 1
ATOM 2580 C C . LEU B 1 79 ? -3.709 16.578 21.875 1 98.62 79 LEU B C 1
ATOM 2582 O O . LEU B 1 79 ? -3.852 17.812 21.953 1 98.62 79 LEU B O 1
ATOM 2586 N N . PHE B 1 80 ? -4.719 15.734 21.922 1 98.25 80 PHE B N 1
ATOM 2587 C CA . PHE B 1 80 ? -6.102 16.203 21.922 1 98.25 80 PHE B CA 1
ATOM 2588 C C . PHE B 1 80 ? -6.453 16.828 23.266 1 98.25 80 PHE B C 1
ATOM 2590 O O . PHE B 1 80 ? -7.27 17.75 23.328 1 98.25 80 PHE B O 1
ATOM 2597 N N . ASP B 1 81 ? -5.793 16.328 24.328 1 97.88 81 ASP B N 1
ATOM 2598 C CA . ASP B 1 81 ? -5.988 16.922 25.641 1 97.88 81 ASP B CA 1
ATOM 2599 C C . ASP B 1 81 ? -5.309 18.297 25.719 1 97.88 81 ASP B C 1
ATOM 2601 O O . ASP B 1 81 ? -5.832 19.219 26.359 1 97.88 81 ASP B O 1
ATOM 2605 N N . THR B 1 82 ? -4.191 18.391 25.125 1 97.81 82 THR B N 1
ATOM 2606 C CA . THR B 1 82 ? -3.379 19.594 25.234 1 97.81 82 THR B CA 1
ATOM 2607 C C . THR B 1 82 ? -3.959 20.719 24.359 1 97.81 82 THR B C 1
ATOM 2609 O O . THR B 1 82 ? -4.031 21.859 24.797 1 97.81 82 THR B O 1
ATOM 2612 N N . TYR B 1 83 ? -4.363 20.453 23.156 1 97 83 TYR B N 1
ATOM 2613 C CA . TYR B 1 83 ? -4.715 21.5 22.203 1 97 83 TYR B CA 1
ATOM 2614 C C . TYR B 1 83 ? -6.219 21.531 21.953 1 97 83 TYR B C 1
ATOM 2616 O O . TYR B 1 83 ? -6.746 22.516 21.438 1 97 83 TYR B O 1
ATOM 2624 N N . LYS B 1 84 ? -6.957 20.484 22.312 1 94.44 84 LYS B N 1
ATOM 2625 C CA . LYS B 1 84 ? -8.391 20.297 22.156 1 94.44 84 LYS B CA 1
ATOM 2626 C C . LYS B 1 84 ? -8.766 20.156 20.672 1 94.44 84 LYS B C 1
ATOM 2628 O O . LYS B 1 84 ? -9.492 19.234 20.297 1 94.44 84 LYS B O 1
ATOM 2633 N N . THR B 1 85 ? -8.258 21.188 19.859 1 95.19 85 THR B N 1
ATOM 2634 C CA . THR B 1 85 ? -8.445 21.125 18.422 1 95.19 85 THR B CA 1
ATOM 2635 C C . THR B 1 85 ? -7.105 21.062 17.703 1 95.19 85 THR B C 1
ATOM 2637 O O . THR B 1 85 ? -6.238 21.906 17.922 1 95.19 85 THR B O 1
ATOM 2640 N N . VAL B 1 86 ? -6.926 20 16.922 1 97.88 86 VAL B N 1
ATOM 2641 C CA . VAL B 1 86 ? -5.805 19.906 16 1 97.88 86 VAL B CA 1
ATOM 2642 C C . VAL B 1 86 ? -6.301 20.094 14.57 1 97.88 86 VAL B C 1
ATOM 2644 O O . VAL B 1 86 ? -7.207 19.391 14.117 1 97.88 86 VAL B O 1
ATOM 2647 N N . ASP B 1 87 ? -5.684 20.984 13.844 1 98.06 87 ASP B N 1
ATOM 2648 C CA . ASP B 1 87 ? -6.199 21.406 12.547 1 98.06 87 ASP B CA 1
ATOM 2649 C C . ASP B 1 87 ? -5.59 20.562 11.422 1 98.06 87 ASP B C 1
ATOM 2651 O O . ASP B 1 87 ? -6.238 20.328 10.398 1 98.06 87 ASP B O 1
ATOM 2655 N N . VAL B 1 88 ? -4.336 20.219 11.602 1 98.75 88 VAL B N 1
ATOM 2656 C CA . VAL B 1 88 ? -3.611 19.578 10.508 1 98.75 88 VAL B CA 1
ATOM 2657 C C . VAL B 1 88 ? -2.756 18.438 11.055 1 98.75 88 VAL B C 1
ATOM 2659 O O . VAL B 1 88 ? -2.059 18.609 12.055 1 98.75 88 VAL B O 1
ATOM 2662 N N . LEU B 1 89 ? -2.852 17.312 10.453 1 98.88 89 LEU B N 1
ATOM 2663 C CA . LEU B 1 89 ? -1.904 16.219 10.625 1 98.88 89 LEU B CA 1
ATOM 2664 C C . LEU B 1 89 ? -1.066 16.016 9.359 1 98.88 89 LEU B C 1
ATOM 2666 O O . LEU B 1 89 ? -1.611 15.883 8.266 1 98.88 89 LEU B O 1
ATOM 2670 N N . VAL B 1 90 ? 0.215 16.078 9.516 1 98.94 90 VAL B N 1
ATOM 2671 C CA . VAL B 1 90 ? 1.127 15.719 8.438 1 98.94 90 VAL B CA 1
ATOM 2672 C C . VAL B 1 90 ? 1.787 14.375 8.75 1 98.94 90 VAL B C 1
ATOM 2674 O O . VAL B 1 90 ? 2.629 14.289 9.648 1 98.94 90 VAL B O 1
ATOM 2677 N N . ASN B 1 91 ? 1.373 13.406 8.031 1 98.88 91 ASN B N 1
ATOM 2678 C CA . ASN B 1 91 ? 2.057 12.117 8.094 1 98.88 91 ASN B CA 1
ATOM 2679 C C . ASN B 1 91 ? 3.336 12.125 7.258 1 98.88 91 ASN B C 1
ATOM 2681 O O . ASN B 1 91 ? 3.316 11.766 6.082 1 98.88 91 ASN B O 1
ATOM 2685 N N . ASN B 1 92 ? 4.398 12.414 7.918 1 98.25 92 ASN B N 1
ATOM 2686 C CA . ASN B 1 92 ? 5.688 12.578 7.258 1 98.25 92 ASN B CA 1
ATOM 2687 C C . ASN B 1 92 ? 6.637 11.43 7.59 1 98.25 92 ASN B C 1
ATOM 2689 O O . ASN B 1 92 ? 7.543 11.125 6.812 1 98.25 92 ASN B O 1
ATOM 2693 N N . ALA B 1 93 ? 6.422 10.797 8.75 1 97.12 93 ALA B N 1
ATOM 2694 C CA . ALA B 1 93 ? 7.305 9.703 9.148 1 97.12 93 ALA B CA 1
ATOM 2695 C C . ALA B 1 93 ? 7.371 8.633 8.07 1 97.12 93 ALA B C 1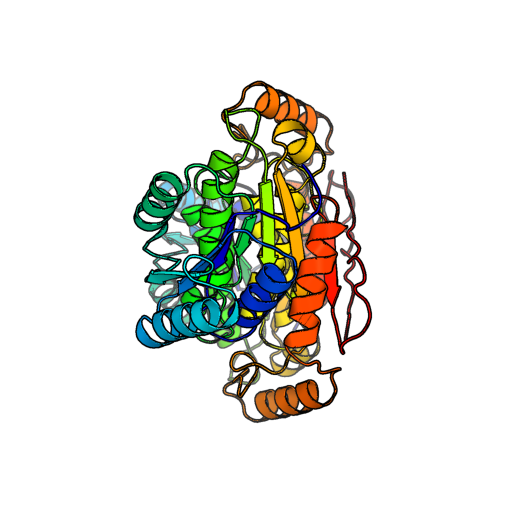
ATOM 2697 O O . ALA B 1 93 ? 6.344 8.227 7.523 1 97.12 93 ALA B O 1
ATOM 2698 N N . GLY B 1 94 ? 8.523 8.227 7.746 1 94.69 94 GLY B N 1
ATOM 2699 C CA . GLY B 1 94 ? 8.742 7.199 6.742 1 94.69 94 GLY B CA 1
ATOM 2700 C C . GLY B 1 94 ? 10.188 6.746 6.664 1 94.69 94 GLY B C 1
ATOM 2701 O O . GLY B 1 94 ? 11.086 7.438 7.141 1 94.69 94 GLY B O 1
ATOM 2702 N N . ILE B 1 95 ? 10.391 5.57 6.125 1 93.88 95 ILE B N 1
ATOM 2703 C CA . ILE B 1 95 ? 11.742 5.051 5.902 1 93.88 95 ILE B CA 1
ATOM 2704 C C . ILE B 1 95 ? 11.844 4.477 4.492 1 93.88 95 ILE B C 1
ATOM 2706 O O . ILE B 1 95 ? 10.828 4.18 3.857 1 93.88 95 ILE B O 1
ATOM 2710 N N . LEU B 1 96 ? 13.039 4.441 4.043 1 94.12 96 LEU B N 1
ATOM 2711 C CA . LEU B 1 96 ? 13.398 3.832 2.766 1 94.12 96 LEU B CA 1
ATOM 2712 C C . LEU B 1 96 ? 14.367 2.678 2.971 1 94.12 96 LEU B C 1
ATOM 2714 O O . LEU B 1 96 ? 15.586 2.885 3.004 1 94.12 96 LEU B O 1
ATOM 2718 N N . ASP B 1 97 ? 13.898 1.522 3.152 1 93.62 97 ASP B N 1
ATOM 2719 C CA . ASP B 1 97 ? 14.695 0.318 3.385 1 93.62 97 ASP B CA 1
ATOM 2720 C C . ASP B 1 97 ? 13.969 -0.923 2.863 1 93.62 97 ASP B C 1
ATOM 2722 O O . ASP B 1 97 ? 13.164 -1.521 3.572 1 93.62 97 ASP B O 1
ATOM 2726 N N . ASP B 1 98 ? 14.367 -1.397 1.701 1 95.56 98 ASP B N 1
ATOM 2727 C CA . ASP B 1 98 ? 13.688 -2.52 1.062 1 95.56 98 ASP B CA 1
ATOM 2728 C C . ASP B 1 98 ? 14.094 -3.846 1.699 1 95.56 98 ASP B C 1
ATOM 2730 O O . ASP B 1 98 ? 13.445 -4.871 1.483 1 95.56 98 ASP B O 1
ATOM 2734 N N . PHE B 1 99 ? 15.172 -3.83 2.48 1 95.25 99 PHE B N 1
ATOM 2735 C CA . PHE B 1 99 ? 15.602 -5.035 3.174 1 95.25 99 PHE B CA 1
ATOM 2736 C C . PHE B 1 99 ? 14.789 -5.254 4.445 1 95.25 99 PHE B C 1
ATOM 2738 O O . PHE B 1 99 ? 14.68 -6.379 4.93 1 95.25 99 PHE B O 1
ATOM 2745 N N . ALA B 1 100 ? 14.25 -4.152 4.941 1 96.81 100 ALA B N 1
ATOM 2746 C CA . ALA B 1 100 ? 13.406 -4.215 6.133 1 96.81 100 ALA B CA 1
ATOM 2747 C C . ALA B 1 100 ? 11.93 -4.133 5.766 1 96.81 100 ALA B C 1
ATOM 2749 O O . ALA B 1 100 ? 11.242 -3.174 6.125 1 96.81 100 ALA B O 1
ATOM 2750 N N . VAL B 1 101 ? 11.461 -5.195 5.188 1 98.19 101 VAL B N 1
ATOM 2751 C CA . VAL B 1 101 ? 10.133 -5.223 4.586 1 98.19 101 VAL B CA 1
ATOM 2752 C C . VAL B 1 101 ? 9.086 -4.871 5.637 1 98.19 101 VAL B C 1
ATOM 2754 O O . VAL B 1 101 ? 8.297 -3.941 5.449 1 98.19 101 VAL B O 1
ATOM 2757 N N . LYS B 1 102 ? 9.117 -5.566 6.75 1 97.81 102 LYS B N 1
ATOM 2758 C CA . LYS B 1 102 ? 8.117 -5.379 7.801 1 97.81 102 LYS B CA 1
ATOM 2759 C C . LYS B 1 102 ? 8.164 -3.957 8.352 1 97.81 102 LYS B C 1
ATOM 2761 O O . LYS B 1 102 ? 7.129 -3.297 8.469 1 97.81 102 LYS B O 1
ATOM 2766 N N . LYS B 1 103 ? 9.305 -3.508 8.688 1 97.69 103 LYS B N 1
ATOM 2767 C CA . LYS B 1 103 ? 9.461 -2.17 9.25 1 97.69 103 LYS B CA 1
ATOM 2768 C C . LYS B 1 103 ? 8.977 -1.102 8.273 1 97.69 103 LYS B C 1
ATOM 2770 O O . LYS B 1 103 ? 8.32 -0.139 8.672 1 97.69 103 LYS B O 1
ATOM 2775 N N . THR B 1 104 ? 9.305 -1.269 6.973 1 98.19 104 THR B N 1
ATOM 2776 C CA . THR B 1 104 ? 8.906 -0.319 5.938 1 98.19 104 THR B CA 1
ATOM 2777 C C . THR B 1 104 ? 7.383 -0.249 5.828 1 98.19 104 THR B C 1
ATOM 2779 O O . THR B 1 104 ? 6.805 0.841 5.828 1 98.19 104 THR B O 1
ATOM 2782 N N . ILE B 1 105 ? 6.738 -1.381 5.832 1 98.62 105 ILE B N 1
ATOM 2783 C CA . ILE B 1 105 ? 5.289 -1.423 5.684 1 98.62 105 ILE B CA 1
ATOM 2784 C C . ILE B 1 105 ? 4.625 -0.917 6.961 1 98.62 105 ILE B C 1
ATOM 2786 O O . ILE B 1 105 ? 3.609 -0.219 6.906 1 98.62 105 ILE B O 1
ATOM 2790 N N . TYR B 1 106 ? 5.195 -1.184 8.109 1 98.31 106 TYR B N 1
ATOM 2791 C CA . TYR B 1 106 ? 4.641 -0.734 9.383 1 98.31 106 TYR B CA 1
ATOM 2792 C C . TYR B 1 106 ? 4.684 0.786 9.492 1 98.31 106 TYR B C 1
ATOM 2794 O O . TYR B 1 106 ? 3.68 1.417 9.828 1 98.31 106 TYR B O 1
ATOM 2802 N N . ILE B 1 107 ? 5.754 1.328 9.148 1 98.25 107 ILE B N 1
ATOM 2803 C CA . ILE B 1 107 ? 5.938 2.762 9.352 1 98.25 107 ILE B CA 1
ATOM 2804 C C . ILE B 1 107 ? 5.258 3.535 8.227 1 98.25 107 ILE B C 1
ATOM 2806 O O . ILE B 1 107 ? 4.473 4.449 8.477 1 98.25 107 ILE B O 1
ATOM 2810 N N . ASN B 1 108 ? 5.52 3.141 6.953 1 98.5 108 ASN B N 1
ATOM 2811 C CA . ASN B 1 108 ? 5.094 3.939 5.809 1 98.5 108 ASN B CA 1
ATOM 2812 C C . ASN B 1 108 ? 3.604 3.777 5.531 1 98.5 108 ASN B C 1
ATOM 2814 O O . ASN B 1 108 ? 2.982 4.648 4.922 1 98.5 108 ASN B O 1
ATOM 2818 N N . VAL B 1 109 ? 3.064 2.662 5.941 1 98.75 109 VAL B N 1
ATOM 2819 C CA . VAL B 1 109 ? 1.696 2.377 5.523 1 98.75 109 VAL B CA 1
ATOM 2820 C C . VAL B 1 109 ? 0.792 2.279 6.75 1 98.75 109 VAL B C 1
ATOM 2822 O O . VAL B 1 109 ? -0.082 3.123 6.953 1 98.75 109 VAL B O 1
ATOM 2825 N N . LEU B 1 110 ? 1.108 1.299 7.605 1 98.69 110 LEU B N 1
ATOM 2826 C CA . LEU B 1 110 ? 0.21 1.002 8.719 1 98.69 110 LEU B CA 1
ATOM 2827 C C . LEU B 1 110 ? 0.094 2.197 9.656 1 98.69 110 LEU B C 1
ATOM 2829 O O . LEU B 1 110 ? -1.013 2.617 10 1 98.69 110 LEU B O 1
ATOM 2833 N N . ALA B 1 111 ? 1.202 2.699 10.07 1 98.75 111 ALA B N 1
ATOM 2834 C CA . ALA B 1 111 ? 1.183 3.842 10.977 1 98.75 111 ALA B CA 1
ATOM 2835 C C . ALA B 1 111 ? 0.465 5.031 10.344 1 98.75 111 ALA B C 1
ATOM 2837 O O . ALA B 1 111 ? -0.369 5.676 10.984 1 98.75 111 ALA B O 1
ATOM 2838 N N . LEU B 1 112 ? 0.751 5.328 9.109 1 98.81 112 LEU B N 1
ATOM 2839 C CA . LEU B 1 112 ? 0.111 6.438 8.406 1 98.81 112 LEU B CA 1
ATOM 2840 C C . LEU B 1 112 ? -1.406 6.281 8.414 1 98.81 112 LEU B C 1
ATOM 2842 O O . LEU B 1 112 ? -2.129 7.238 8.703 1 98.81 112 LEU B O 1
ATOM 2846 N N . ILE B 1 113 ? -1.887 5.109 8.148 1 98.88 113 ILE B N 1
ATOM 2847 C CA . ILE B 1 113 ? -3.32 4.844 8.094 1 98.88 113 ILE B CA 1
ATOM 2848 C C . ILE B 1 113 ? -3.936 5.012 9.477 1 98.88 113 ILE B C 1
ATOM 2850 O O . ILE B 1 113 ? -4.965 5.672 9.633 1 98.88 113 ILE B O 1
ATOM 2854 N N . GLU B 1 114 ? -3.299 4.422 10.469 1 98.81 114 GLU B N 1
ATOM 2855 C CA . GLU B 1 114 ? -3.855 4.449 11.82 1 98.81 114 GLU B CA 1
ATOM 2856 C C . GLU B 1 114 ? -3.881 5.871 12.375 1 98.81 114 GLU B C 1
ATOM 2858 O O . GLU B 1 114 ? -4.855 6.277 13.008 1 98.81 114 GLU B O 1
ATOM 2863 N N . TRP B 1 115 ? -2.816 6.602 12.172 1 98.88 115 TRP B N 1
ATOM 2864 C CA . TRP B 1 115 ? -2.795 7.996 12.602 1 98.88 115 TRP B CA 1
ATOM 2865 C C . TRP B 1 115 ? -3.84 8.812 11.852 1 98.88 115 TRP B C 1
ATOM 2867 O O . TRP B 1 115 ? -4.555 9.625 12.453 1 98.88 115 TRP B O 1
ATOM 2877 N N . SER B 1 116 ? -3.938 8.617 10.547 1 98.88 116 SER B N 1
ATOM 2878 C CA . SER B 1 116 ? -4.945 9.305 9.75 1 98.88 116 SER B CA 1
ATOM 2879 C C . SER B 1 116 ? -6.348 9.047 10.289 1 98.88 116 SER B C 1
ATOM 2881 O O . SER B 1 116 ? -7.141 9.977 10.445 1 98.88 116 SER B O 1
ATOM 2883 N N . ASN B 1 117 ? -6.629 7.781 10.531 1 98.56 117 ASN B N 1
ATOM 2884 C CA . ASN B 1 117 ? -7.953 7.422 11.031 1 98.56 117 ASN B CA 1
ATOM 2885 C C . ASN B 1 117 ? -8.242 8.078 12.383 1 98.56 117 ASN B C 1
ATOM 2887 O O . ASN B 1 117 ? -9.344 8.578 12.609 1 98.56 117 ASN B O 1
ATOM 2891 N N . LYS B 1 118 ? -7.27 8.031 13.289 1 98.62 118 LYS B N 1
ATOM 2892 C CA . LYS B 1 118 ? -7.422 8.625 14.617 1 98.62 118 LYS B CA 1
ATOM 2893 C C . LYS B 1 118 ? -7.695 10.125 14.516 1 98.62 118 LYS B C 1
ATOM 2895 O O . LYS B 1 118 ? -8.602 10.641 15.172 1 98.62 118 LYS B O 1
ATOM 2900 N N . PHE B 1 119 ? -6.98 10.836 13.688 1 98.81 119 PHE B N 1
ATOM 2901 C CA . PHE B 1 119 ? -7.133 12.281 13.547 1 98.81 119 PHE B CA 1
ATOM 2902 C C . PHE B 1 119 ? -8.398 12.617 12.766 1 98.81 119 PHE B C 1
ATOM 2904 O O . PHE B 1 119 ? -9.039 13.633 13.031 1 98.81 119 PHE B O 1
ATOM 2911 N N . TRP B 1 120 ? -8.688 11.773 11.758 1 98.31 120 TRP B N 1
ATOM 2912 C CA . TRP B 1 120 ? -9.953 11.93 11.047 1 98.31 120 TRP B CA 1
ATOM 2913 C C . TRP B 1 120 ? -11.125 11.93 12.023 1 98.31 120 TRP B C 1
ATOM 2915 O O . TRP B 1 120 ? -11.992 12.805 11.961 1 98.31 120 TRP B O 1
ATOM 2925 N N . GLU B 1 121 ? -11.125 11.008 12.953 1 97.75 121 GLU B N 1
ATOM 2926 C CA . GLU B 1 121 ? -12.195 10.914 13.945 1 97.75 121 GLU B CA 1
ATOM 2927 C C . GLU B 1 121 ? -12.234 12.148 14.836 1 97.75 121 GLU B C 1
ATOM 2929 O O . GLU B 1 121 ? -13.312 12.617 15.211 1 97.75 121 GLU B O 1
ATOM 2934 N N . HIS B 1 122 ? -11.109 12.664 15.109 1 98.19 122 HIS B N 1
ATOM 2935 C CA . HIS B 1 122 ? -11 13.852 15.953 1 98.19 122 HIS B CA 1
ATOM 2936 C C . HIS B 1 122 ? -11.5 15.094 15.219 1 98.19 122 HIS B C 1
ATOM 2938 O O . HIS B 1 122 ? -12.133 15.969 15.828 1 98.19 122 HIS B O 1
ATOM 2944 N N . MET B 1 123 ? -11.305 15.156 13.898 1 98.38 123 MET B N 1
ATOM 2945 C CA . MET B 1 123 ? -11.477 16.375 13.125 1 98.38 123 MET B CA 1
ATOM 2946 C C . MET B 1 123 ? -12.883 16.453 12.531 1 98.38 123 MET B C 1
ATOM 2948 O O . MET B 1 123 ? -13.398 17.531 12.281 1 98.38 123 MET B O 1
ATOM 2952 N N . ARG B 1 124 ? -13.508 15.367 12.266 1 97.81 124 ARG B N 1
ATOM 2953 C CA . ARG B 1 124 ? -14.664 15.32 11.375 1 97.81 124 ARG B CA 1
ATOM 2954 C C . ARG B 1 124 ? -15.859 16.047 12 1 97.81 124 ARG B C 1
ATOM 2956 O O . ARG B 1 124 ? -16.172 15.844 13.172 1 97.81 124 ARG B O 1
ATOM 2963 N N . LYS B 1 125 ? -16.531 16.812 11.234 1 97.81 125 LYS B N 1
ATOM 2964 C CA . LYS B 1 125 ? -17.609 17.703 11.664 1 97.81 125 LYS B CA 1
ATOM 2965 C C . LYS B 1 125 ? -18.875 16.922 12 1 97.81 125 LYS B C 1
ATOM 2967 O O . LYS B 1 125 ? -19.656 17.344 12.852 1 97.81 125 LYS B O 1
ATOM 2972 N N . ASP B 1 126 ? -19.078 15.82 11.336 1 95.88 126 ASP B N 1
ATOM 2973 C CA . ASP B 1 126 ? -20.297 15.047 11.523 1 95.88 126 ASP B CA 1
ATOM 2974 C C . ASP B 1 126 ? -20.25 14.25 12.828 1 95.88 126 ASP B C 1
ATOM 2976 O O . ASP B 1 126 ? -21.203 13.555 13.172 1 95.88 126 ASP B O 1
ATOM 2980 N N . LYS B 1 127 ? -19.094 14.398 13.594 1 95.19 127 LYS B N 1
ATOM 2981 C CA . LYS B 1 127 ? -18.969 13.758 14.898 1 95.19 127 LYS B CA 1
ATOM 2982 C C . LYS B 1 127 ? -18.391 14.727 15.93 1 95.19 127 LYS B C 1
ATOM 2984 O O . LYS B 1 127 ? -17.578 14.328 16.766 1 95.19 127 LYS B O 1
ATOM 2989 N N . GLY B 1 128 ? -18.656 15.953 15.727 1 95.44 128 GLY B N 1
ATOM 2990 C CA . GLY B 1 128 ? -18.406 16.953 16.75 1 95.44 128 GLY B CA 1
ATOM 2991 C C . GLY B 1 128 ? -17.078 17.672 16.562 1 95.44 128 GLY B C 1
ATOM 2992 O O . GLY B 1 128 ? -16.766 18.594 17.312 1 95.44 128 GLY B O 1
ATOM 2993 N N . GLY B 1 129 ? -16.297 17.25 15.57 1 97 129 GLY B N 1
ATOM 2994 C CA . GLY B 1 129 ? -15.047 17.938 15.281 1 97 129 GLY B CA 1
ATOM 2995 C C . GLY B 1 129 ? -15.242 19.25 14.547 1 97 129 GLY B C 1
ATOM 2996 O O . GLY B 1 129 ? -16.375 19.688 14.328 1 97 129 GLY B O 1
ATOM 2997 N N . LYS B 1 130 ? -14.156 19.922 14.203 1 96.88 130 LYS B N 1
ATOM 2998 C CA . LYS B 1 130 ? -14.211 21.234 13.586 1 96.88 130 LYS B CA 1
ATOM 2999 C C . LYS B 1 130 ? -13.68 21.203 12.156 1 96.88 130 LYS B C 1
ATOM 3001 O O . LYS B 1 130 ? -13.438 22.25 11.547 1 96.88 130 LYS B O 1
ATOM 3006 N N . GLY B 1 131 ? -13.516 20.078 11.625 1 97.44 131 GLY B N 1
ATOM 3007 C CA . GLY B 1 131 ? -12.844 19.938 10.344 1 97.44 131 GLY B CA 1
ATOM 3008 C C . GLY B 1 131 ? -11.328 19.938 10.461 1 97.44 131 GLY B C 1
ATOM 3009 O O . GLY B 1 131 ? -10.789 20.125 11.555 1 97.44 131 GLY B O 1
ATOM 3010 N N . GLY B 1 132 ? -10.664 19.672 9.359 1 98.19 132 GLY B N 1
ATOM 3011 C CA . GLY B 1 132 ? -9.211 19.656 9.375 1 98.19 132 GLY B CA 1
ATOM 3012 C C . GLY B 1 132 ? -8.602 19.156 8.078 1 98.19 132 GLY B C 1
ATOM 3013 O O . GLY B 1 132 ? -9.289 19.109 7.051 1 98.19 132 GLY B O 1
ATOM 3014 N N . THR B 1 133 ? -7.293 19.016 8.078 1 98.69 133 THR B N 1
ATOM 3015 C CA . THR B 1 133 ? -6.57 18.531 6.906 1 98.69 133 THR B CA 1
ATOM 3016 C C . THR B 1 133 ? -5.535 17.484 7.301 1 98.69 133 THR B C 1
ATOM 3018 O O . THR B 1 133 ? -4.805 17.656 8.281 1 98.69 133 THR B O 1
ATOM 3021 N N . ILE B 1 134 ? -5.602 16.422 6.633 1 98.81 134 ILE B N 1
ATOM 3022 C CA . ILE B 1 134 ? -4.562 15.406 6.727 1 98.81 134 ILE B CA 1
ATOM 3023 C C . ILE B 1 134 ? -3.691 15.445 5.473 1 98.81 134 ILE B C 1
ATOM 3025 O O . ILE B 1 134 ? -4.199 15.344 4.352 1 98.81 134 ILE B O 1
ATOM 3029 N N . ILE B 1 135 ? -2.414 15.648 5.66 1 98.88 135 ILE B N 1
ATOM 3030 C CA . ILE B 1 135 ? -1.442 15.641 4.57 1 98.88 135 ILE B CA 1
ATOM 3031 C C . ILE B 1 135 ? -0.563 14.391 4.672 1 98.88 135 ILE B C 1
ATOM 3033 O O . ILE B 1 135 ? 0.125 14.195 5.676 1 98.88 135 ILE B O 1
ATOM 3037 N N . ASN B 1 136 ? -0.608 13.586 3.682 1 98.81 136 ASN B N 1
ATOM 3038 C CA . ASN B 1 136 ? 0.207 12.375 3.615 1 98.81 136 ASN B CA 1
ATOM 3039 C C . ASN B 1 136 ? 1.41 12.562 2.695 1 98.81 136 ASN B C 1
ATOM 3041 O O . ASN B 1 136 ? 1.261 12.992 1.551 1 98.81 136 ASN B O 1
ATOM 3045 N N . LEU B 1 137 ? 2.561 12.258 3.232 1 97.06 137 LEU B N 1
ATOM 3046 C CA . LEU B 1 137 ? 3.744 12.273 2.379 1 97.06 137 LEU B CA 1
ATOM 3047 C C . LEU B 1 137 ? 3.863 10.977 1.591 1 97.06 137 LEU B C 1
ATOM 3049 O O . LEU B 1 137 ? 4.238 9.945 2.145 1 97.06 137 LEU B O 1
ATOM 3053 N N . ALA B 1 138 ? 3.613 11.102 0.376 1 95.19 138 ALA B N 1
ATOM 3054 C CA . ALA B 1 138 ? 3.832 10 -0.559 1 95.19 138 ALA B CA 1
ATOM 3055 C C . ALA B 1 138 ? 5.203 10.109 -1.223 1 95.19 138 ALA B C 1
ATOM 3057 O O . ALA B 1 138 ? 6.227 10.148 -0.54 1 95.19 138 ALA B O 1
ATOM 3058 N N . SER B 1 139 ? 5.32 9.984 -2.463 1 88.75 139 SER B N 1
ATOM 3059 C CA . SER B 1 139 ? 6.516 10.023 -3.297 1 88.75 139 SER B CA 1
ATOM 3060 C C . SER B 1 139 ? 6.156 9.953 -4.777 1 88.75 139 SER B C 1
ATOM 3062 O O . SER B 1 139 ? 5.012 9.672 -5.133 1 88.75 139 SER B O 1
ATOM 3064 N N . ILE B 1 140 ? 7.102 10.367 -5.574 1 89.06 140 ILE B N 1
ATOM 3065 C CA . ILE B 1 140 ? 6.934 10.047 -6.988 1 89.06 140 ILE B CA 1
ATOM 3066 C C . ILE B 1 140 ? 6.711 8.547 -7.148 1 89.06 140 ILE B C 1
ATOM 3068 O O . ILE B 1 140 ? 6.074 8.102 -8.109 1 89.06 140 ILE B O 1
ATOM 3072 N N . TYR B 1 141 ? 7.109 7.816 -6.203 1 86.31 141 TYR B N 1
ATOM 3073 C CA . TYR B 1 141 ? 6.961 6.363 -6.238 1 86.31 141 TYR B CA 1
ATOM 3074 C C . TYR B 1 141 ? 5.543 5.953 -5.859 1 86.31 141 TYR B C 1
ATOM 3076 O O . TYR B 1 141 ? 5.211 4.766 -5.883 1 86.31 141 TYR B O 1
ATOM 3084 N N . GLY B 1 142 ? 4.695 6.871 -5.629 1 89 142 GLY B N 1
ATOM 3085 C CA . GLY B 1 142 ? 3.291 6.582 -5.383 1 89 142 GLY B CA 1
ATOM 3086 C C . GLY B 1 142 ? 2.494 6.363 -6.652 1 89 142 GLY B C 1
ATOM 3087 O O . GLY B 1 142 ? 1.364 5.871 -6.605 1 89 142 GLY B O 1
ATOM 3088 N N . PHE B 1 143 ? 3.184 6.734 -7.762 1 88.38 143 PHE B N 1
ATOM 3089 C CA . PHE B 1 143 ? 2.441 6.586 -9.008 1 88.38 143 PHE B CA 1
ATOM 3090 C C . PHE B 1 143 ? 3.385 6.277 -10.164 1 88.38 143 PHE B C 1
ATOM 3092 O O . PHE B 1 143 ? 2.941 5.867 -11.242 1 88.38 143 PHE B O 1
ATOM 3099 N N . ARG B 1 144 ? 4.684 6.465 -9.984 1 90.38 144 ARG B N 1
ATOM 3100 C CA . ARG B 1 144 ? 5.695 6.07 -10.961 1 90.38 144 ARG B CA 1
ATOM 3101 C C . ARG B 1 144 ? 6.383 4.773 -10.547 1 90.38 144 ARG B C 1
ATOM 3103 O O . ARG B 1 144 ? 6.582 4.527 -9.352 1 90.38 144 ARG B O 1
ATOM 3110 N N . VAL B 1 145 ? 6.758 4.043 -11.617 1 92.12 145 VAL B N 1
ATOM 3111 C CA . VAL B 1 145 ? 7.344 2.744 -11.32 1 92.12 145 VAL B CA 1
ATOM 3112 C C . VAL B 1 145 ? 8.719 2.635 -11.984 1 92.12 145 VAL B C 1
ATOM 3114 O O . VAL B 1 145 ? 8.898 3.062 -13.125 1 92.12 145 VAL B O 1
ATOM 3117 N N . ASP B 1 146 ? 9.688 2.15 -11.25 1 91.25 146 ASP B N 1
ATOM 3118 C CA . ASP B 1 146 ? 10.961 1.708 -11.805 1 91.25 146 ASP B CA 1
ATOM 3119 C C . ASP B 1 146 ? 11.344 0.326 -11.273 1 91.25 146 ASP B C 1
ATOM 3121 O O . ASP B 1 146 ? 10.539 -0.331 -10.609 1 91.25 146 ASP B O 1
ATOM 3125 N N . GLN B 1 147 ? 12.5 -0.119 -11.648 1 94.31 147 GLN B N 1
ATOM 3126 C CA . GLN B 1 147 ? 12.898 -1.498 -11.391 1 94.31 147 GLN B CA 1
ATOM 3127 C C . GLN B 1 147 ? 13.5 -1.644 -9.992 1 94.31 147 GLN B C 1
ATOM 3129 O O . GLN B 1 147 ? 13.828 -2.752 -9.562 1 94.31 147 GLN B O 1
ATOM 3134 N N . PHE B 1 148 ? 13.578 -0.522 -9.297 1 94.69 148 PHE B N 1
ATOM 3135 C CA . PHE B 1 148 ? 14.289 -0.566 -8.031 1 94.69 148 PHE B CA 1
ATOM 3136 C C . PHE B 1 148 ? 13.328 -0.392 -6.859 1 94.69 148 PHE B C 1
ATOM 3138 O O . PHE B 1 148 ? 12.242 0.165 -7.02 1 94.69 148 PHE B O 1
ATOM 3145 N N . LEU B 1 149 ? 13.562 -0.925 -5.695 1 95.62 149 LEU B N 1
ATOM 3146 C CA . LEU B 1 149 ? 12.922 -0.687 -4.41 1 95.62 149 LEU B CA 1
ATOM 3147 C C . LEU B 1 149 ? 11.453 -1.092 -4.449 1 95.62 149 LEU B C 1
ATOM 3149 O O . LEU B 1 149 ? 10.57 -0.294 -4.117 1 95.62 149 LEU B O 1
ATOM 3153 N N . PRO B 1 150 ? 11.109 -2.279 -4.809 1 97.94 150 PRO B N 1
ATOM 3154 C CA . PRO B 1 150 ? 9.711 -2.705 -4.922 1 97.94 150 PRO B CA 1
ATOM 3155 C C . PRO B 1 150 ? 8.938 -2.557 -3.615 1 97.94 150 PRO B C 1
ATOM 3157 O O . PRO B 1 150 ? 7.742 -2.254 -3.631 1 97.94 150 PRO B O 1
ATOM 3160 N N . VAL B 1 151 ? 9.578 -2.764 -2.48 1 98.38 151 VAL B N 1
ATOM 3161 C CA . VAL B 1 151 ? 8.906 -2.67 -1.188 1 98.38 151 VAL B CA 1
ATOM 3162 C C . VAL B 1 151 ? 8.539 -1.218 -0.899 1 98.38 151 VAL B C 1
ATOM 3164 O O . VAL B 1 151 ? 7.418 -0.928 -0.475 1 98.38 151 VAL B O 1
ATOM 3167 N N . TYR B 1 152 ? 9.453 -0.321 -1.137 1 96.81 152 TYR B N 1
ATOM 3168 C CA . TYR B 1 152 ? 9.18 1.101 -0.951 1 96.81 152 TYR B CA 1
ATOM 3169 C C . TYR B 1 152 ? 8.086 1.575 -1.898 1 96.81 152 TYR B C 1
ATOM 3171 O O . TYR B 1 152 ? 7.195 2.33 -1.499 1 96.81 152 TYR B O 1
ATOM 3179 N N . GLN B 1 153 ? 8.156 1.199 -3.137 1 96.5 153 GLN B N 1
ATOM 3180 C CA . GLN B 1 153 ? 7.121 1.561 -4.102 1 96.5 153 GLN B CA 1
ATOM 3181 C C . GLN B 1 153 ? 5.754 1.054 -3.658 1 96.5 153 GLN B C 1
ATOM 3183 O O . GLN B 1 153 ? 4.758 1.772 -3.758 1 96.5 153 GLN B O 1
ATOM 3188 N N . ALA B 1 154 ? 5.695 -0.208 -3.197 1 98.38 154 ALA B N 1
ATOM 3189 C CA . ALA B 1 154 ? 4.449 -0.727 -2.639 1 98.38 154 ALA B CA 1
ATOM 3190 C C . ALA B 1 154 ? 3.898 0.207 -1.565 1 98.38 154 ALA B C 1
ATOM 3192 O O . ALA B 1 154 ? 2.711 0.541 -1.572 1 98.38 154 ALA B O 1
ATOM 3193 N N . SER B 1 155 ? 4.73 0.63 -0.666 1 98.44 155 SER B N 1
ATOM 3194 C CA . SER B 1 155 ? 4.32 1.464 0.459 1 98.44 155 SER B CA 1
ATOM 3195 C C . SER B 1 155 ? 3.754 2.797 -0.018 1 98.44 155 SER B C 1
ATOM 3197 O O . SER B 1 155 ? 2.721 3.252 0.478 1 98.44 155 SER B O 1
ATOM 3199 N N . LYS B 1 156 ? 4.418 3.387 -0.938 1 97.75 156 LYS B N 1
ATOM 3200 C CA . LYS B 1 156 ? 4.004 4.719 -1.369 1 97.75 156 LYS B CA 1
ATOM 3201 C C . LYS B 1 156 ? 2.779 4.645 -2.279 1 97.75 156 LYS B C 1
ATOM 3203 O O . LYS B 1 156 ? 1.936 5.543 -2.266 1 97.75 156 LYS B O 1
ATOM 3208 N N . PHE B 1 157 ? 2.602 3.564 -3.029 1 96.62 157 PHE B N 1
ATOM 3209 C CA . PHE B 1 157 ? 1.346 3.314 -3.727 1 96.62 157 PHE B CA 1
ATOM 3210 C C . PHE B 1 157 ? 0.195 3.18 -2.736 1 96.62 157 PHE B C 1
ATOM 3212 O O . PHE B 1 157 ? -0.903 3.686 -2.98 1 96.62 157 PHE B O 1
ATOM 3219 N N . ALA B 1 158 ? 0.453 2.467 -1.678 1 98.5 158 ALA B N 1
ATOM 3220 C CA . ALA B 1 158 ? -0.571 2.318 -0.647 1 98.5 158 ALA B CA 1
ATOM 3221 C C . ALA B 1 158 ? -1.04 3.678 -0.14 1 98.5 158 ALA B C 1
ATOM 3223 O O . ALA B 1 158 ? -2.242 3.912 0.011 1 98.5 158 ALA B O 1
ATOM 3224 N N . VAL B 1 159 ? -0.106 4.555 0.092 1 98.56 159 VAL B N 1
ATOM 3225 C CA . VAL B 1 159 ? -0.417 5.895 0.577 1 98.56 159 VAL B CA 1
ATOM 3226 C C . VAL B 1 159 ? -1.317 6.613 -0.426 1 98.56 159 VAL B C 1
ATOM 3228 O O . VAL B 1 159 ? -2.271 7.289 -0.038 1 98.56 159 VAL B O 1
ATOM 3231 N N . MET B 1 160 ? -1.049 6.449 -1.703 1 96.69 160 MET B N 1
ATOM 3232 C CA . MET B 1 160 ? -1.836 7.078 -2.76 1 96.69 160 MET B CA 1
ATOM 3233 C C . MET B 1 160 ? -3.279 6.586 -2.729 1 96.69 160 MET B C 1
ATOM 3235 O O . MET B 1 160 ? -4.211 7.391 -2.701 1 96.69 160 MET B O 1
ATOM 3239 N N . GLY B 1 161 ? -3.451 5.293 -2.736 1 96.75 161 GLY B N 1
ATOM 3240 C CA . GLY B 1 161 ? -4.789 4.723 -2.719 1 96.75 161 GLY B CA 1
ATOM 3241 C C . GLY B 1 161 ? -5.594 5.133 -1.501 1 96.75 161 GLY B C 1
ATOM 3242 O O . GLY B 1 161 ? -6.766 5.496 -1.619 1 96.75 161 GLY B O 1
ATOM 3243 N N . PHE B 1 162 ? -4.922 5.137 -0.336 1 98.44 162 PHE B N 1
ATOM 3244 C CA . PHE B 1 162 ? -5.555 5.523 0.919 1 98.44 162 PHE B CA 1
ATOM 3245 C C . PHE B 1 162 ? -6.004 6.98 0.872 1 98.44 162 PHE B C 1
ATOM 3247 O O . PHE B 1 162 ? -7.148 7.293 1.211 1 98.44 162 PHE B O 1
ATOM 3254 N N . THR B 1 163 ? -5.109 7.82 0.388 1 98.44 163 THR B N 1
ATOM 3255 C CA . THR B 1 163 ? -5.355 9.258 0.342 1 98.44 163 THR B CA 1
ATOM 3256 C C . THR B 1 163 ? -6.551 9.578 -0.555 1 98.44 163 THR B C 1
ATOM 3258 O O . THR B 1 163 ? -7.445 10.32 -0.162 1 98.44 163 THR B O 1
ATOM 3261 N N . ARG B 1 164 ? -6.559 9 -1.688 1 96.94 164 ARG B N 1
ATOM 3262 C CA . ARG B 1 164 ? -7.598 9.305 -2.664 1 96.94 164 ARG B CA 1
ATOM 3263 C C . ARG B 1 164 ? -8.953 8.766 -2.213 1 96.94 164 ARG B C 1
ATOM 3265 O O . ARG B 1 164 ? -9.984 9.414 -2.406 1 96.94 164 ARG B O 1
ATOM 3272 N N . SER B 1 165 ? -8.93 7.645 -1.571 1 96.62 165 SER B N 1
ATOM 3273 C CA . SER B 1 165 ? -10.188 7.051 -1.121 1 96.62 165 SER B CA 1
ATOM 3274 C C . SER B 1 165 ? -10.75 7.797 0.085 1 96.62 165 SER B C 1
ATOM 3276 O O . SER B 1 165 ? -11.875 8.297 0.045 1 96.62 165 SER B O 1
ATOM 3278 N N . LEU B 1 166 ? -9.984 7.934 1.122 1 98.06 166 LEU B N 1
ATOM 3279 C CA . LEU B 1 166 ? -10.445 8.641 2.311 1 98.06 166 LEU B CA 1
ATOM 3280 C C . LEU B 1 166 ? -10.773 10.094 1.986 1 98.06 166 LEU B C 1
ATOM 3282 O O . LEU B 1 166 ? -11.711 10.664 2.551 1 98.06 166 LEU B O 1
ATOM 3286 N N . GLY B 1 167 ? -10.008 10.641 1.075 1 97.94 167 GLY B N 1
ATOM 3287 C CA . GLY B 1 167 ? -10.164 12.047 0.719 1 97.94 167 GLY B CA 1
ATOM 3288 C C . GLY B 1 167 ? -11.242 12.281 -0.321 1 97.94 167 GLY B C 1
ATOM 3289 O O . GLY B 1 167 ? -11.469 13.422 -0.73 1 97.94 167 GLY B O 1
ATOM 3290 N N . HIS B 1 168 ? -11.852 11.242 -0.765 1 96.62 168 HIS B N 1
ATOM 3291 C CA . HIS B 1 168 ? -12.891 11.367 -1.781 1 96.62 168 HIS B CA 1
ATOM 3292 C C . HIS B 1 168 ? -13.875 12.477 -1.426 1 96.62 168 HIS B C 1
ATOM 3294 O O . HIS B 1 168 ? -14.195 12.672 -0.251 1 96.62 168 HIS B O 1
ATOM 3300 N N . LYS B 1 169 ? -14.398 13.109 -2.465 1 96.38 169 LYS B N 1
ATOM 3301 C CA . LYS B 1 169 ? -15.32 14.227 -2.299 1 96.38 169 LYS B CA 1
ATOM 3302 C C . LYS B 1 169 ? -16.484 13.852 -1.393 1 96.38 169 LYS B C 1
ATOM 3304 O O . LYS B 1 169 ? -16.922 14.648 -0.563 1 96.38 169 LYS B O 1
ATOM 3309 N N . TYR B 1 170 ? -16.953 12.656 -1.513 1 96.56 170 TYR B N 1
ATOM 3310 C CA . TYR B 1 170 ? -18.047 12.141 -0.688 1 96.56 170 TYR B CA 1
ATOM 3311 C C . TYR B 1 170 ? -17.703 12.227 0.793 1 96.56 170 TYR B C 1
ATOM 3313 O O . TYR B 1 170 ? -18.5 12.695 1.604 1 96.56 170 TYR B O 1
ATOM 3321 N N . ASN B 1 171 ? -16.531 11.789 1.126 1 97.56 171 ASN B N 1
ATOM 3322 C CA . ASN B 1 171 ? -16.094 11.789 2.516 1 97.56 171 ASN B CA 1
ATOM 3323 C C . ASN B 1 171 ? -15.789 13.203 3.004 1 97.56 171 ASN B C 1
ATOM 3325 O O . ASN B 1 171 ? -16.094 13.547 4.148 1 97.56 171 ASN B O 1
ATOM 3329 N N . TYR B 1 172 ? -15.227 13.984 2.146 1 97.88 172 TYR B N 1
ATOM 3330 C CA . TYR B 1 172 ? -14.922 15.367 2.498 1 97.88 172 TYR B CA 1
ATOM 3331 C C . TYR B 1 172 ? -16.188 16.141 2.807 1 97.88 172 TYR B C 1
ATOM 3333 O O . TYR B 1 172 ? -16.25 16.875 3.797 1 97.88 172 TYR B O 1
ATOM 3341 N N . GLU B 1 173 ? -17.125 15.961 1.951 1 97.5 173 GLU B N 1
ATOM 3342 C CA . GLU B 1 173 ? -18.359 16.719 2.109 1 97.5 173 GLU B CA 1
ATOM 3343 C C . GLU B 1 173 ? -19.062 16.359 3.416 1 97.5 173 GLU B C 1
ATOM 3345 O O . GLU B 1 173 ? -19.703 17.219 4.043 1 97.5 173 GLU B O 1
ATOM 3350 N N . ARG B 1 174 ? -18.922 15.18 3.863 1 95.88 174 ARG B N 1
ATOM 3351 C CA . ARG B 1 174 ? -19.562 14.719 5.094 1 95.88 174 ARG B CA 1
ATOM 3352 C C . ARG B 1 174 ? -18.734 15.117 6.316 1 95.88 174 ARG B C 1
ATOM 3354 O O . ARG B 1 174 ? -19.297 15.508 7.344 1 95.88 174 ARG B O 1
ATOM 3361 N N . SER B 1 175 ? -17.484 15.07 6.234 1 97.19 175 SER B N 1
ATOM 3362 C CA . SER B 1 175 ? -16.625 15.133 7.418 1 97.19 175 SER B CA 1
ATOM 3363 C C . SER B 1 175 ? -16 16.516 7.566 1 97.19 175 SER B C 1
ATOM 3365 O O . SER B 1 175 ? -15.562 16.891 8.656 1 97.19 175 SER B O 1
ATOM 3367 N N . GLY B 1 176 ? -15.828 17.219 6.41 1 98.06 176 GLY B N 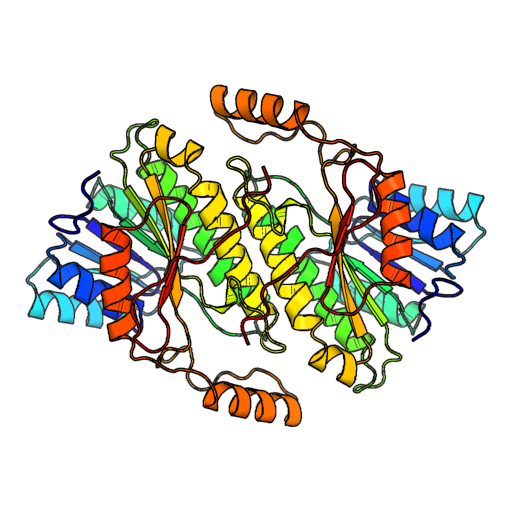1
ATOM 3368 C CA . GLY B 1 176 ? -15.078 18.453 6.43 1 98.06 176 GLY B CA 1
ATOM 3369 C C . GLY B 1 176 ? -13.586 18.25 6.621 1 98.06 176 GLY B C 1
ATOM 3370 O O . GLY B 1 176 ? -12.867 19.188 6.996 1 98.06 176 GLY B O 1
ATOM 3371 N N . VAL B 1 177 ? -13.109 17.047 6.469 1 98.5 177 VAL B N 1
ATOM 3372 C CA . VAL B 1 177 ? -11.688 16.75 6.609 1 98.5 177 VAL B CA 1
ATOM 3373 C C . VAL B 1 177 ? -11.07 16.516 5.234 1 98.5 177 VAL B C 1
ATOM 3375 O O . VAL B 1 177 ? -11.461 15.602 4.516 1 98.5 177 VAL B O 1
ATOM 3378 N N . ARG B 1 178 ? -10.148 17.422 4.879 1 98.5 178 ARG B N 1
ATOM 3379 C CA . ARG B 1 178 ? -9.414 17.266 3.625 1 98.5 178 ARG B CA 1
ATOM 3380 C C . ARG B 1 178 ? -8.266 16.281 3.779 1 98.5 178 ARG B C 1
ATOM 3382 O O . ARG B 1 178 ? -7.566 16.281 4.793 1 98.5 178 ARG B O 1
ATOM 3389 N N . VAL B 1 179 ? -8.133 15.414 2.834 1 98.75 179 VAL B N 1
ATOM 3390 C CA . VAL B 1 179 ? -7.012 14.484 2.777 1 98.75 179 VAL B CA 1
ATOM 3391 C C . VAL B 1 179 ? -6.262 14.656 1.459 1 98.75 179 VAL B C 1
ATOM 3393 O O . VAL B 1 179 ? -6.848 14.531 0.382 1 98.75 179 VAL B O 1
ATOM 3396 N N . VAL B 1 180 ? -4.949 15.008 1.565 1 98.38 180 VAL B N 1
ATOM 3397 C CA . VAL B 1 180 ? -4.168 15.266 0.36 1 98.38 180 VAL B CA 1
ATOM 3398 C C . VAL B 1 180 ? -2.799 14.594 0.481 1 98.38 180 VAL B C 1
ATOM 3400 O O . VAL B 1 180 ? -2.35 14.281 1.587 1 98.38 180 VAL B O 1
ATOM 3403 N N . ALA B 1 181 ? -2.193 14.375 -0.675 1 98.56 181 ALA B N 1
ATOM 3404 C CA . ALA B 1 181 ? -0.859 13.773 -0.686 1 98.56 181 ALA B CA 1
ATOM 3405 C C . ALA B 1 181 ? 0.157 14.719 -1.327 1 98.56 181 ALA B C 1
ATOM 3407 O O . ALA B 1 181 ? -0.151 15.398 -2.311 1 98.56 181 ALA B O 1
ATOM 3408 N N . ILE B 1 182 ? 1.324 14.789 -0.766 1 98.5 182 ILE B N 1
ATOM 3409 C CA . ILE B 1 182 ? 2.492 15.398 -1.393 1 98.5 182 ILE B CA 1
ATOM 3410 C C . ILE B 1 182 ? 3.379 14.312 -1.998 1 98.5 182 ILE B C 1
ATOM 3412 O O . ILE B 1 182 ? 3.688 13.312 -1.341 1 98.5 182 ILE B O 1
ATOM 3416 N N . CYS B 1 183 ? 3.752 14.477 -3.203 1 97.38 183 CYS B N 1
ATOM 3417 C CA . CYS B 1 183 ? 4.594 13.523 -3.912 1 97.38 183 CYS B CA 1
ATOM 3418 C C . CYS B 1 183 ? 5.934 14.141 -4.281 1 97.38 183 CYS B C 1
ATOM 3420 O O . CYS B 1 183 ? 6.145 14.547 -5.43 1 97.38 183 CYS B O 1
ATOM 3422 N N . PRO B 1 184 ? 6.84 14.117 -3.365 1 97 184 PRO B N 1
ATOM 3423 C CA . PRO B 1 184 ? 8.156 14.672 -3.684 1 97 184 PRO B CA 1
ATOM 3424 C C . PRO B 1 184 ? 8.969 13.773 -4.609 1 97 184 PRO B C 1
ATOM 3426 O O . PRO B 1 184 ? 8.906 12.547 -4.5 1 97 184 PRO B O 1
ATOM 3429 N N . GLY B 1 185 ? 9.664 14.375 -5.52 1 93.94 185 GLY B N 1
ATOM 3430 C CA . GLY B 1 185 ? 10.727 13.688 -6.219 1 93.94 185 GLY B CA 1
ATOM 3431 C C . GLY B 1 185 ? 11.992 13.547 -5.395 1 93.94 185 GLY B C 1
ATOM 3432 O O . GLY B 1 185 ? 11.953 13.641 -4.164 1 93.94 185 GLY B O 1
ATOM 3433 N N . PHE B 1 186 ? 13.055 13.188 -6.059 1 92 186 PHE B N 1
ATOM 3434 C CA . PHE B 1 186 ? 14.328 13.031 -5.371 1 92 186 PHE B CA 1
ATOM 3435 C C . PHE B 1 186 ? 14.727 14.32 -4.668 1 92 186 PHE B C 1
ATOM 3437 O O . PHE B 1 186 ? 14.898 15.359 -5.312 1 92 186 PHE B O 1
ATOM 3444 N N . THR B 1 187 ? 14.781 14.242 -3.398 1 93.38 187 THR B N 1
ATOM 3445 C CA . THR B 1 187 ? 15.086 15.383 -2.535 1 93.38 187 THR B CA 1
ATOM 3446 C C . THR B 1 187 ? 16.328 15.109 -1.689 1 93.38 187 THR B C 1
ATOM 3448 O O . THR B 1 187 ? 16.469 14.016 -1.14 1 93.38 187 THR B O 1
ATOM 3451 N N . VAL B 1 188 ? 17.188 16.047 -1.571 1 90.88 188 VAL B N 1
ATOM 3452 C CA . VAL B 1 188 ? 18.422 15.891 -0.813 1 90.88 188 VAL B CA 1
ATOM 3453 C C . VAL B 1 188 ? 18.109 15.836 0.681 1 90.88 188 VAL B C 1
ATOM 3455 O O . VAL B 1 188 ? 17.938 16.875 1.323 1 90.88 188 VAL B O 1
ATOM 3458 N N . THR B 1 189 ? 18.016 14.672 1.202 1 89.19 189 THR B N 1
ATOM 3459 C CA . THR B 1 189 ? 17.812 14.406 2.619 1 89.19 189 THR B CA 1
ATOM 3460 C C . THR B 1 189 ? 18.625 13.203 3.07 1 89.19 189 THR B C 1
ATOM 3462 O O . THR B 1 189 ? 19.25 12.523 2.248 1 89.19 189 THR B O 1
ATOM 3465 N N . LYS B 1 190 ? 18.672 12.969 4.359 1 84.06 190 LYS B N 1
ATOM 3466 C CA . LYS B 1 190 ? 19.328 11.781 4.879 1 84.06 190 LYS B CA 1
ATOM 3467 C C . LYS B 1 190 ? 18.656 10.508 4.367 1 84.06 190 LYS B C 1
ATOM 3469 O O . LYS B 1 190 ? 19.312 9.477 4.199 1 84.06 190 LYS B O 1
ATOM 3474 N N . LEU B 1 191 ? 17.375 10.602 4.117 1 80.88 191 LEU B N 1
ATOM 3475 C CA . LEU B 1 191 ? 16.609 9.453 3.65 1 80.88 191 LEU B CA 1
ATOM 3476 C C . LEU B 1 191 ? 17.109 8.977 2.291 1 80.88 191 LEU B C 1
ATOM 3478 O O . LEU B 1 191 ? 17.125 7.777 2.016 1 80.88 191 LEU B O 1
ATOM 3482 N N . THR B 1 192 ? 17.531 9.867 1.512 1 83.06 192 THR B N 1
ATOM 3483 C CA . THR B 1 192 ? 17.859 9.539 0.128 1 83.06 192 THR B CA 1
ATOM 3484 C C . THR B 1 192 ? 19.359 9.359 -0.046 1 83.06 192 THR B C 1
ATOM 3486 O O . THR B 1 192 ? 19.828 8.922 -1.103 1 83.06 192 THR B O 1
ATOM 3489 N N . THR B 1 193 ? 20.016 9.734 1.136 1 77.06 193 THR B N 1
ATOM 3490 C CA . THR B 1 193 ? 21.469 9.617 1.029 1 77.06 193 THR B CA 1
ATOM 3491 C C . THR B 1 193 ? 21.922 8.195 1.369 1 77.06 193 THR B C 1
ATOM 3493 O O . THR B 1 193 ? 21.422 7.59 2.318 1 77.06 193 THR B O 1
ATOM 3496 N N . GLU B 1 194 ? 22.5 7.484 0.469 1 77.31 194 GLU B N 1
ATOM 3497 C CA . GLU B 1 194 ? 23.141 6.184 0.625 1 77.31 194 GLU B CA 1
ATOM 3498 C C . GLU B 1 194 ? 22.109 5.062 0.692 1 77.31 194 GLU B C 1
ATOM 3500 O O . GLU B 1 194 ? 22.125 4.246 1.615 1 77.31 194 GLU B O 1
ATOM 3505 N N . VAL B 1 195 ? 21.219 5.023 -0.066 1 86.19 195 VAL B N 1
ATOM 3506 C CA . VAL B 1 195 ? 20.219 3.967 -0.14 1 86.19 195 VAL B CA 1
ATOM 3507 C C . VAL B 1 195 ? 20.828 2.723 -0.784 1 86.19 195 VAL B C 1
ATOM 3509 O O . VAL B 1 195 ? 21.453 2.807 -1.838 1 86.19 195 VAL B O 1
ATOM 3512 N N . LYS B 1 196 ? 20.844 1.593 -0.024 1 89.06 196 LYS B N 1
ATOM 3513 C CA . LYS B 1 196 ? 21.188 0.299 -0.607 1 89.06 196 LYS B CA 1
ATOM 3514 C C . LYS B 1 196 ? 19.953 -0.355 -1.243 1 89.06 196 LYS B C 1
ATOM 3516 O O . LYS B 1 196 ? 19.031 -0.752 -0.541 1 89.06 196 LYS B O 1
ATOM 3521 N N . ALA B 1 197 ? 20 -0.381 -2.537 1 91.69 197 ALA B N 1
ATOM 3522 C CA . ALA B 1 197 ? 18.844 -0.921 -3.264 1 91.69 197 ALA B CA 1
ATOM 3523 C C . ALA B 1 197 ? 18.984 -2.432 -3.447 1 91.69 197 ALA B C 1
ATOM 3525 O O . ALA B 1 197 ? 17.984 -3.125 -3.654 1 91.69 197 ALA B O 1
ATOM 3526 N N . SER B 1 198 ? 20.234 -2.836 -3.402 1 93.5 198 SER B N 1
ATOM 3527 C CA . SER B 1 198 ? 20.453 -4.254 -3.66 1 93.5 198 SER B CA 1
ATOM 3528 C C . SER B 1 198 ? 21.797 -4.719 -3.076 1 93.5 198 SER B C 1
ATOM 3530 O O . SER B 1 198 ? 22.719 -3.924 -2.938 1 93.5 198 SER B O 1
ATOM 3532 N N . ASP B 1 199 ? 21.812 -5.98 -2.77 1 92.12 199 ASP B N 1
ATOM 3533 C CA . ASP B 1 199 ? 23.078 -6.586 -2.371 1 92.12 199 ASP B CA 1
ATOM 3534 C C . ASP B 1 199 ? 23.922 -6.953 -3.594 1 92.12 199 ASP B C 1
ATOM 3536 O O . ASP B 1 199 ? 25.125 -7.207 -3.475 1 92.12 199 ASP B O 1
ATOM 3540 N N . GLU B 1 200 ? 23.281 -7.023 -4.711 1 93.62 200 GLU B N 1
ATOM 3541 C CA . GLU B 1 200 ? 24 -7.32 -5.945 1 93.62 200 GLU B CA 1
ATOM 3542 C C . GLU B 1 200 ? 24.688 -6.074 -6.504 1 93.62 200 GLU B C 1
ATOM 3544 O O . GLU B 1 200 ? 24.016 -5.07 -6.781 1 93.62 200 GLU B O 1
ATOM 3549 N N . GLN B 1 201 ? 25.922 -6.152 -6.746 1 94 201 GLN B N 1
ATOM 3550 C CA . GLN B 1 201 ? 26.75 -5.008 -7.121 1 94 201 GLN B CA 1
ATOM 3551 C C . GLN B 1 201 ? 26.25 -4.367 -8.414 1 94 201 GLN B C 1
ATOM 3553 O O . GLN B 1 201 ? 26.172 -3.143 -8.523 1 94 201 GLN B O 1
ATOM 3558 N N . VAL B 1 202 ? 25.953 -5.234 -9.352 1 94.38 202 VAL B N 1
ATOM 3559 C CA . VAL B 1 202 ? 25.516 -4.723 -10.648 1 94.38 202 VAL B CA 1
ATOM 3560 C C . VAL B 1 202 ? 24.234 -3.92 -10.484 1 94.38 202 VAL B C 1
ATOM 3562 O O . VAL B 1 202 ? 24.078 -2.836 -11.047 1 94.38 202 VAL B O 1
ATOM 3565 N N . VAL B 1 203 ? 23.312 -4.473 -9.734 1 95.19 203 VAL B N 1
ATOM 3566 C CA . VAL B 1 203 ? 22.047 -3.803 -9.508 1 95.19 203 VAL B CA 1
ATOM 3567 C C . VAL B 1 203 ? 22.266 -2.516 -8.711 1 95.19 203 VAL B C 1
ATOM 3569 O O . VAL B 1 203 ? 21.672 -1.481 -9.008 1 95.19 203 VAL B O 1
ATOM 3572 N N . GLN B 1 204 ? 23.125 -2.535 -7.719 1 95.56 204 GLN B N 1
ATOM 3573 C CA . GLN B 1 204 ? 23.438 -1.352 -6.922 1 95.56 204 GLN B CA 1
ATOM 3574 C C . GLN B 1 204 ? 24.062 -0.26 -7.777 1 95.56 204 GLN B C 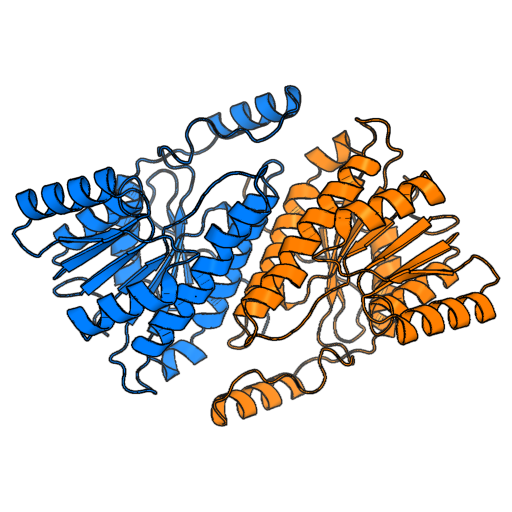1
ATOM 3576 O O . GLN B 1 204 ? 23.734 0.919 -7.637 1 95.56 204 GLN B O 1
ATOM 3581 N N . ARG B 1 205 ? 24.969 -0.629 -8.664 1 95.69 205 ARG B N 1
ATOM 3582 C CA . ARG B 1 205 ? 25.609 0.323 -9.57 1 95.69 205 ARG B CA 1
ATOM 3583 C C . ARG B 1 205 ? 24.578 0.971 -10.492 1 95.69 205 ARG B C 1
ATOM 3585 O O . ARG B 1 205 ? 24.625 2.182 -10.719 1 95.69 205 ARG B O 1
ATOM 3592 N N . ASP B 1 206 ? 23.672 0.115 -11.023 1 95.44 206 ASP B N 1
ATOM 3593 C CA . ASP B 1 206 ? 22.641 0.639 -11.898 1 95.44 206 ASP B CA 1
ATOM 3594 C C . ASP B 1 206 ? 21.719 1.596 -11.156 1 95.44 206 ASP B C 1
ATOM 3596 O O . ASP B 1 206 ? 21.25 2.59 -11.719 1 95.44 206 ASP B O 1
ATOM 3600 N N . TRP B 1 207 ? 21.406 1.267 -9.883 1 94.44 207 TRP B N 1
ATOM 3601 C CA . TRP B 1 207 ? 20.625 2.145 -9.023 1 94.44 207 TRP B CA 1
ATOM 3602 C C . TRP B 1 207 ? 21.312 3.49 -8.836 1 94.44 207 TRP B C 1
ATOM 3604 O O . TRP B 1 207 ? 20.688 4.543 -8.977 1 94.44 207 TRP B O 1
ATOM 3614 N N . GLU B 1 208 ? 22.578 3.459 -8.516 1 93.44 208 GLU B N 1
ATOM 3615 C CA . GLU B 1 208 ? 23.359 4.684 -8.312 1 93.44 208 GLU B CA 1
ATOM 3616 C C . GLU B 1 208 ? 23.391 5.52 -9.586 1 93.44 208 GLU B C 1
ATOM 3618 O O . GLU B 1 208 ? 23.297 6.75 -9.531 1 93.44 208 GLU B O 1
ATOM 3623 N N . ALA B 1 209 ? 23.547 4.828 -10.719 1 93.75 209 ALA B N 1
ATOM 3624 C CA . ALA B 1 209 ? 23.516 5.523 -12 1 93.75 209 ALA B CA 1
ATOM 3625 C C . ALA B 1 209 ? 22.156 6.141 -12.266 1 93.75 209 ALA B C 1
ATOM 3627 O O . ALA B 1 209 ? 22.062 7.258 -12.781 1 93.75 209 ALA B O 1
ATOM 3628 N N . PHE B 1 210 ? 21.156 5.359 -11.898 1 91.5 210 PHE B N 1
ATOM 3629 C CA . PHE B 1 210 ? 19.781 5.832 -12.055 1 91.5 210 PHE B CA 1
ATOM 3630 C C . PHE B 1 210 ? 19.547 7.086 -11.219 1 91.5 210 PHE B C 1
ATOM 3632 O O . PHE B 1 210 ? 18.953 8.055 -11.703 1 91.5 210 PHE B O 1
ATOM 3639 N N . LEU B 1 211 ? 20.016 7.113 -10.016 1 89.94 211 LEU B N 1
ATOM 3640 C CA . LEU B 1 211 ? 19.844 8.242 -9.109 1 89.94 211 LEU B CA 1
ATOM 3641 C C . LEU B 1 211 ? 20.453 9.508 -9.688 1 89.94 211 LEU B C 1
ATOM 3643 O O . LEU B 1 211 ? 19.859 10.586 -9.609 1 89.94 211 LEU B O 1
ATOM 3647 N N . LYS B 1 212 ? 21.594 9.352 -10.273 1 89.19 212 LYS B N 1
ATOM 3648 C CA . LYS B 1 212 ? 22.344 10.492 -10.797 1 89.19 212 LYS B CA 1
ATOM 3649 C C . LYS B 1 212 ? 21.625 11.125 -11.984 1 89.19 212 LYS B C 1
ATOM 3651 O O . LYS B 1 212 ? 21.766 12.32 -12.242 1 89.19 212 LYS B O 1
ATOM 3656 N N . GLY B 1 213 ? 20.781 10.352 -12.586 1 88.31 213 GLY B N 1
ATOM 3657 C CA . GLY B 1 213 ? 20.125 10.828 -13.797 1 88.31 213 GLY B CA 1
ATOM 3658 C C . GLY B 1 213 ? 18.781 11.484 -13.531 1 88.31 213 GLY B C 1
ATOM 3659 O O . GLY B 1 213 ? 18.125 11.953 -14.461 1 88.31 213 GLY B O 1
ATOM 3660 N N . ASN B 1 214 ? 18.406 11.625 -12.289 1 89.12 214 ASN B N 1
ATOM 3661 C CA . ASN B 1 214 ? 17.094 12.164 -11.977 1 89.12 214 ASN B CA 1
ATOM 3662 C C . ASN B 1 214 ? 17.172 13.641 -11.57 1 89.12 214 ASN B C 1
ATOM 3664 O O . ASN B 1 214 ? 18.266 14.172 -11.367 1 89.12 214 ASN B O 1
ATOM 3668 N N . LEU B 1 215 ? 16.016 14.305 -11.609 1 89.94 215 LEU B N 1
ATOM 3669 C CA . LEU B 1 215 ? 15.93 15.695 -11.18 1 89.94 215 LEU B CA 1
ATOM 3670 C C . LEU B 1 215 ? 15.93 15.789 -9.656 1 89.94 215 LEU B C 1
ATOM 3672 O O . LEU B 1 215 ? 14.984 15.336 -9.008 1 89.94 215 LEU B O 1
ATOM 3676 N N . TRP B 1 216 ? 16.953 16.375 -9.156 1 93.12 216 TRP B N 1
ATOM 3677 C CA . TRP B 1 216 ? 17.078 16.531 -7.711 1 93.12 216 TRP B CA 1
ATOM 3678 C C . TRP B 1 216 ? 16.562 17.906 -7.273 1 93.12 216 TRP B C 1
ATOM 3680 O O . TRP B 1 216 ? 16.469 18.828 -8.086 1 93.12 216 TRP B O 1
ATOM 3690 N N . GLN B 1 217 ? 16.109 18.031 -5.961 1 95.94 217 GLN B N 1
ATOM 3691 C CA . GLN B 1 217 ? 15.656 19.312 -5.402 1 95.94 217 GLN B CA 1
ATOM 3692 C C . GLN B 1 217 ? 16.078 19.438 -3.941 1 95.94 217 GLN B C 1
ATOM 3694 O O . GLN B 1 217 ? 16.484 18.469 -3.312 1 95.94 217 GLN B O 1
ATOM 3699 N N . LYS B 1 218 ? 16.031 20.672 -3.482 1 95.94 218 LYS B N 1
ATOM 3700 C CA . LYS B 1 218 ? 16.344 20.953 -2.084 1 95.94 218 LYS B CA 1
ATOM 3701 C C . LYS B 1 218 ? 15.109 20.766 -1.203 1 95.94 218 LYS B C 1
ATOM 3703 O O . LYS B 1 218 ? 13.977 20.953 -1.656 1 95.94 218 LYS B O 1
ATOM 3708 N N . PRO B 1 219 ? 15.305 20.375 0.07 1 96.12 219 PRO B N 1
ATOM 3709 C CA . PRO B 1 219 ? 14.172 20.172 0.981 1 96.12 219 PRO B CA 1
ATOM 3710 C C . PRO B 1 219 ? 13.273 21.406 1.091 1 96.12 219 PRO B C 1
ATOM 3712 O O . PRO B 1 219 ? 12.062 21.266 1.274 1 96.12 219 PRO B O 1
ATOM 3715 N N . GLU B 1 220 ? 13.805 22.562 0.918 1 96.75 220 GLU B N 1
ATOM 3716 C CA . GLU B 1 220 ? 13.039 23.812 1.017 1 96.75 220 GLU B CA 1
ATOM 3717 C C . GLU B 1 220 ? 11.945 23.875 -0.046 1 96.75 220 GLU B C 1
ATOM 3719 O O . GLU B 1 220 ? 10.875 24.438 0.191 1 96.75 220 GLU B O 1
ATOM 3724 N N . SER B 1 221 ? 12.258 23.312 -1.22 1 97.5 221 SER B N 1
ATOM 3725 C CA . SER B 1 221 ? 11.25 23.25 -2.271 1 97.5 221 SER B CA 1
ATOM 3726 C C . SER B 1 221 ? 10.031 22.453 -1.832 1 97.5 221 SER B C 1
ATOM 3728 O O . SER B 1 221 ? 8.891 22.828 -2.104 1 97.5 221 SER B O 1
ATOM 3730 N N . VAL B 1 222 ? 10.273 21.406 -1.098 1 97.56 222 VAL B N 1
ATOM 3731 C CA . VAL B 1 222 ? 9.195 20.547 -0.629 1 97.56 222 VAL B CA 1
ATOM 3732 C C . VAL B 1 222 ? 8.414 21.25 0.477 1 97.56 222 VAL B C 1
ATOM 3734 O O . VAL B 1 222 ? 7.184 21.156 0.532 1 97.56 222 VAL B O 1
ATOM 3737 N N . GLY B 1 223 ? 9.148 21.938 1.339 1 97.94 223 GLY B N 1
ATOM 3738 C CA . GLY B 1 223 ? 8.469 22.703 2.375 1 97.94 223 GLY B CA 1
ATOM 3739 C C . GLY B 1 223 ? 7.52 23.75 1.821 1 97.94 223 GLY B C 1
ATOM 3740 O O . GLY B 1 223 ? 6.371 23.844 2.262 1 97.94 223 GLY B O 1
ATOM 3741 N N . LYS B 1 224 ? 7.984 24.484 0.834 1 97.94 224 LYS B N 1
ATOM 3742 C CA . LYS B 1 224 ? 7.156 25.516 0.194 1 97.94 224 LYS B CA 1
ATOM 3743 C C . LYS B 1 224 ? 5.961 24.891 -0.515 1 97.94 224 LYS B C 1
ATOM 3745 O O . LYS B 1 224 ? 4.848 25.422 -0.457 1 97.94 224 LYS B O 1
ATOM 3750 N N . ALA B 1 225 ? 6.199 23.797 -1.152 1 98.25 225 ALA B N 1
ATOM 3751 C CA . ALA B 1 225 ? 5.129 23.094 -1.841 1 98.25 225 ALA B CA 1
ATOM 3752 C C . ALA B 1 225 ? 4.059 22.625 -0.857 1 98.25 225 ALA B C 1
ATOM 3754 O O . ALA B 1 225 ? 2.863 22.672 -1.161 1 98.25 225 ALA B O 1
ATOM 3755 N N . ALA B 1 226 ? 4.516 22.172 0.299 1 98.38 226 ALA B N 1
ATOM 3756 C CA . ALA B 1 226 ? 3.574 21.688 1.309 1 98.38 226 ALA B CA 1
ATOM 3757 C C . ALA B 1 226 ? 2.611 22.781 1.73 1 98.38 226 ALA B C 1
ATOM 3759 O O . ALA B 1 226 ? 1.405 22.562 1.853 1 98.38 226 ALA B O 1
ATOM 3760 N N . ALA B 1 227 ? 3.109 23.969 1.963 1 98.44 227 ALA B N 1
ATOM 3761 C CA . ALA B 1 227 ? 2.262 25.109 2.32 1 98.44 227 ALA B CA 1
ATOM 3762 C C . ALA B 1 227 ? 1.305 25.453 1.183 1 98.44 227 ALA B C 1
ATOM 3764 O O . ALA B 1 227 ? 0.116 25.688 1.414 1 98.44 227 ALA B O 1
ATOM 3765 N N . GLU B 1 228 ? 1.833 25.469 -0.027 1 98.44 228 GLU B N 1
ATOM 3766 C CA . GLU B 1 228 ? 1.003 25.766 -1.19 1 98.44 228 GLU B CA 1
ATOM 3767 C C . GLU B 1 228 ? -0.101 24.734 -1.363 1 98.44 228 GLU B C 1
ATOM 3769 O O . GLU B 1 228 ? -1.244 25.078 -1.669 1 98.44 228 GLU B O 1
ATOM 3774 N N . ILE B 1 229 ? 0.224 23.5 -1.174 1 98.19 229 ILE B N 1
ATOM 3775 C CA . ILE B 1 229 ? -0.736 22.406 -1.312 1 98.19 229 ILE B CA 1
ATOM 3776 C C . ILE B 1 229 ? -1.821 22.547 -0.245 1 98.19 229 ILE B C 1
ATOM 3778 O O . ILE B 1 229 ? -3.008 22.375 -0.534 1 98.19 229 ILE B O 1
ATOM 3782 N N . TYR B 1 230 ? -1.427 22.797 0.948 1 98.12 230 TYR B N 1
ATOM 3783 C CA . TYR B 1 230 ? -2.42 23.047 1.989 1 98.12 230 TYR B CA 1
ATOM 3784 C C . TYR B 1 230 ? -3.402 24.125 1.564 1 98.12 230 TYR B C 1
ATOM 3786 O O . TYR B 1 230 ? -4.609 24 1.781 1 98.12 230 TYR B O 1
ATOM 3794 N N . GLU B 1 231 ? -2.932 25.172 0.952 1 97.62 231 GLU B N 1
ATOM 3795 C CA . GLU B 1 231 ? -3.729 26.359 0.628 1 97.62 231 GLU B CA 1
ATOM 3796 C C . GLU B 1 231 ? -4.641 26.094 -0.569 1 97.62 231 GLU B C 1
ATOM 3798 O O . GLU B 1 231 ? -5.73 26.672 -0.661 1 97.62 231 GLU B O 1
ATOM 3803 N N . ARG B 1 232 ? -4.254 25.141 -1.458 1 96 232 ARG B N 1
ATOM 3804 C CA . ARG B 1 232 ? -4.961 25.141 -2.736 1 96 232 ARG B CA 1
ATOM 3805 C C . ARG B 1 232 ? -5.566 23.781 -3.029 1 96 232 ARG B C 1
ATOM 3807 O O . ARG B 1 232 ? -6.523 23.672 -3.799 1 96 232 ARG B O 1
ATOM 3814 N N . ALA B 1 233 ? -5.016 22.734 -2.494 1 97.5 233 ALA B N 1
ATOM 3815 C CA . ALA B 1 233 ? -5.375 21.391 -2.93 1 97.5 233 ALA B CA 1
ATOM 3816 C C . ALA B 1 233 ? -6.785 21.016 -2.469 1 97.5 233 ALA B C 1
ATOM 3818 O O . ALA B 1 233 ? -7.18 21.328 -1.345 1 97.5 233 ALA B O 1
ATOM 3819 N N . ASP B 1 234 ? -7.504 20.391 -3.367 1 97.31 234 ASP B N 1
ATOM 3820 C CA . ASP B 1 234 ? -8.781 19.781 -2.986 1 97.31 234 ASP B CA 1
ATOM 3821 C C . ASP B 1 234 ? -8.57 18.391 -2.389 1 97.31 234 ASP B C 1
ATOM 3823 O O . ASP B 1 234 ? -7.555 17.75 -2.641 1 97.31 234 ASP B O 1
ATOM 3827 N N . SER B 1 235 ? -9.578 18 -1.594 1 97.81 235 SER B N 1
ATOM 3828 C CA . SER B 1 235 ? -9.469 16.703 -0.936 1 97.81 235 SER B CA 1
ATOM 3829 C C . SER B 1 235 ? -9.383 15.57 -1.955 1 97.81 235 SER B C 1
ATOM 3831 O O . SER B 1 235 ? -10.031 15.625 -3.006 1 97.81 235 SER B O 1
ATOM 3833 N N . GLY B 1 236 ? -8.586 14.539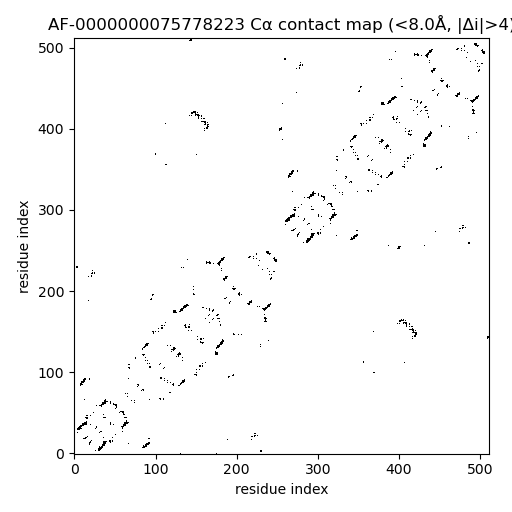 -1.645 1 97.12 236 GLY B N 1
ATOM 3834 C CA . GLY B 1 236 ? -8.461 13.352 -2.469 1 97.12 236 GLY B CA 1
ATOM 3835 C C . GLY B 1 236 ? -7.43 13.5 -3.574 1 97.12 236 GLY B C 1
ATOM 3836 O O . GLY B 1 236 ? -7.246 12.586 -4.383 1 97.12 236 GLY B O 1
ATOM 3837 N N . THR B 1 237 ? -6.73 14.641 -3.605 1 96.94 237 THR B N 1
ATOM 3838 C CA . THR B 1 237 ? -5.785 14.883 -4.688 1 96.94 237 THR B CA 1
ATOM 3839 C C . THR B 1 237 ? -4.352 14.641 -4.219 1 96.94 237 THR B C 1
ATOM 3841 O O . THR B 1 237 ? -4.09 14.578 -3.018 1 96.94 237 THR B O 1
ATOM 3844 N N . ALA B 1 238 ? -3.477 14.438 -5.105 1 97.31 238 ALA B N 1
ATOM 3845 C CA . ALA B 1 238 ? -2.039 14.289 -4.906 1 97.31 238 ALA B CA 1
ATOM 3846 C C . ALA B 1 238 ? -1.257 15.258 -5.785 1 97.31 238 ALA B C 1
ATOM 3848 O O . ALA B 1 238 ? -1.665 15.555 -6.914 1 97.31 238 ALA B O 1
ATOM 3849 N N . TRP B 1 239 ? -0.124 15.695 -5.242 1 97.81 239 TRP B N 1
ATOM 3850 C CA . TRP B 1 239 ? 0.57 16.781 -5.926 1 97.81 239 TRP B CA 1
ATOM 3851 C C . TRP B 1 239 ? 2.068 16.516 -6.004 1 97.81 239 TRP B C 1
ATOM 3853 O O . TRP B 1 239 ? 2.711 16.234 -4.988 1 97.81 239 TRP B O 1
ATOM 3863 N N . LEU B 1 240 ? 2.58 16.641 -7.188 1 96.69 240 LEU B N 1
ATOM 3864 C CA . LEU B 1 240 ? 3.988 16.422 -7.488 1 96.69 240 LEU B CA 1
ATOM 3865 C C . LEU B 1 240 ? 4.812 17.672 -7.246 1 96.69 240 LEU B C 1
ATOM 3867 O O . LEU B 1 240 ? 4.41 18.766 -7.645 1 96.69 240 LEU B O 1
ATOM 3871 N N . ILE B 1 241 ? 5.902 17.609 -6.559 1 97.62 241 ILE B N 1
ATOM 3872 C CA . ILE B 1 241 ? 6.977 18.594 -6.484 1 97.62 241 ILE B CA 1
ATOM 3873 C C . ILE B 1 241 ? 8.305 17.938 -6.84 1 97.62 241 ILE B C 1
ATOM 3875 O O . ILE B 1 241 ? 8.812 17.094 -6.082 1 97.62 241 ILE B O 1
ATOM 3879 N N . GLU B 1 242 ? 8.844 18.281 -7.938 1 95.5 242 GLU B N 1
ATOM 3880 C CA . GLU B 1 242 ? 10.039 17.641 -8.469 1 95.5 242 GLU B CA 1
ATOM 3881 C C . GLU B 1 242 ? 10.992 18.672 -9.07 1 95.5 242 GLU B C 1
ATOM 3883 O O . GLU B 1 242 ? 10.578 19.531 -9.844 1 95.5 242 GLU B O 1
ATOM 3888 N N . GLY B 1 243 ? 12.25 18.562 -8.695 1 95.44 243 GLY B N 1
ATOM 3889 C CA . GLY B 1 243 ? 13.273 19.406 -9.281 1 95.44 243 GLY B CA 1
ATOM 3890 C C . GLY B 1 243 ? 13.125 20.875 -8.891 1 95.44 243 GLY B C 1
ATOM 3891 O O . GLY B 1 243 ? 13.656 21.75 -9.562 1 95.44 243 GLY B O 1
ATOM 3892 N N . GLY B 1 244 ? 12.328 21.094 -7.918 1 95.62 244 GLY B N 1
ATOM 3893 C CA . GLY B 1 244 ? 12.086 22.469 -7.508 1 95.62 244 GLY B CA 1
ATOM 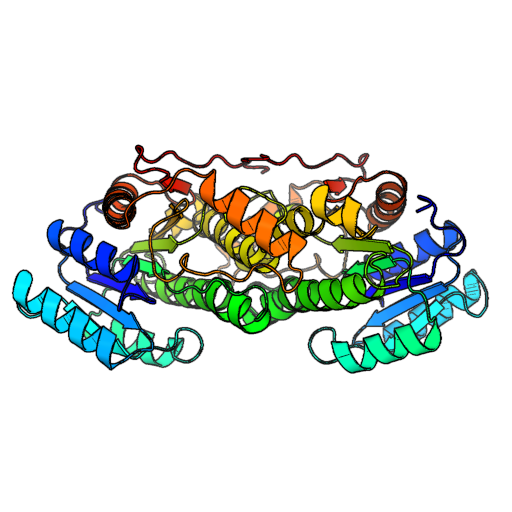3894 C C . GLY B 1 244 ? 11.141 23.219 -8.438 1 95.62 244 GLY B C 1
ATOM 3895 O O . GLY B 1 244 ? 11.031 24.438 -8.367 1 95.62 244 GLY B O 1
ATOM 3896 N N . LYS B 1 245 ? 10.5 22.5 -9.32 1 96.94 245 LYS B N 1
ATOM 3897 C CA . LYS B 1 245 ? 9.531 23.094 -10.25 1 96.94 245 LYS B CA 1
ATOM 3898 C C . LYS B 1 245 ? 8.172 23.266 -9.578 1 96.94 245 LYS B C 1
ATOM 3900 O O . LYS B 1 245 ? 7.922 22.719 -8.508 1 96.94 245 LYS B O 1
ATOM 3905 N N . PRO B 1 246 ? 7.312 24.078 -10.141 1 97 246 PRO B N 1
ATOM 3906 C CA . PRO B 1 246 ? 5.984 24.266 -9.555 1 97 246 PRO B CA 1
ATOM 3907 C C . PRO B 1 246 ? 5.234 22.953 -9.359 1 97 246 PRO B C 1
ATOM 3909 O O . PRO B 1 246 ? 5.406 22.016 -10.148 1 97 246 PRO B O 1
ATOM 3912 N N . ILE B 1 247 ? 4.414 22.906 -8.383 1 97.75 247 ILE B N 1
ATOM 3913 C CA . ILE B 1 247 ? 3.67 21.688 -8.07 1 97.75 247 ILE B CA 1
ATOM 3914 C C . ILE B 1 247 ? 2.691 21.391 -9.203 1 97.75 247 ILE B C 1
ATOM 3916 O O . ILE B 1 247 ? 2.172 22.297 -9.844 1 97.75 247 ILE B O 1
ATOM 3920 N N . VAL B 1 248 ? 2.471 20.141 -9.445 1 96.75 248 VAL B N 1
ATOM 3921 C CA . VAL B 1 248 ? 1.523 19.672 -10.445 1 96.75 248 VAL B CA 1
ATOM 3922 C C . VAL B 1 248 ? 0.642 18.578 -9.844 1 96.75 248 VAL B C 1
ATOM 3924 O O . VAL B 1 248 ? 1.132 17.688 -9.141 1 96.75 248 VAL B O 1
ATOM 3927 N N . GLU B 1 249 ? -0.638 18.672 -10.086 1 96.06 249 GLU B N 1
ATOM 3928 C CA . GLU B 1 249 ? -1.536 17.641 -9.594 1 96.06 249 GLU B CA 1
ATOM 3929 C C . GLU B 1 249 ? -1.29 16.312 -10.305 1 96.06 249 GLU B C 1
ATOM 3931 O O . GLU B 1 249 ? -1.125 16.281 -11.523 1 96.06 249 GLU B O 1
ATOM 3936 N N . VAL B 1 250 ? -1.191 15.258 -9.578 1 92.75 250 VAL B N 1
ATOM 3937 C CA . VAL B 1 250 ? -1.041 13.914 -10.125 1 92.75 250 VAL B CA 1
ATOM 3938 C C . VAL B 1 250 ? -2.4 13.383 -10.578 1 92.75 250 VAL B C 1
ATOM 3940 O O . VAL B 1 250 ? -3.322 13.258 -9.766 1 92.75 250 VAL B O 1
ATOM 3943 N N . PRO B 1 251 ? -2.471 13.031 -11.82 1 84.44 251 PRO B N 1
ATOM 3944 C CA . PRO B 1 251 ? -3.764 12.539 -12.305 1 84.44 251 PRO B CA 1
ATOM 3945 C C . PRO B 1 251 ? -4.082 11.133 -11.812 1 84.44 251 PRO B C 1
ATOM 3947 O O . PRO B 1 251 ? -3.176 10.383 -11.43 1 84.44 251 PRO B O 1
ATOM 3950 N N . TYR B 1 252 ? -5.348 10.891 -11.688 1 74 252 TYR B N 1
ATOM 3951 C CA . TYR B 1 252 ? -5.781 9.523 -11.406 1 74 252 TYR B CA 1
ATOM 3952 C C . TYR B 1 252 ? -7.066 9.203 -12.164 1 74 252 TYR B C 1
ATOM 3954 O O . TYR B 1 252 ? -7.77 10.102 -12.625 1 74 252 TYR B O 1
ATOM 3962 N N . VAL B 1 253 ? -7.152 7.91 -12.422 1 60.25 253 VAL B N 1
ATOM 3963 C CA . VAL B 1 253 ? -8.344 7.438 -13.117 1 60.25 253 VAL B CA 1
ATOM 3964 C C . VAL B 1 253 ? -9.461 7.176 -12.109 1 60.25 253 VAL B C 1
ATOM 3966 O O . VAL B 1 253 ? -9.242 6.535 -11.086 1 60.25 253 VAL B O 1
ATOM 3969 N N . SER B 1 254 ? -10.5 8.016 -12.188 1 60.75 254 SER B N 1
ATOM 3970 C CA . SER B 1 254 ? -11.672 7.723 -11.375 1 60.75 254 SER B CA 1
ATOM 3971 C C . SER B 1 254 ? -12.523 6.625 -12.008 1 60.75 254 SER B C 1
ATOM 3973 O O . SER B 1 254 ? -13.062 6.801 -13.102 1 60.75 254 SER B O 1
ATOM 3975 N N . PRO B 1 255 ? -12.211 5.301 -11.727 1 58.62 255 PRO B N 1
ATOM 3976 C CA . PRO B 1 255 ? -12.938 4.305 -12.516 1 58.62 255 PRO B CA 1
ATOM 3977 C C . PRO B 1 255 ? -14.445 4.371 -12.312 1 58.62 255 PRO B C 1
ATOM 3979 O O . PRO B 1 255 ? -15.203 3.721 -13.039 1 58.62 255 PRO B O 1
ATOM 3982 N N . PHE B 1 256 ? -14.875 4.926 -11.133 1 54.03 256 PHE B N 1
ATOM 3983 C CA . PHE B 1 256 ? -16.297 4.75 -10.891 1 54.03 256 PHE B CA 1
ATOM 3984 C C . PHE B 1 256 ? -17.062 6.059 -11.125 1 54.03 256 PHE B C 1
ATOM 3986 O O . PHE B 1 256 ? -16.516 7.141 -10.875 1 54.03 256 PHE B O 1
#

Nearest PDB structures (foldseek):
  8cwl-assembly1_B  TM=9.287E-01  e=4.192E-25  Homo sapiens
  2gdz-assembly1_A-2  TM=9.308E-01  e=1.321E-24  Homo sapiens
  5ilg-assembly1_B  TM=9.099E-01  e=2.125E-23  Drosophila melanogaster
  5ilo-assembly1_A  TM=8.842E-01  e=2.258E-23  Drosophila melanogaster
  8fd8-assembly1_A  TM=9.157E-01  e=3.395E-21  Homo sapiens

Secondary structure (DSSP, 8-state):
--S--TT-EEEEET-SSHHHHHHHHHHHHTT-SEEEEEES-HHHHHHHHHHHHHHH-TTSEEEEE--TTT-HHHHHHHHHHHHS---EEEE------TT-HHHHHIIIIIIHHHHHHHHHHHH-GGGT---EEEEEE--GGGT---SS-HHHHHHHHHHHHHHHHHT-HHHHHHH-EEEEEEEE-EE-STTTTT----SSHHHHHHHHHHHHTS-EE-HHHHHHHHHHHHHHPPTT-EEEE-TTPPPEEPP-----/--S--TT-EEEEET-SSHHHHHHHHHHHHTT-SEEEEEES-HHHHHHHHHHHHHHH-TTSEEEEE--TTT-HHHHHHHHHHHHS---EEEE------TT-HHHHHIIIIIIHHHHHHHHHHHH-GGGT---EEEEEE--GGGT---SS-HHHHHHHHHHHHHHHHHT-HHHHHHH-EEEEEEEE-EE-STTTTT----SSHHHHHHHHHHHHTS-EE-HHHHHHHHHHHHHHPPTT-EEEE-TTPPPEEPP-----